Protein 8R2X (pdb70)

Structure (mmCIF, N/CA/C/O backbone):
data_8R2X
#
_entry.id   8R2X
#
_cell.length_a   44.610
_cell.length_b   107.411
_cell.length_c   117.814
_cell.angle_alpha   90.000
_cell.angle_beta   90.000
_cell.angle_gamma   90.000
#
_symmetry.space_group_name_H-M   'P 21 21 21'
#
loop_
_entity.id
_entity.type
_entity.pdbx_description
1 polymer 6-chlorohydroxyquinol-1,2-dioxygenase
2 non-polymer PHOSPHATIDYLETHANOLAMINE
3 non-polymer 'FE (III) ION'
4 water water
#
loop_
_atom_site.group_PDB
_atom_site.id
_atom_site.type_symbol
_atom_site.label_atom_id
_atom_site.label_alt_id
_atom_site.label_comp_id
_atom_site.label_asym_id
_atom_site.label_entity_id
_atom_site.label_seq_id
_atom_site.pdbx_PDB_ins_code
_atom_site.Cartn_x
_atom_site.Cartn_y
_atom_site.Cartn_z
_atom_site.occupancy
_atom_site.B_iso_or_equiv
_atom_site.auth_seq_id
_atom_site.auth_comp_id
_atom_site.auth_asym_id
_atom_site.auth_atom_id
_atom_site.pdbx_PDB_model_num
ATOM 1 N N . THR A 1 23 ? -33.039 -26.974 -26.421 1.000 71.913 3 THR A N 1
ATOM 2 C CA . THR A 1 23 ? -32.221 -27.696 -27.435 1.000 69.715 3 THR A CA 1
ATOM 3 C C . THR A 1 23 ? -30.789 -27.743 -26.892 1.000 63.203 3 THR A C 1
ATOM 4 O O . THR A 1 23 ? -30.595 -28.065 -25.725 1.000 65.316 3 THR A O 1
ATOM 8 N N . TYR A 1 24 ? -29.793 -27.380 -27.719 1.000 56.226 4 TYR A N 1
ATOM 9 C CA . TYR A 1 24 ? -28.395 -27.258 -27.312 1.000 41.457 4 TYR A CA 1
ATOM 10 C C . TYR A 1 24 ? -28.075 -25.790 -27.013 1.000 36.436 4 TYR A C 1
ATOM 11 O O . TYR A 1 24 ? -28.967 -24.947 -27.015 1.000 34.829 4 TYR A O 1
ATOM 20 N N . PHE A 1 25 ? -26.802 -25.484 -26.730 1.000 32.801 5 PHE A N 1
ATOM 21 C CA . PHE A 1 25 ? -26.363 -24.119 -26.465 1.000 28.089 5 PHE A CA 1
ATOM 22 C C . PHE A 1 25 ? -26.733 -23.175 -27.608 1.000 26.672 5 PHE A C 1
ATOM 23 O O . PHE A 1 25 ? -26.513 -23.494 -28.765 1.000 28.195 5 PHE A O 1
ATOM 31 N N . THR A 1 26 ? -27.276 -22.003 -27.260 1.000 25.368 6 THR A N 1
ATOM 32 C CA . THR A 1 26 ? -27.477 -20.912 -28.193 1.000 24.185 6 THR A CA 1
ATOM 33 C C . THR A 1 26 ? -26.925 -19.643 -27.561 1.000 23.696 6 THR A C 1
ATOM 34 O O . THR A 1 26 ? -26.910 -19.510 -26.342 1.000 23.195 6 THR A O 1
ATOM 38 N N . GLU A 1 27 ? -26.567 -18.660 -28.381 1.000 22.485 7 GLU A N 1
ATOM 39 C CA A GLU A 1 27 ? -26.068 -17.409 -27.840 0.500 22.300 7 GLU A CA 1
ATOM 40 C CA B GLU A 1 27 ? -26.078 -17.395 -27.856 0.500 21.720 7 GLU A CA 1
ATOM 41 C C . GLU A 1 27 ? -27.138 -16.757 -26.955 1.000 22.764 7 GLU A C 1
ATOM 42 O O . GLU A 1 27 ? -26.833 -16.258 -25.862 1.000 22.345 7 GLU A O 1
ATOM 53 N N . ASP A 1 28 ? -28.404 -16.773 -27.395 1.000 24.792 8 ASP A N 1
ATOM 54 C CA . ASP A 1 28 ? -29.432 -16.041 -26.674 1.000 27.288 8 ASP A CA 1
ATOM 55 C C . ASP A 1 28 ? -29.741 -16.695 -25.336 1.000 24.254 8 ASP A C 1
ATOM 56 O O . ASP A 1 28 ? -30.151 -16.010 -24.405 1.000 25.376 8 ASP A O 1
ATOM 61 N N . GLN A 1 29 ? -29.501 -17.998 -25.220 1.000 24.598 9 GLN A N 1
ATOM 62 C CA . GLN A 1 29 ? -29.774 -18.716 -23.991 1.000 25.208 9 GLN A CA 1
ATOM 63 C C . GLN A 1 29 ? -28.491 -19.176 -23.306 1.000 21.447 9 GLN A C 1
ATOM 64 O O . GLN A 1 29 ? -28.542 -20.105 -22.499 1.000 21.485 9 GLN A O 1
ATOM 70 N N . SER A 1 30 ? -27.355 -18.538 -23.627 1.000 17.899 10 SER A N 1
ATOM 71 C CA . SER A 1 30 ? -26.063 -18.994 -23.128 1.000 16.117 10 SER A CA 1
ATOM 72 C C . SER A 1 30 ? -26.066 -19.053 -21.599 1.000 15.692 10 SER A C 1
ATOM 73 O O . SER A 1 30 ? -25.611 -20.041 -21.003 1.000 15.731 10 SER A O 1
ATOM 76 N N . VAL A 1 31 ? -26.621 -18.016 -20.969 1.000 15.879 11 VAL A N 1
ATOM 77 C CA . VAL A 1 31 ? -26.579 -17.882 -19.515 1.000 16.921 11 VAL A CA 1
ATOM 78 C C . VAL A 1 31 ? -27.416 -18.978 -18.851 1.000 19.267 11 VAL A C 1
ATOM 79 O O . VAL A 1 31 ? -26.943 -19.681 -17.960 1.000 18.301 11 VAL A O 1
ATOM 83 N N . ASP A 1 32 ? -28.669 -19.118 -19.283 1.000 21.288 12 ASP A N 1
ATOM 84 C CA . ASP A 1 32 ? -29.547 -20.112 -18.716 1.000 23.241 12 ASP A CA 1
ATOM 85 C C . ASP A 1 32 ? -29.008 -21.521 -18.954 1.000 22.093 12 ASP A C 1
ATOM 86 O O . ASP A 1 32 ? -29.167 -22.387 -18.102 1.000 22.687 12 ASP A O 1
ATOM 91 N N . THR A 1 33 ? -28.411 -21.758 -20.125 1.000 21.536 13 THR A N 1
ATOM 92 C CA . THR A 1 33 ? -27.866 -23.069 -20.450 1.000 20.869 13 THR A CA 1
ATOM 93 C C . THR A 1 33 ? -26.795 -23.445 -19.421 1.000 20.566 13 THR A C 1
ATOM 94 O O . THR A 1 33 ? -26.825 -24.560 -18.889 1.000 19.395 13 THR A O 1
ATOM 98 N N . VAL A 1 34 ? -25.824 -22.540 -19.191 1.000 16.988 14 VAL A N 1
ATOM 99 C CA . VAL A 1 34 ? -24.727 -22.864 -18.300 1.000 16.434 14 VAL A CA 1
ATOM 100 C C . VAL A 1 34 ? -25.266 -22.970 -16.866 1.000 16.371 14 VAL A C 1
ATOM 101 O O . VAL A 1 34 ? -24.984 -23.946 -16.147 1.000 16.656 14 VAL A O 1
ATOM 105 N N . ASN A 1 35 ? -26.053 -21.972 -16.438 1.000 16.686 15 ASN A N 1
ATOM 106 C CA . ASN A 1 35 ? -26.529 -21.972 -15.051 1.000 18.517 15 ASN A CA 1
ATOM 107 C C . ASN A 1 35 ? -27.433 -23.186 -14.797 1.000 19.969 15 ASN A C 1
ATOM 108 O O . ASN A 1 35 ? -27.389 -23.786 -13.727 1.000 20.268 15 ASN A O 1
ATOM 113 N N . GLY A 1 36 ? -28.205 -23.579 -15.806 1.000 20.370 16 GLY A N 1
ATOM 114 C CA . GLY A 1 36 ? -29.124 -24.689 -15.642 1.000 22.288 16 GLY A CA 1
ATOM 115 C C . GLY A 1 36 ? -28.424 -26.027 -15.423 1.000 23.544 16 GLY A C 1
ATOM 116 O O . GLY A 1 36 ? -29.082 -26.988 -15.035 1.000 26.436 16 GLY A O 1
ATOM 117 N N . ARG A 1 37 ? -27.103 -26.132 -15.649 1.000 22.089 17 ARG A N 1
ATOM 118 C CA . ARG A 1 37 ? -26.440 -27.401 -15.380 1.000 22.102 17 ARG A CA 1
ATOM 119 C C . ARG A 1 37 ? -26.197 -27.589 -13.889 1.000 21.089 17 ARG A C 1
ATOM 120 O O . ARG A 1 37 ? -25.880 -28.690 -13.475 1.000 20.664 17 ARG A O 1
ATOM 128 N N . MET A 1 38 ? -26.224 -26.509 -13.090 1.000 20.666 18 MET A N 1
ATOM 129 C CA . MET A 1 38 ? -25.938 -26.663 -11.674 1.000 21.505 18 MET A CA 1
ATOM 130 C C . MET A 1 38 ? -26.978 -27.592 -11.037 1.000 23.251 18 MET A C 1
ATOM 131 O O . MET A 1 38 ? -28.183 -27.482 -11.293 1.000 22.249 18 MET A O 1
ATOM 136 N N . GLY A 1 39 ? -26.459 -28.534 -10.249 1.000 25.204 19 GLY A N 1
ATOM 137 C CA . GLY A 1 39 ? -27.252 -29.514 -9.523 1.000 27.292 19 GLY A CA 1
ATOM 138 C C . GLY A 1 39 ? -27.564 -29.101 -8.081 1.000 28.250 19 GLY A C 1
ATOM 139 O O . GLY A 1 39 ? -28.322 -29.767 -7.409 1.000 31.879 19 GLY A O 1
ATOM 140 N N . ILE A 1 40 ? -27.009 -27.999 -7.600 1.000 29.553 20 ILE A N 1
ATOM 141 C CA . ILE A 1 40 ? -27.247 -27.553 -6.233 1.000 28.219 20 ILE A CA 1
ATOM 142 C C . ILE A 1 40 ? -28.466 -26.645 -6.238 1.000 28.767 20 ILE A C 1
ATOM 143 O O . ILE A 1 40 ? -28.806 -26.064 -7.258 1.000 29.330 20 ILE A O 1
ATOM 148 N N . ASP A 1 41 ? -29.063 -26.488 -5.059 1.000 30.984 21 ASP A N 1
ATOM 149 C CA . ASP A 1 41 ? -30.259 -25.693 -4.863 1.000 33.436 21 ASP A CA 1
ATOM 150 C C . ASP A 1 41 ? -29.973 -24.233 -5.194 1.000 31.122 21 ASP A C 1
ATOM 151 O O . ASP A 1 41 ? -28.882 -23.746 -4.931 1.000 29.019 21 ASP A O 1
ATOM 156 N N . ALA A 1 42 ? -30.974 -23.527 -5.728 1.000 32.784 22 ALA A N 1
ATOM 157 C CA . ALA A 1 42 ? -30.802 -22.148 -6.191 1.000 32.740 22 ALA A CA 1
ATOM 158 C C . ALA A 1 42 ? -30.442 -21.209 -5.046 1.000 32.182 22 ALA A C 1
ATOM 159 O O . ALA A 1 42 ? -29.825 -20.172 -5.253 1.000 33.784 22 ALA A O 1
ATOM 161 N N . GLY A 1 43 ? -30.825 -21.580 -3.818 1.000 31.213 23 GLY A N 1
ATOM 162 C CA . GLY A 1 43 ? -30.537 -20.772 -2.657 1.000 29.443 23 GLY A CA 1
ATOM 163 C C . GLY A 1 43 ? -29.201 -21.095 -1.993 1.000 28.190 23 GLY A C 1
ATOM 164 O O . GLY A 1 43 ? -28.875 -20.496 -0.986 1.000 29.224 23 GLY A O 1
ATOM 165 N N . ASP A 1 44 ? -28.452 -22.064 -2.506 1.000 27.243 24 ASP A N 1
ATOM 166 C CA . ASP A 1 44 ? -27.106 -22.303 -2.035 1.000 25.062 24 ASP A CA 1
ATOM 167 C C . ASP A 1 44 ? -26.274 -21.094 -2.468 1.000 23.239 24 ASP A C 1
ATOM 168 O O . ASP A 1 44 ? -26.360 -20.619 -3.601 1.000 21.190 24 ASP A O 1
ATOM 173 N N . ARG A 1 45 ? -25.456 -20.589 -1.543 1.000 21.572 25 ARG A N 1
ATOM 174 C CA . ARG A 1 45 ? -24.686 -19.386 -1.817 1.000 21.286 25 ARG A CA 1
ATOM 175 C C . ARG A 1 45 ? -23.824 -19.567 -3.071 1.000 18.829 25 ARG A C 1
ATOM 176 O O . ARG A 1 45 ? -23.653 -18.617 -3.823 1.000 18.154 25 ARG A O 1
ATOM 184 N N . ALA A 1 46 ? -23.200 -20.734 -3.260 1.000 18.764 26 ALA A N 1
ATOM 185 C CA . ALA A 1 46 ? -22.344 -20.917 -4.437 1.000 18.670 26 ALA A CA 1
ATOM 186 C C . ALA A 1 46 ? -23.149 -20.763 -5.713 1.000 17.534 26 ALA A C 1
ATOM 187 O O . ALA A 1 46 ? -22.594 -20.333 -6.730 1.000 15.314 26 ALA A O 1
ATOM 189 N N . ALA A 1 47 ? -24.426 -21.178 -5.694 1.000 18.332 27 ALA A N 1
ATOM 190 C CA . ALA A 1 47 ? -25.286 -21.068 -6.867 1.000 17.753 27 ALA A CA 1
ATOM 191 C C . ALA A 1 47 ? -25.643 -19.615 -7.154 1.000 17.983 27 ALA A C 1
ATOM 192 O O . ALA A 1 47 ? -25.668 -19.182 -8.308 1.000 19.212 27 ALA A O 1
ATOM 194 N N . VAL A 1 48 ? -25.935 -18.853 -6.101 1.000 19.861 28 VAL A N 1
ATOM 195 C CA . VAL A 1 48 ? -26.217 -17.431 -6.245 1.000 19.395 28 VAL A CA 1
ATOM 196 C C . VAL A 1 48 ? -25.002 -16.710 -6.826 1.000 17.033 28 VAL A C 1
ATOM 197 O O . VAL A 1 48 ? -25.145 -15.910 -7.749 1.000 17.012 28 VAL A O 1
ATOM 201 N N . VAL A 1 49 ? -23.804 -16.991 -6.305 1.000 15.660 29 VAL A N 1
ATOM 202 C CA . VAL A 1 49 ? -22.599 -16.306 -6.762 1.000 14.770 29 VAL A CA 1
ATOM 203 C C . VAL A 1 49 ? -22.301 -16.695 -8.220 1.000 14.152 29 VAL A C 1
ATOM 204 O O . VAL A 1 49 ? -22.111 -15.844 -9.089 1.000 14.093 29 VAL A O 1
ATOM 208 N N . MET A 1 50 ? -22.314 -18.003 -8.505 1.000 14.432 30 MET A N 1
ATOM 209 C CA . MET A 1 50 ? -21.928 -18.477 -9.817 1.000 14.566 30 MET A CA 1
ATOM 210 C C . MET A 1 50 ? -22.973 -18.097 -10.864 1.000 14.911 30 MET A C 1
ATOM 211 O O . MET A 1 50 ? -22.612 -17.871 -12.003 1.000 13.726 30 MET A O 1
ATOM 216 N N . GLU A 1 51 ? -24.256 -18.036 -10.499 1.000 15.545 31 GLU A N 1
ATOM 217 C CA . GLU A 1 51 ? -25.281 -17.631 -11.455 1.000 16.396 31 GLU A CA 1
ATOM 218 C C . GLU A 1 51 ? -24.984 -16.214 -11.953 1.000 15.065 31 GLU A C 1
ATOM 219 O O . GLU A 1 51 ? -25.060 -15.895 -13.149 1.000 15.456 31 GLU A O 1
ATOM 225 N N . SER A 1 52 ? -24.617 -15.343 -11.035 1.000 15.239 32 SER A N 1
ATOM 226 C CA . SER A 1 52 ? -24.325 -13.968 -11.366 1.000 15.149 32 SER A CA 1
ATOM 227 C C . SER A 1 52 ? -22.982 -13.846 -12.082 1.000 14.217 32 SER A C 1
ATOM 228 O O . SER A 1 52 ? -22.818 -13.001 -12.953 1.000 13.791 32 SER A O 1
ATOM 231 N N . LEU A 1 53 ? -22.021 -14.679 -11.699 1.000 14.266 33 LEU A N 1
ATOM 232 C CA . LEU A 1 53 ? -20.711 -14.607 -12.326 1.000 14.623 33 LEU A CA 1
ATOM 233 C C . LEU A 1 53 ? -20.831 -14.988 -13.799 1.000 13.610 33 LEU A C 1
ATOM 234 O O . LEU A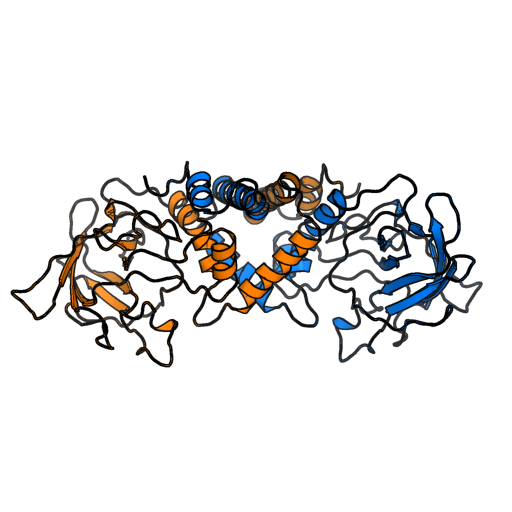 1 53 ? -20.361 -14.258 -14.678 1.000 12.329 33 LEU A O 1
ATOM 239 N N . VAL A 1 54 ? -21.516 -16.097 -14.081 1.000 14.335 34 VAL A N 1
ATOM 240 C CA . VAL A 1 54 ? -21.727 -16.516 -15.455 1.000 14.189 34 VAL A CA 1
ATOM 241 C C . VAL A 1 54 ? -22.558 -15.484 -16.224 1.000 14.087 34 VAL A C 1
ATOM 242 O O . VAL A 1 54 ? -22.244 -15.139 -17.363 1.000 14.300 34 VAL A O 1
ATOM 246 N N . ARG A 1 55 ? -23.625 -14.979 -15.624 1.000 14.110 35 ARG A N 1
ATOM 247 C CA . ARG A 1 55 ? -24.443 -13.964 -16.270 1.000 16.113 35 ARG A CA 1
ATOM 248 C C . ARG A 1 55 ? -23.591 -12.753 -16.663 1.000 14.966 35 ARG A C 1
ATOM 249 O O . ARG A 1 55 ? -23.663 -12.273 -17.775 1.000 15.870 35 ARG A O 1
ATOM 257 N N . HIS A 1 56 ? -22.750 -12.265 -15.754 1.000 14.431 36 HIS A N 1
ATOM 258 C CA . HIS A 1 56 ? -21.968 -11.070 -16.021 1.000 14.575 36 HIS A CA 1
ATOM 259 C C . HIS A 1 56 ? -20.856 -11.342 -17.050 1.000 14.563 36 HIS A C 1
ATOM 260 O O . HIS A 1 56 ? -20.549 -10.499 -17.901 1.000 13.284 36 HIS A O 1
ATOM 267 N N . LEU A 1 57 ? -20.288 -12.534 -16.978 1.000 16.078 37 LEU A N 1
ATOM 268 C CA . LEU A 1 57 ? -19.198 -12.937 -17.857 1.000 17.338 37 LEU A CA 1
ATOM 269 C C . LEU A 1 57 ? -19.698 -13.048 -19.290 1.000 15.996 37 LEU A C 1
ATOM 270 O O . LEU A 1 57 ? -19.061 -12.531 -20.212 1.000 14.378 37 LEU A O 1
ATOM 275 N N . HIS A 1 58 ? -20.868 -13.682 -19.457 1.000 14.434 38 HIS A N 1
ATOM 276 C CA . HIS A 1 58 ? -21.477 -13.797 -20.771 1.000 14.153 38 HIS A CA 1
ATOM 277 C C . HIS A 1 58 ? -21.870 -12.417 -21.317 1.000 13.572 38 HIS A C 1
ATOM 278 O O . HIS A 1 58 ? -21.673 -12.142 -22.504 1.000 13.397 38 HIS A O 1
ATOM 285 N N . SER A 1 59 ? -22.459 -11.575 -20.473 1.000 13.311 39 SER A N 1
ATOM 286 C CA . SER A 1 59 ? -22.879 -10.230 -20.854 1.000 13.671 39 SER A CA 1
ATOM 287 C C . SER A 1 59 ? -21.684 -9.425 -21.384 1.000 12.449 39 SER A C 1
ATOM 288 O O . SER A 1 59 ? -21.759 -8.788 -22.425 1.000 11.395 39 SER A O 1
ATOM 291 N N . PHE A 1 60 ? -20.557 -9.546 -20.681 1.000 12.606 40 PHE A N 1
ATOM 292 C CA . PHE A 1 60 ? -19.326 -8.853 -21.059 1.000 12.902 40 PHE A CA 1
ATOM 293 C C . PHE A 1 60 ? -18.868 -9.291 -22.443 1.000 12.481 40 PHE A C 1
ATOM 294 O O . PHE A 1 60 ? -18.594 -8.470 -23.322 1.000 12.712 40 PHE A O 1
ATOM 302 N N . VAL A 1 61 ? -18.747 -10.618 -22.630 1.000 12.575 41 VAL A N 1
ATOM 303 C CA . VAL A 1 61 ? -18.244 -11.161 -23.873 1.000 13.153 41 VAL A CA 1
ATOM 304 C C . VAL A 1 61 ? -19.119 -10.688 -25.042 1.000 13.404 41 VAL A C 1
ATOM 305 O O . VAL A 1 61 ? -18.594 -10.305 -26.067 1.000 13.213 41 VAL A O 1
ATOM 309 N N . LYS A 1 62 ? -20.457 -10.709 -24.870 1.000 13.172 42 LYS A N 1
ATOM 310 C CA . LYS A 1 62 ? -21.390 -10.285 -25.897 1.000 13.532 42 LYS A CA 1
ATOM 311 C C . LYS A 1 62 ? -21.297 -8.769 -26.126 1.000 13.715 42 LYS A C 1
ATOM 312 O O . LYS A 1 62 ? -21.296 -8.322 -27.279 1.000 13.518 42 LYS A O 1
ATOM 318 N N . ASP A 1 63 ? -21.177 -8.009 -25.037 1.000 13.901 43 ASP A N 1
ATOM 319 C CA . ASP A 1 63 ? -21.186 -6.559 -25.083 1.000 15.829 43 ASP A CA 1
ATOM 320 C C . ASP A 1 63 ? -20.080 -6.038 -25.999 1.000 15.790 43 ASP A C 1
ATOM 321 O O . ASP A 1 63 ? -20.361 -5.185 -26.837 1.000 15.751 43 ASP A O 1
ATOM 326 N N . VAL A 1 64 ? -18.840 -6.548 -25.857 1.000 15.409 44 VAL A N 1
ATOM 327 C CA . VAL A 1 64 ? -17.749 -5.983 -26.643 1.000 16.285 44 VAL A CA 1
ATOM 328 C C . VAL A 1 64 ? -17.305 -6.912 -27.785 1.000 15.094 44 VAL A C 1
ATOM 329 O O . VAL A 1 64 ? -16.422 -6.538 -28.555 1.000 14.371 44 VAL A O 1
ATOM 333 N N . GLY A 1 65 ? -17.932 -8.093 -27.895 1.000 14.434 45 GLY A N 1
ATOM 334 C CA . GLY A 1 65 ? -17.647 -9.015 -28.985 1.000 14.301 45 GLY A CA 1
ATOM 335 C C . GLY A 1 65 ? -16.207 -9.524 -28.919 1.000 13.922 45 GLY A C 1
ATOM 336 O O . GLY A 1 65 ? -15.462 -9.424 -29.884 1.000 16.323 45 GLY A O 1
ATOM 337 N N . ILE A 1 66 ? -15.835 -10.088 -27.768 1.000 13.551 46 ILE A N 1
ATOM 338 C CA . ILE A 1 66 ? -14.524 -10.712 -27.623 1.000 13.679 46 ILE A CA 1
ATOM 339 C C . ILE A 1 66 ? -14.301 -11.707 -28.778 1.000 14.460 46 ILE A C 1
ATOM 340 O O . ILE A 1 66 ? -15.135 -12.594 -29.037 1.000 14.343 46 ILE A O 1
ATOM 345 N N . THR A 1 67 ? -13.154 -11.544 -29.456 1.000 14.571 47 THR A N 1
ATOM 346 C CA . THR A 1 67 ? -12.757 -12.400 -30.556 1.000 15.689 47 THR A CA 1
ATOM 347 C C . THR A 1 67 ? -12.028 -13.624 -30.014 1.000 15.456 47 THR A C 1
ATOM 348 O O . THR A 1 67 ? -11.631 -13.620 -28.862 1.000 14.963 47 THR A O 1
ATOM 352 N N . GLN A 1 68 ? -11.788 -14.597 -30.871 1.000 16.119 48 GLN A N 1
ATOM 353 C CA . GLN A 1 68 ? -11.028 -15.785 -30.516 1.000 18.565 48 GLN A CA 1
ATOM 354 C C . GLN A 1 68 ? -9.607 -15.396 -30.115 1.000 17.767 48 GLN A C 1
ATOM 355 O O . GLN A 1 68 ? -9.108 -15.907 -29.131 1.000 17.065 48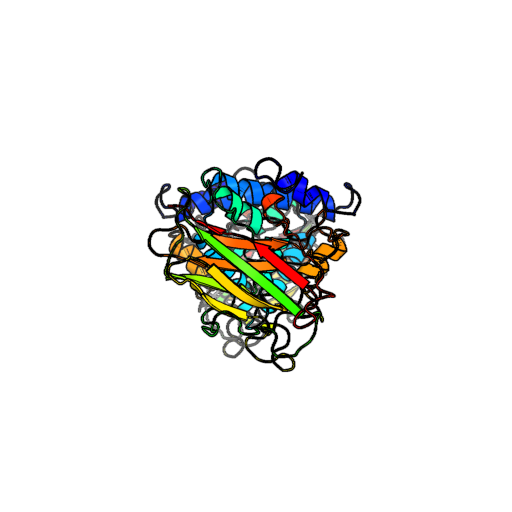 GLN A O 1
ATOM 361 N N . ALA A 1 69 ? -8.967 -14.485 -30.853 1.000 16.777 49 ALA A N 1
ATOM 362 C CA . ALA A 1 69 ? -7.610 -14.069 -30.528 1.000 17.549 49 ALA A CA 1
ATOM 363 C C . ALA A 1 69 ? -7.571 -13.317 -29.189 1.000 16.481 49 ALA A C 1
ATOM 364 O O . ALA A 1 69 ? -6.625 -13.467 -28.396 1.000 15.957 49 ALA A O 1
ATOM 366 N N . GLU A 1 70 ? -8.589 -12.479 -28.932 1.000 15.819 50 GLU A N 1
ATOM 367 C CA . GLU A 1 70 ? -8.642 -11.708 -27.690 1.000 15.440 50 GLU A CA 1
ATOM 368 C C . GLU A 1 70 ? -8.851 -12.653 -26.503 1.000 14.349 50 GLU A C 1
ATOM 369 O O . GLU A 1 70 ? -8.255 -12.481 -25.446 1.000 13.503 50 GLU A O 1
ATOM 375 N N . TRP A 1 71 ? -9.715 -13.649 -26.706 1.000 14.292 51 TRP A N 1
ATOM 376 C CA . TRP A 1 71 ? -9.910 -14.693 -25.712 1.000 13.328 51 TRP A CA 1
ATOM 377 C C . TRP A 1 71 ? -8.572 -15.385 -25.405 1.000 13.684 51 TRP A C 1
ATOM 378 O O . TRP A 1 71 ? -8.225 -15.578 -24.241 1.000 13.488 51 TRP A O 1
ATOM 389 N N . GLY A 1 72 ? -7.826 -15.763 -26.427 1.000 14.093 52 GLY A N 1
ATOM 390 C CA . GLY A 1 72 ? -6.528 -16.393 -26.244 1.000 14.996 52 GLY A CA 1
ATOM 391 C C . GLY A 1 72 ? -5.552 -15.501 -25.484 1.000 15.321 52 GLY A C 1
ATOM 392 O O . GLY A 1 72 ? -4.836 -15.967 -24.625 1.000 15.111 52 GLY A O 1
ATOM 393 N N . LEU A 1 73 ? -5.625 -14.181 -25.709 1.000 16.962 53 LEU A N 1
ATOM 394 C CA . LEU A 1 73 ? -4.783 -13.225 -25.008 1.000 17.547 53 LEU A CA 1
ATOM 395 C C . LEU A 1 73 ? -5.121 -13.238 -23.512 1.000 16.035 53 LEU A C 1
ATOM 396 O O . LEU A 1 73 ? -4.211 -13.233 -22.667 1.000 14.906 53 LEU A O 1
ATOM 401 N N . ALA A 1 74 ? -6.441 -13.294 -23.227 1.000 14.378 54 ALA A N 1
ATOM 402 C CA . ALA A 1 74 ? -6.946 -13.315 -21.870 1.000 13.730 54 ALA A CA 1
ATOM 403 C C . ALA A 1 74 ? -6.481 -14.590 -21.166 1.000 13.219 54 ALA A C 1
ATOM 404 O O . ALA A 1 74 ? -6.056 -14.561 -20.019 1.000 12.628 54 ALA A O 1
ATOM 406 N N . ILE A 1 75 ? -6.640 -15.729 -21.830 1.000 13.112 55 ILE A N 1
ATOM 407 C CA . ILE A 1 75 ? -6.206 -16.989 -21.267 1.000 14.039 55 ILE A CA 1
ATOM 408 C C . ILE A 1 75 ? -4.736 -16.889 -20.880 1.000 14.965 55 ILE A C 1
ATOM 409 O O . ILE A 1 75 ? -4.349 -17.232 -19.755 1.000 14.185 55 ILE A O 1
ATOM 414 N N . ASP A 1 76 ? -3.918 -16.448 -21.811 1.000 15.773 56 ASP A N 1
ATOM 415 C CA . ASP A 1 76 ? -2.487 -16.370 -21.579 1.000 17.924 56 ASP A CA 1
ATOM 416 C C . ASP A 1 76 ? -2.182 -15.420 -20.408 1.000 16.802 56 ASP A C 1
ATOM 417 O O . ASP A 1 76 ? -1.370 -15.726 -19.541 1.000 16.135 56 ASP A O 1
ATOM 422 N N . PHE A 1 77 ? -2.900 -14.294 -20.356 1.000 14.614 57 PHE A N 1
ATOM 423 C CA . PHE A 1 77 ? -2.688 -13.302 -19.328 1.000 15.725 57 PHE A CA 1
ATOM 424 C C . PHE A 1 77 ? -3.025 -13.842 -17.942 1.000 15.072 57 PHE A C 1
ATOM 425 O O . PHE A 1 77 ? -2.257 -13.674 -17.000 1.000 13.897 57 PHE A O 1
ATOM 433 N N . LEU A 1 78 ? -4.199 -14.467 -17.811 1.000 14.967 58 LEU A N 1
ATOM 434 C CA . LEU A 1 78 ? -4.619 -15.048 -16.549 1.000 14.278 58 LEU A CA 1
ATOM 435 C C . LEU A 1 78 ? -3.654 -16.147 -16.123 1.000 13.766 58 LEU A C 1
ATOM 436 O O . LEU A 1 78 ? -3.312 -16.237 -14.940 1.000 12.549 58 LEU A O 1
ATOM 441 N N . THR A 1 79 ? -3.215 -16.970 -17.081 1.000 14.576 59 THR A N 1
ATOM 442 C CA . THR A 1 79 ? -2.268 -18.023 -16.767 1.000 15.345 59 THR A CA 1
ATOM 443 C C . THR A 1 79 ? -0.968 -17.445 -16.187 1.000 15.501 59 THR A C 1
ATOM 444 O O . THR A 1 79 ? -0.526 -17.872 -15.119 1.000 16.415 59 THR A O 1
ATOM 448 N N . ARG A 1 80 ? -0.370 -16.472 -16.888 1.000 16.504 60 ARG A N 1
ATOM 449 C CA . ARG A 1 80 ? 0.893 -15.874 -16.473 1.000 17.885 60 ARG A CA 1
ATOM 450 C C . ARG A 1 80 ? 0.724 -15.179 -15.119 1.000 15.879 60 ARG A C 1
ATOM 451 O O . ARG A 1 80 ? 1.641 -15.200 -14.308 1.000 15.103 60 ARG A O 1
ATOM 459 N N . THR A 1 81 ? -0.466 -14.610 -14.866 1.000 14.206 61 THR A N 1
ATOM 460 C CA . THR A 1 81 ? -0.748 -13.916 -13.620 1.000 14.474 61 THR A CA 1
ATOM 461 C C . THR A 1 81 ? -0.657 -14.897 -12.456 1.000 15.025 61 THR A C 1
ATOM 462 O O . THR A 1 81 ? 0.052 -14.668 -11.498 1.000 14.208 61 THR A O 1
ATOM 466 N N . GLY A 1 82 ? -1.247 -16.085 -12.614 1.000 16.526 62 GLY A N 1
ATOM 467 C CA . GLY A 1 82 ? -1.152 -17.073 -11.553 1.000 16.249 62 GLY A CA 1
ATOM 468 C C . GLY A 1 82 ? 0.248 -17.669 -11.431 1.000 17.317 62 GLY A C 1
ATOM 469 O O . GLY A 1 82 ? 0.689 -17.981 -10.335 1.000 16.953 62 GLY A O 1
ATOM 470 N N . GLN A 1 83 ? 0.946 -17.810 -12.548 1.000 18.668 63 GLN A N 1
ATOM 471 C CA . GLN A 1 83 ? 2.244 -18.473 -12.573 1.000 20.380 63 GLN A CA 1
ATOM 472 C C . GLN A 1 83 ? 3.305 -17.626 -11.886 1.000 21.033 63 GLN A C 1
ATOM 473 O O . GLN A 1 83 ? 4.232 -18.163 -11.317 1.000 23.305 63 GLN A O 1
ATOM 479 N N . ILE A 1 84 ? 3.143 -16.309 -11.902 1.000 22.085 64 ILE A N 1
ATOM 480 C CA . ILE A 1 84 ? 4.125 -15.426 -11.306 1.000 23.709 64 ILE A CA 1
ATOM 481 C C . ILE A 1 84 ? 3.845 -15.252 -9.812 1.000 24.528 64 ILE A C 1
ATOM 482 O O . ILE A 1 84 ? 4.692 -14.727 -9.095 1.000 23.787 64 ILE A O 1
ATOM 487 N N . CYS A 1 85 ? 2.693 -15.737 -9.333 1.000 23.989 65 CYS A N 1
ATOM 488 C CA . CYS A 1 85 ? 2.414 -15.735 -7.915 1.000 23.879 65 CYS A CA 1
ATOM 489 C C . CYS A 1 85 ? 3.389 -16.666 -7.195 1.000 26.902 65 CYS A C 1
ATOM 490 O O . CYS A 1 85 ? 3.850 -17.674 -7.735 1.000 30.790 65 CYS A O 1
ATOM 493 N N . GLY A 1 86 ? 3.682 -16.320 -5.953 1.000 33.116 66 GLY A N 1
ATOM 494 C CA . GLY A 1 86 ? 4.410 -17.209 -5.083 1.000 37.351 66 GLY A CA 1
ATOM 495 C C . GLY A 1 86 ? 4.817 -16.463 -3.824 1.000 39.195 66 GLY A C 1
ATOM 496 O O . GLY A 1 86 ? 4.222 -15.421 -3.501 1.000 37.942 66 GLY A O 1
ATOM 497 N N . PRO A 1 87 ? 5.871 -16.957 -3.138 1.000 45.104 67 PRO A N 1
ATOM 498 C CA . PRO A 1 87 ? 6.171 -16.531 -1.772 1.000 48.586 67 PRO A CA 1
ATOM 499 C C . PRO A 1 87 ? 6.081 -15.025 -1.555 1.000 48.343 67 PRO A C 1
ATOM 500 O O . PRO A 1 87 ? 5.556 -14.588 -0.542 1.000 51.005 67 PRO A O 1
ATOM 504 N N . GLU A 1 88 ? 6.586 -14.242 -2.516 1.000 49.566 68 GLU A N 1
ATOM 505 C CA . GLU A 1 88 ? 6.796 -12.816 -2.316 1.000 48.101 68 GLU A CA 1
ATOM 506 C C . GLU A 1 88 ? 6.008 -11.982 -3.323 1.000 41.879 68 GLU A C 1
ATOM 507 O O . GLU A 1 88 ? 6.319 -10.801 -3.532 1.000 41.942 68 GLU A O 1
ATOM 513 N N . ARG A 1 89 ? 5.000 -12.582 -3.966 1.000 37.859 69 ARG A N 1
ATOM 514 C CA . ARG A 1 89 ? 4.297 -11.821 -4.982 1.000 32.180 69 ARG A CA 1
ATOM 515 C C . ARG A 1 89 ? 2.903 -12.378 -5.228 1.000 27.412 69 ARG A C 1
ATOM 516 O O . ARG A 1 89 ? 2.750 -13.576 -5.466 1.000 28.195 69 ARG A O 1
ATOM 524 N N . GLN A 1 90 ? 1.885 -11.522 -5.073 1.000 21.534 70 GLN A N 1
ATOM 525 C CA . GLN A 1 90 ? 0.532 -11.983 -5.322 1.000 18.203 70 GLN A CA 1
ATOM 526 C C . GLN A 1 90 ? -0.046 -11.123 -6.433 1.000 15.090 70 GLN A C 1
ATOM 527 O O . GLN A 1 90 ? -0.696 -10.106 -6.192 1.000 14.564 70 GLN A O 1
ATOM 533 N N . GLU A 1 91 ? 0.200 -11.581 -7.658 1.000 14.468 71 GLU A N 1
ATOM 534 C CA . GLU A 1 91 ? -0.143 -10.838 -8.850 1.000 14.379 71 GLU A CA 1
ATOM 535 C C . GLU A 1 91 ? -1.666 -10.781 -9.023 1.000 13.459 71 GLU A C 1
ATOM 536 O O . GLU A 1 91 ? -2.182 -9.794 -9.529 1.000 12.555 71 GLU A O 1
ATOM 542 N N . PHE A 1 92 ? -2.40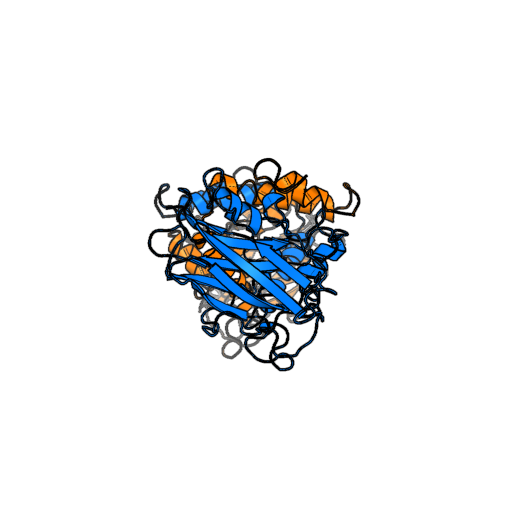1 -11.802 -8.584 1.000 12.884 72 PHE A N 1
ATOM 543 C CA . PHE A 1 92 ? -3.860 -11.715 -8.633 1.000 13.509 72 PHE A CA 1
ATOM 544 C C . PHE A 1 92 ? -4.390 -10.653 -7.680 1.000 14.523 72 PHE A C 1
ATOM 545 O O . PHE A 1 92 ? -5.360 -9.983 -8.034 1.000 13.871 72 PHE A O 1
ATOM 553 N N . ILE A 1 93 ? -3.794 -10.507 -6.479 1.000 14.349 73 ILE A N 1
ATOM 554 C CA . ILE A 1 93 ? -4.200 -9.411 -5.613 1.000 12.843 73 ILE A CA 1
ATOM 555 C C . ILE A 1 93 ? -3.942 -8.076 -6.316 1.000 13.176 73 ILE A C 1
ATOM 556 O O . ILE A 1 93 ? -4.806 -7.202 -6.313 1.000 12.350 73 ILE A O 1
ATOM 561 N N . LEU A 1 94 ? -2.769 -7.926 -6.932 1.000 13.206 74 LEU A N 1
ATOM 562 C CA . LEU A 1 94 ? -2.414 -6.715 -7.653 1.000 13.510 74 LEU A CA 1
ATOM 563 C C . LEU A 1 94 ? -3.410 -6.434 -8.765 1.000 13.075 74 LEU A C 1
ATOM 564 O O . LEU A 1 94 ? -3.788 -5.283 -8.946 1.000 13.191 74 LEU A O 1
ATOM 569 N N . LEU A 1 95 ? -3.883 -7.470 -9.449 1.000 11.501 75 LEU A N 1
ATOM 570 C CA . LEU A 1 95 ? -4.863 -7.297 -10.504 1.000 12.200 75 LEU A CA 1
ATOM 571 C C . LEU A 1 95 ? -6.197 -6.812 -9.914 1.000 11.874 75 LEU A C 1
ATOM 572 O O . LEU A 1 95 ? -6.772 -5.849 -10.403 1.000 12.444 75 LEU A O 1
ATOM 577 N N . SER A 1 96 ? -6.657 -7.463 -8.857 1.000 11.176 76 SER A N 1
ATOM 578 C CA . SER A 1 96 ? -7.831 -7.042 -8.109 1.000 12.829 76 SER A CA 1
ATOM 579 C C . SER A 1 96 ? -7.655 -5.585 -7.670 1.000 12.697 76 SER A C 1
ATOM 580 O O . SER A 1 96 ? -8.571 -4.777 -7.781 1.000 13.477 76 SER A O 1
ATOM 583 N N . ASP A 1 97 ? -6.464 -5.265 -7.145 1.000 13.975 77 ASP A N 1
ATOM 584 C CA . ASP A 1 97 ? -6.218 -3.953 -6.578 1.000 14.260 77 ASP A CA 1
ATOM 585 C C . ASP A 1 97 ? -6.322 -2.885 -7.667 1.000 13.472 77 ASP A C 1
ATOM 586 O O . ASP A 1 97 ? -7.005 -1.855 -7.508 1.000 13.869 77 ASP A O 1
ATOM 591 N N . THR A 1 98 ? -5.639 -3.112 -8.784 1.000 13.146 78 THR A N 1
ATOM 592 C CA . THR A 1 98 ? -5.542 -2.092 -9.812 1.000 13.099 78 THR A CA 1
ATOM 593 C C . THR A 1 98 ? -6.813 -1.981 -10.652 1.000 13.870 78 THR A C 1
ATOM 594 O O . THR A 1 98 ? -6.956 -0.982 -11.337 1.000 16.071 78 THR A O 1
ATOM 598 N N . LEU A 1 99 ? -7.743 -2.936 -10.565 1.000 12.864 79 LEU A N 1
ATOM 599 C CA . LEU A 1 99 ? -9.028 -2.808 -11.227 1.000 13.827 79 LEU A CA 1
ATOM 600 C C . LEU A 1 99 ? -10.109 -2.338 -10.265 1.000 13.957 79 LEU A C 1
ATOM 601 O O . LEU A 1 99 ? -11.295 -2.317 -10.616 1.000 12.761 79 LEU A O 1
ATOM 606 N N . GLY A 1 100 ? -9.691 -1.962 -9.047 1.000 14.293 80 GLY A N 1
ATOM 607 C CA . GLY A 1 100 ? -10.606 -1.380 -8.078 1.000 15.197 80 GLY A CA 1
ATOM 608 C C . GLY A 1 100 ? -11.500 -2.392 -7.374 1.000 13.428 80 GLY A C 1
ATOM 609 O O . GLY A 1 100 ? -12.343 -2.001 -6.560 1.000 13.154 80 GLY A O 1
ATOM 610 N N . VAL A 1 101 ? -11.283 -3.676 -7.631 1.000 12.768 81 VAL A N 1
ATOM 611 C CA . VAL A 1 101 ? -12.112 -4.718 -7.067 1.000 13.090 81 VAL A CA 1
ATOM 612 C C . VAL A 1 101 ? -11.862 -4.813 -5.561 1.000 13.823 81 VAL A C 1
ATOM 613 O O . VAL A 1 101 ? -12.807 -4.988 -4.799 1.000 14.061 81 VAL A O 1
ATOM 617 N N . SER A 1 102 ? -10.585 -4.738 -5.164 1.000 12.274 82 SER A N 1
ATOM 618 C CA . SER A 1 102 ? -10.216 -4.845 -3.771 1.000 12.455 82 SER A CA 1
ATOM 619 C C . SER A 1 102 ? -10.866 -3.716 -2.999 1.000 12.514 82 SER A C 1
ATOM 620 O O . SER A 1 102 ? -11.438 -3.952 -1.938 1.000 13.580 82 SER A O 1
ATOM 623 N N . MET A 1 103 ? -10.703 -2.485 -3.475 1.000 11.548 83 MET A N 1
ATOM 624 C CA . MET A 1 103 ? -11.284 -1.379 -2.752 1.000 13.346 83 MET A CA 1
ATOM 625 C C . MET A 1 103 ? -12.812 -1.549 -2.686 1.000 13.351 83 MET A C 1
ATOM 626 O O . MET A 1 103 ? -13.429 -1.221 -1.676 1.000 14.521 83 MET A O 1
ATOM 631 N N . LEU A 1 104 ? -13.435 -2.048 -3.766 1.000 13.225 84 LEU A N 1
ATOM 632 C CA . LEU A 1 104 ? -14.885 -2.186 -3.799 1.000 13.304 84 LEU A CA 1
ATOM 633 C C . LEU A 1 104 ? -15.381 -3.217 -2.776 1.000 13.552 84 LEU A C 1
ATOM 634 O O . LEU A 1 104 ? -16.379 -2.990 -2.080 1.000 14.408 84 LEU A O 1
ATOM 639 N N . VAL A 1 105 ? -14.647 -4.315 -2.642 1.000 12.669 85 VAL A N 1
ATOM 640 C CA . VAL A 1 105 ? -14.975 -5.367 -1.705 1.000 12.974 85 VAL A CA 1
ATOM 641 C C . VAL A 1 105 ? -14.834 -4.824 -0.290 1.000 13.941 85 VAL A C 1
ATOM 642 O O . VAL A 1 105 ? -15.704 -5.066 0.556 1.000 15.692 85 VAL A O 1
ATOM 646 N N . ASP A 1 106 ? -13.757 -4.083 -0.039 1.000 12.610 86 ASP A N 1
ATOM 647 C CA . ASP A 1 106 ? -13.602 -3.471 1.268 1.000 13.909 86 ASP A CA 1
ATOM 648 C C . ASP A 1 106 ? -14.764 -2.520 1.546 1.000 13.992 86 ASP A C 1
ATOM 649 O O . ASP A 1 106 ? -15.290 -2.524 2.648 1.000 14.502 86 ASP A O 1
ATOM 654 N N . ALA A 1 107 ? -15.130 -1.692 0.569 1.000 15.904 87 ALA A N 1
ATOM 655 C CA . ALA A 1 107 ? -16.177 -0.698 0.745 1.000 17.165 87 ALA A CA 1
ATOM 656 C C . ALA A 1 107 ? -17.503 -1.353 1.118 1.000 17.881 87 ALA A C 1
ATOM 657 O O . ALA A 1 107 ? -18.139 -0.945 2.081 1.000 19.332 87 ALA A O 1
ATOM 659 N N . ILE A 1 108 ? -17.921 -2.400 0.412 1.000 17.922 88 ILE A N 1
ATOM 660 C CA . ILE A 1 108 ? -19.257 -2.928 0.678 1.000 19.329 88 ILE A CA 1
ATOM 661 C C . ILE A 1 108 ? -19.287 -3.794 1.939 1.000 19.793 88 ILE A C 1
ATOM 662 O O . ILE A 1 108 ? -20.369 -4.077 2.420 1.000 24.740 88 ILE A O 1
ATOM 667 N N . ASN A 1 109 ? -18.143 -4.276 2.447 1.000 18.722 89 ASN A N 1
ATOM 668 C CA . ASN A 1 109 ? -18.136 -5.185 3.587 1.000 19.839 89 ASN A CA 1
ATOM 669 C C . ASN A 1 109 ? -17.781 -4.496 4.904 1.000 20.060 89 ASN A C 1
ATOM 670 O O . ASN A 1 109 ? -18.009 -5.057 5.953 1.000 17.625 89 ASN A O 1
ATOM 675 N N . HIS A 1 110 ? -17.161 -3.323 4.891 1.000 23.503 90 HIS A N 1
ATOM 676 C CA . HIS A 1 110 ? -16.560 -2.814 6.125 1.000 25.029 90 HIS A CA 1
ATOM 677 C C . HIS A 1 110 ? -17.032 -1.397 6.365 1.000 28.975 90 HIS A C 1
ATOM 678 O O . HIS A 1 110 ? -16.242 -0.577 6.833 1.000 36.656 90 HIS A O 1
ATOM 685 N N . ARG A 1 111 ? -18.314 -1.145 6.064 1.000 30.518 91 ARG A N 1
ATOM 686 C CA . ARG A 1 111 ? -18.935 0.099 6.454 1.000 37.154 91 ARG A CA 1
ATOM 687 C C . ARG A 1 111 ? -18.981 0.206 7.976 1.000 36.562 91 ARG A C 1
ATOM 688 O O . ARG A 1 111 ? -19.076 -0.800 8.685 1.000 30.846 91 ARG A O 1
ATOM 696 N N . ARG A 1 112 ? -18.983 1.462 8.437 1.000 32.802 92 ARG A N 1
ATOM 697 C CA . ARG A 1 112 ? -18.837 1.797 9.845 1.000 31.431 92 ARG A CA 1
ATOM 698 C C . ARG A 1 112 ? -19.453 3.151 10.142 1.000 29.819 92 ARG A C 1
ATOM 699 O O . ARG A 1 112 ? -19.497 4.016 9.278 1.000 30.055 92 ARG A O 1
ATOM 707 N N . PRO A 1 113 ? -19.830 3.416 11.407 1.000 30.769 93 PRO A N 1
ATOM 708 C CA . PRO A 1 113 ? -20.412 4.704 11.759 1.000 31.553 93 PRO A CA 1
ATOM 709 C C . PRO A 1 113 ? -19.391 5.816 11.583 1.000 32.586 93 PRO A C 1
ATOM 710 O O . PRO A 1 113 ? -18.175 5.577 11.596 1.000 31.973 93 PRO A O 1
ATOM 714 N N . THR A 1 114 ? -19.947 7.013 11.379 1.000 32.530 94 THR A N 1
ATOM 715 C CA . THR A 1 114 ? -19.209 8.257 11.376 1.000 33.575 94 THR A CA 1
ATOM 716 C C . THR A 1 114 ? -18.370 8.349 12.642 1.000 33.877 94 THR A C 1
ATOM 717 O O . THR A 1 114 ? -18.861 8.071 13.731 1.000 37.299 94 THR A O 1
ATOM 721 N N . GLY A 1 115 ? -17.125 8.785 12.496 1.000 29.006 95 GLY A N 1
ATOM 722 C CA . GLY A 1 115 ? -16.263 8.886 13.653 1.000 26.825 95 GLY A CA 1
ATOM 723 C C . GLY A 1 115 ? -15.286 7.722 13.780 1.000 23.176 95 GLY A C 1
ATOM 724 O O . GLY A 1 115 ? -14.219 7.918 14.335 1.000 24.787 95 GLY A O 1
ATOM 725 N N . ALA A 1 116 ? -15.636 6.527 13.287 1.000 21.320 96 ALA A N 1
ATOM 726 C CA . ALA A 1 116 ? -14.737 5.381 13.351 1.000 20.149 96 ALA A CA 1
ATOM 727 C C . ALA A 1 116 ? -13.754 5.499 12.212 1.000 18.419 96 ALA A C 1
ATOM 728 O O . ALA A 1 116 ? -14.139 5.948 11.134 1.000 16.935 96 ALA A O 1
ATOM 730 N N . THR A 1 117 ? -12.494 5.130 12.442 1.000 15.549 97 THR A N 1
ATOM 731 C CA . THR A 1 117 ? -11.532 5.168 11.347 1.000 15.840 97 THR A CA 1
ATOM 732 C C . THR A 1 117 ? -11.965 4.210 10.245 1.000 15.827 97 THR A C 1
ATOM 733 O O . THR A 1 117 ? -12.394 3.091 10.513 1.000 15.283 97 THR A O 1
ATOM 737 N N . GLU A 1 118 ? -11.839 4.671 9.005 1.000 15.834 98 GLU A N 1
ATOM 738 C CA . GLU A 1 118 ? -12.237 3.894 7.845 1.000 16.331 98 GLU A CA 1
ATOM 739 C C . GLU A 1 118 ? -11.161 2.877 7.479 1.000 15.583 98 GLU A C 1
ATOM 740 O O . GLU A 1 118 ? -9.945 3.132 7.549 1.000 12.989 98 GLU A O 1
ATOM 746 N N . ASN A 1 119 ? -11.657 1.728 7.029 1.000 15.181 99 ASN A N 1
ATOM 747 C CA . ASN A 1 119 ? -10.848 0.746 6.352 1.000 14.905 99 ASN A CA 1
ATOM 748 C C . ASN A 1 119 ? -10.438 1.272 4.978 1.000 14.618 99 ASN A C 1
ATOM 749 O O . ASN A 1 119 ? -11.043 2.204 4.447 1.000 14.505 99 ASN A O 1
ATOM 754 N N . THR A 1 120 ? -9.383 0.648 4.424 1.000 13.934 100 THR A N 1
ATOM 755 C CA . THR A 1 120 ? -9.115 0.767 2.999 1.000 14.527 100 THR A CA 1
ATOM 756 C C . THR A 1 120 ? -8.510 -0.551 2.514 1.000 16.318 100 THR A C 1
ATOM 757 O O . THR A 1 120 ? -8.399 -1.524 3.254 1.000 15.447 100 THR A O 1
ATOM 761 N N . VAL A 1 121 ? -8.164 -0.561 1.227 1.000 18.625 101 VAL A N 1
ATOM 762 C CA . VAL A 1 121 ? -7.610 -1.713 0.534 1.000 20.534 101 VAL A CA 1
ATOM 763 C C . VAL A 1 121 ? -6.453 -2.262 1.365 1.000 20.921 101 VAL A C 1
ATOM 764 O O . VAL A 1 121 ? -5.689 -1.491 1.921 1.000 25.407 101 VAL A O 1
ATOM 768 N N . PHE A 1 122 ? -6.373 -3.600 1.497 1.000 19.453 102 PHE A N 1
ATOM 769 C CA . PHE A 1 122 ? -5.360 -4.243 2.316 1.000 17.956 102 PHE A CA 1
ATOM 770 C C . PHE A 1 122 ? -4.022 -4.238 1.582 1.000 17.085 102 PHE A C 1
ATOM 771 O O . PHE A 1 122 ? -2.950 -4.038 2.158 1.000 15.646 102 PHE A O 1
ATOM 779 N N . GLY A 1 123 ? -4.081 -4.542 0.290 1.000 17.949 103 GLY A N 1
ATOM 780 C CA . GLY A 1 123 ? -2.862 -4.780 -0.458 1.000 17.128 103 GLY A CA 1
ATOM 781 C C . GLY A 1 123 ? -2.258 -6.137 -0.120 1.000 16.866 103 GLY A C 1
ATOM 782 O O . GLY A 1 123 ? -2.731 -6.878 0.753 1.000 15.736 103 GLY A O 1
ATOM 783 N N . PRO A 1 124 ? -1.189 -6.549 -0.832 1.000 16.121 104 PRO A N 1
ATOM 784 C CA . PRO A 1 124 ? -0.666 -7.898 -0.631 1.000 16.321 104 PRO A CA 1
ATOM 785 C C . PRO A 1 124 ? 0.531 -8.060 0.290 1.000 16.522 104 PRO A C 1
ATOM 786 O O . PRO A 1 124 ? 1.111 -9.148 0.338 1.000 15.596 104 PRO A O 1
ATOM 790 N N . PHE A 1 125 ? 0.892 -7.012 1.046 1.000 15.289 105 PHE A N 1
ATOM 791 C CA . PHE A 1 125 ? 2.195 -7.040 1.703 1.000 16.808 105 PHE A CA 1
ATOM 792 C C . PHE A 1 125 ? 2.142 -7.156 3.231 1.000 17.005 105 PHE A C 1
ATOM 793 O O . PHE A 1 125 ? 3.192 -7.041 3.877 1.000 18.402 105 PHE A O 1
ATOM 801 N N . HIS A 1 126 ? 0.967 -7.450 3.791 1.000 15.014 106 HIS A N 1
ATOM 802 C CA . HIS A 1 126 ? 0.864 -7.743 5.214 1.000 14.949 106 HIS A CA 1
ATOM 803 C C . HIS A 1 126 ? 1.488 -9.102 5.475 1.000 15.132 106 HIS A C 1
ATOM 804 O O . HIS A 1 126 ? 1.357 -10.012 4.652 1.000 14.578 106 HIS A O 1
ATOM 811 N N . VAL A 1 127 ? 2.180 -9.215 6.600 1.000 14.618 107 VAL A N 1
ATOM 812 C CA . VAL A 1 127 ? 2.792 -10.472 6.990 1.000 15.499 107 VAL A CA 1
ATOM 813 C C . VAL A 1 127 ? 2.410 -1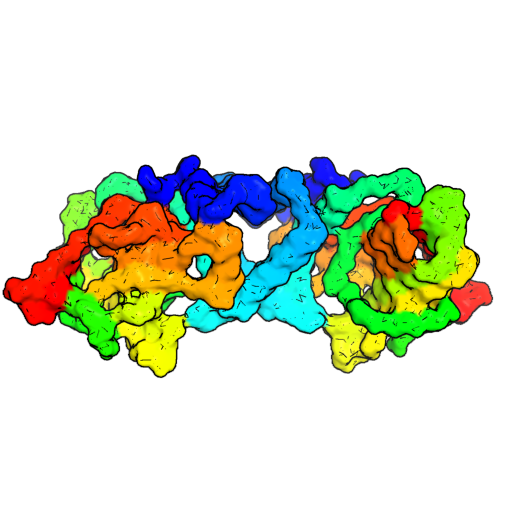0.730 8.441 1.000 15.583 107 VAL A C 1
ATOM 814 O O . VAL A 1 127 ? 2.725 -9.903 9.308 1.000 14.013 107 VAL A O 1
ATOM 818 N N . GLU A 1 128 ? 1.803 -11.886 8.716 1.000 16.330 108 GLU A N 1
ATOM 819 C CA . GLU A 1 128 ? 1.404 -12.209 10.078 1.000 19.033 108 GLU A CA 1
ATOM 820 C C . GLU A 1 128 ? 2.620 -12.479 10.962 1.000 18.652 108 GLU A C 1
ATOM 821 O O . GLU A 1 128 ? 3.678 -12.947 10.492 1.000 17.507 108 GLU A O 1
ATOM 827 N N . GLY A 1 129 ? 2.455 -12.173 12.261 1.000 16.216 109 GLY A N 1
ATOM 828 C CA . GLY A 1 129 ? 3.432 -12.583 13.237 1.000 16.279 109 GLY A CA 1
ATOM 829 C C . GLY A 1 129 ? 4.676 -11.701 13.278 1.000 16.620 109 GLY A C 1
ATOM 830 O O . GLY A 1 129 ? 5.757 -12.168 13.652 1.000 17.545 109 GLY A O 1
ATOM 831 N N . ALA A 1 130 ? 4.520 -10.403 12.986 1.000 16.047 110 ALA A N 1
ATOM 832 C CA . ALA A 1 130 ? 5.648 -9.491 13.131 1.000 15.882 110 ALA A CA 1
ATOM 833 C C . ALA A 1 130 ? 6.054 -9.389 14.601 1.000 16.557 110 ALA A C 1
ATOM 834 O O . ALA A 1 130 ? 5.229 -9.509 15.501 1.000 14.973 110 ALA A O 1
ATOM 836 N N . PRO A 1 131 ? 7.349 -9.119 14.881 1.000 18.896 111 PRO A N 1
ATOM 837 C CA . PRO A 1 131 ? 7.823 -8.972 16.252 1.000 20.042 111 PRO A CA 1
ATOM 838 C C . PRO A 1 131 ? 6.942 -7.995 17.031 1.000 17.579 111 PRO A C 1
ATOM 839 O O . PRO A 1 131 ? 6.628 -6.882 16.563 1.000 15.112 111 PRO A O 1
ATOM 843 N N . ILE A 1 132 ? 6.615 -8.413 18.266 1.000 17.551 112 ILE A N 1
ATOM 844 C CA . ILE A 1 132 ? 6.041 -7.501 19.229 1.000 18.077 112 ILE A CA 1
ATOM 845 C C . ILE A 1 132 ? 7.167 -6.671 19.841 1.000 17.495 112 ILE A C 1
ATOM 846 O O . ILE A 1 132 ? 8.004 -7.186 20.556 1.000 17.787 112 ILE A O 1
ATOM 851 N N . ARG A 1 133 ? 7.162 -5.376 19.542 1.000 17.226 113 ARG A N 1
ATOM 852 C CA . ARG A 1 133 ? 8.257 -4.494 19.894 1.000 16.959 113 ARG A CA 1
ATOM 853 C C . ARG A 1 133 ? 7.847 -3.603 21.072 1.000 16.911 113 ARG A C 1
ATOM 854 O O . ARG A 1 133 ? 6.654 -3.467 21.397 1.000 16.962 113 ARG A O 1
ATOM 862 N N . GLN A 1 134 ? 8.842 -2.944 21.642 1.000 17.995 114 GLN A N 1
ATOM 863 C CA . GLN A 1 134 ? 8.617 -1.984 22.712 1.000 19.440 114 GLN A CA 1
ATOM 864 C C . GLN A 1 134 ? 8.250 -0.639 22.093 1.000 19.296 114 GLN A C 1
ATOM 865 O O . GLN A 1 134 ? 8.736 -0.309 21.014 1.000 17.783 114 GLN A O 1
ATOM 871 N N . MET A 1 135 ? 7.441 0.149 22.810 1.000 17.065 115 MET A N 1
ATOM 872 C CA . MET A 1 135 ? 7.124 1.490 22.371 1.000 16.859 115 MET A CA 1
ATOM 873 C C . MET A 1 135 ? 8.448 2.249 22.291 1.000 16.346 115 MET A C 1
ATOM 874 O O . MET A 1 135 ? 9.319 2.079 23.152 1.000 16.326 115 MET A O 1
ATOM 879 N N . GLY A 1 136 ? 8.602 3.037 21.217 1.000 16.171 116 GLY A N 1
ATOM 880 C CA . GLY A 1 136 ? 9.819 3.788 20.980 1.000 16.875 116 GLY A CA 1
ATOM 881 C C . GLY A 1 136 ? 10.861 3.019 20.172 1.000 18.437 116 GLY A C 1
ATOM 882 O O . GLY A 1 136 ? 11.841 3.610 19.731 1.000 19.995 116 GLY A O 1
ATOM 883 N N . ASP A 1 137 ? 10.664 1.715 19.956 1.000 16.759 117 ASP A N 1
ATOM 884 C CA . ASP A 1 137 ? 11.606 0.966 19.152 1.000 18.352 117 ASP A CA 1
ATOM 885 C C . ASP A 1 137 ? 11.547 1.472 17.716 1.000 18.303 117 ASP A C 1
ATOM 886 O O . ASP A 1 137 ? 10.495 1.950 17.251 1.000 18.612 117 ASP A O 1
ATOM 891 N N . ASP A 1 138 ? 12.681 1.253 17.046 1.000 18.413 118 ASP A N 1
ATOM 892 C CA . ASP A 1 138 ? 12.896 1.668 15.673 1.000 20.089 118 ASP A CA 1
ATOM 893 C C . ASP A 1 138 ? 12.656 0.464 14.761 1.000 19.008 118 ASP A C 1
ATOM 894 O O . ASP A 1 138 ? 13.387 -0.514 14.839 1.000 19.531 118 ASP A O 1
ATOM 899 N N . ILE A 1 139 ? 11.640 0.550 13.899 1.000 16.653 119 ILE A N 1
ATOM 900 C CA . ILE A 1 139 ? 11.306 -0.551 13.021 1.000 16.847 119 ILE A CA 1
ATOM 901 C C . ILE A 1 139 ? 12.145 -0.500 11.737 1.000 17.661 119 ILE A C 1
ATOM 902 O O . ILE A 1 139 ? 12.092 -1.433 10.929 1.000 19.335 119 ILE A O 1
ATOM 907 N N . SER A 1 140 ? 12.843 0.613 11.510 1.000 18.513 120 SER A N 1
ATOM 908 C CA . SER A 1 140 ? 13.688 0.728 10.329 1.000 20.558 120 SER A CA 1
ATOM 909 C C . SER A 1 140 ? 15.023 0.056 10.609 1.000 21.803 120 SER A C 1
ATOM 910 O O . SER A 1 140 ? 15.894 0.693 11.164 1.000 23.288 120 SER A O 1
ATOM 913 N N . LEU A 1 141 ? 15.179 -1.192 10.181 1.000 21.993 121 LEU A N 1
ATOM 914 C CA . LEU A 1 141 ? 16.370 -1.970 10.494 1.000 26.006 121 LEU A CA 1
ATOM 915 C C . LEU A 1 141 ? 17.530 -1.722 9.528 1.000 26.821 121 LEU A C 1
ATOM 916 O O . LEU A 1 141 ? 18.644 -2.047 9.879 1.000 29.007 121 LEU A O 1
ATOM 921 N N . ASP A 1 142 ? 17.297 -1.220 8.312 1.000 27.515 122 ASP A N 1
ATOM 922 C CA . ASP A 1 142 ? 18.387 -0.976 7.385 1.000 29.398 122 ASP A CA 1
ATOM 923 C C . ASP A 1 142 ? 18.752 0.514 7.341 1.000 35.626 122 ASP A C 1
ATOM 924 O O . ASP A 1 142 ? 19.682 0.902 6.643 1.000 35.792 122 ASP A O 1
ATOM 929 N N . GLY A 1 143 ? 17.989 1.358 8.051 1.000 38.610 123 GLY A N 1
ATOM 930 C CA . GLY A 1 143 ? 18.304 2.773 8.179 1.000 37.514 123 GLY A CA 1
ATOM 931 C C . GLY A 1 143 ? 18.234 3.517 6.847 1.000 37.435 123 GLY A C 1
ATOM 932 O O . GLY A 1 143 ? 18.888 4.540 6.699 1.000 40.020 123 GLY A O 1
ATOM 933 N N . LYS A 1 144 ? 17.459 2.994 5.888 1.000 33.840 124 LYS A N 1
ATOM 934 C CA . LYS A 1 144 ? 17.239 3.635 4.600 1.000 30.888 124 LYS A CA 1
ATOM 935 C C . LYS A 1 144 ? 15.911 4.396 4.584 1.000 27.015 124 LYS A C 1
ATOM 936 O O . LYS A 1 144 ? 14.826 3.804 4.443 1.000 24.610 124 LYS A O 1
ATOM 942 N N . GLY A 1 145 ? 16.031 5.721 4.627 1.000 24.796 125 GLY A N 1
ATOM 943 C CA . GLY A 1 145 ? 14.912 6.647 4.617 1.000 24.281 125 GLY A CA 1
ATOM 944 C C . GLY A 1 145 ? 15.159 7.754 5.630 1.000 24.579 125 GLY A C 1
ATOM 945 O O . GLY A 1 145 ? 16.193 7.751 6.281 1.000 26.014 125 GLY A O 1
ATOM 946 N N . GLU A 1 146 ? 14.244 8.713 5.706 1.000 23.120 126 GLU A N 1
ATOM 947 C CA . GLU A 1 146 ? 14.346 9.762 6.690 1.000 24.084 126 GLU A CA 1
ATOM 948 C C . GLU A 1 146 ? 13.580 9.312 7.935 1.000 22.982 126 GLU A C 1
ATOM 949 O O . GLU A 1 146 ? 12.409 8.908 7.830 1.000 21.753 126 GLU A O 1
ATOM 955 N N . SER A 1 147 ? 14.244 9.392 9.086 1.000 22.688 127 SER A N 1
ATOM 956 C CA . SER A 1 147 ? 13.699 8.915 10.349 1.000 21.043 127 SER A CA 1
ATOM 957 C C . SER A 1 147 ? 12.419 9.669 10.684 1.000 19.781 127 SER A C 1
ATOM 958 O O . SER A 1 147 ? 12.291 10.847 10.386 1.000 22.091 127 SER A O 1
ATOM 961 N N . CYS A 1 148 ? 11.443 8.958 11.229 1.000 18.488 128 CYS A N 1
ATOM 962 C CA . CYS A 1 148 ? 10.135 9.512 11.521 1.000 17.542 128 CYS A CA 1
ATOM 963 C C . CYS A 1 148 ? 9.639 8.907 12.832 1.000 17.370 128 CYS A C 1
ATOM 964 O O . CYS A 1 148 ? 9.809 7.712 13.077 1.000 15.673 128 CYS A O 1
ATOM 967 N N . LEU A 1 149 ? 9.067 9.759 13.679 1.000 17.520 129 LEU A N 1
ATOM 968 C CA . LEU A 1 149 ? 8.423 9.303 14.896 1.000 18.739 129 LEU A CA 1
ATOM 969 C C . LEU A 1 149 ? 6.921 9.211 14.637 1.000 17.397 129 LEU A C 1
ATOM 970 O O . LEU A 1 149 ? 6.310 10.165 14.155 1.000 16.803 129 LEU A O 1
ATOM 975 N N . PHE A 1 150 ? 6.362 8.028 14.875 1.000 15.448 130 PHE A N 1
ATOM 976 C CA . PHE A 1 150 ? 4.941 7.784 14.690 1.000 14.354 130 PHE A CA 1
ATOM 977 C C . PHE A 1 150 ? 4.309 7.615 16.057 1.000 14.887 130 PHE A C 1
ATOM 978 O O . PHE A 1 150 ? 4.787 6.814 16.858 1.000 15.513 130 PHE A O 1
ATOM 986 N N . ALA A 1 151 ? 3.218 8.333 16.295 1.000 14.046 131 ALA A N 1
ATOM 987 C CA . ALA A 1 151 ? 2.578 8.261 17.601 1.000 13.610 131 ALA A CA 1
ATOM 988 C C . ALA A 1 151 ? 1.088 8.526 17.445 1.000 13.638 131 ALA A C 1
ATOM 989 O O . ALA A 1 151 ? 0.661 9.135 16.467 1.000 16.110 131 ALA A O 1
ATOM 991 N N . GLY A 1 152 ? 0.296 8.073 18.414 1.000 13.847 132 GLY A N 1
ATOM 992 C CA . GLY A 1 152 ? -1.129 8.359 18.442 1.000 12.688 132 GLY A CA 1
ATOM 993 C C . GLY A 1 152 ? -1.803 7.563 19.554 1.000 12.363 132 GLY A C 1
ATOM 994 O O . GLY A 1 152 ? -1.118 6.898 20.325 1.000 13.160 132 GLY A O 1
ATOM 995 N N . GLN A 1 153 ? -3.140 7.546 19.507 1.000 11.418 133 GLN A N 1
ATOM 996 C CA . GLN A 1 153 ? -3.940 6.921 20.531 1.000 12.151 133 GLN A CA 1
ATOM 997 C C . GLN A 1 153 ? -5.010 6.071 19.865 1.000 12.150 133 GLN A C 1
ATOM 998 O O . GLN A 1 153 ? -5.564 6.451 18.841 1.000 12.580 133 GLN A O 1
ATOM 1004 N N . VAL A 1 154 ? -5.240 4.877 20.426 1.000 12.931 134 VAL A N 1
ATOM 1005 C CA . VAL A 1 154 ? -6.360 4.056 20.013 1.000 12.402 134 VAL A CA 1
ATOM 1006 C C . VAL A 1 154 ? -7.487 4.302 20.985 1.000 13.221 134 VAL A C 1
ATOM 1007 O O . VAL A 1 154 ? -7.302 4.100 22.177 1.000 13.583 134 VAL A O 1
ATOM 1011 N N . ARG A 1 155 ? -8.671 4.606 20.446 1.000 14.466 135 ARG A N 1
ATOM 1012 C CA . ARG A 1 155 ? -9.829 4.822 21.300 1.000 14.752 135 ARG A CA 1
ATOM 1013 C C . ARG A 1 155 ? -11.027 4.101 20.715 1.000 14.709 135 ARG A C 1
ATOM 1014 O O . ARG A 1 155 ? -11.011 3.753 19.552 1.000 13.464 135 ARG A O 1
ATOM 1022 N N . ASP A 1 156 ? -12.077 3.929 21.510 1.000 16.205 136 ASP A N 1
ATOM 1023 C CA . ASP A 1 156 ? -13.345 3.457 20.992 1.000 19.344 136 ASP A CA 1
ATOM 1024 C C . ASP A 1 156 ? -14.196 4.632 20.529 1.000 21.151 136 ASP A C 1
ATOM 1025 O O . ASP A 1 156 ? -13.828 5.803 20.682 1.000 18.547 136 ASP A O 1
ATOM 1030 N N . LEU A 1 157 ? -15.361 4.279 19.982 1.000 22.361 137 LEU A N 1
ATOM 1031 C CA . LEU A 1 157 ? -16.244 5.232 19.346 1.000 23.225 137 LEU A CA 1
ATOM 1032 C C . LEU A 1 157 ? -16.827 6.168 20.387 1.000 22.362 137 LEU A C 1
ATOM 1033 O O . LEU A 1 157 ? -17.100 7.320 20.095 1.000 23.502 137 LEU A O 1
ATOM 1038 N N . ASP A 1 158 ? -16.920 5.717 21.636 1.000 23.563 138 ASP A N 1
ATOM 1039 C CA . ASP A 1 158 ? -17.377 6.567 22.716 1.000 23.958 138 ASP A CA 1
ATOM 1040 C C . ASP A 1 158 ? -16.268 7.468 23.242 1.000 21.905 138 ASP A C 1
ATOM 1041 O O . ASP A 1 158 ? -16.516 8.240 24.131 1.000 22.759 138 ASP A O 1
ATOM 1046 N N . GLY A 1 159 ? -15.025 7.324 22.777 1.000 20.074 139 GLY A N 1
ATOM 1047 C CA . GLY A 1 159 ? -13.984 8.294 23.099 1.000 20.004 139 GLY A CA 1
ATOM 1048 C C . GLY A 1 159 ? -12.973 7.792 24.132 1.000 19.018 139 GLY A C 1
ATOM 1049 O O . GLY A 1 159 ? -12.068 8.531 24.521 1.000 19.355 139 GLY A O 1
ATOM 1050 N N . HIS A 1 160 ? -13.079 6.521 24.536 1.000 18.651 140 HIS A N 1
ATOM 1051 C CA . HIS A 1 160 ? -12.265 6.008 25.617 1.000 17.728 140 HIS A CA 1
ATOM 1052 C C . HIS A 1 160 ? -11.024 5.323 25.071 1.000 16.223 140 HIS A C 1
ATOM 1053 O O . HIS A 1 160 ? -11.126 4.482 24.186 1.000 17.462 140 HIS A O 1
ATOM 1060 N N . PRO A 1 161 ? -9.811 5.643 25.563 1.000 15.035 141 PRO A N 1
ATOM 1061 C CA . PRO A 1 161 ? -8.612 4.923 25.155 1.000 14.468 141 PRO A CA 1
ATOM 1062 C C . PRO A 1 161 ? -8.795 3.436 25.429 1.000 15.220 141 PRO A C 1
ATOM 1063 O O . PRO A 1 161 ? -9.433 3.057 26.426 1.000 15.157 141 PRO A O 1
ATOM 1067 N N . ILE A 1 162 ? -8.278 2.619 24.515 1.000 14.722 142 ILE A N 1
ATOM 1068 C CA . ILE A 1 162 ? -8.340 1.178 24.623 1.000 15.693 142 ILE A CA 1
ATOM 1069 C C . ILE A 1 162 ? -6.975 0.646 25.058 1.000 16.135 142 ILE A C 1
ATOM 1070 O O . ILE A 1 162 ? -5.982 0.832 24.357 1.000 15.940 142 ILE A O 1
ATOM 1075 N N . GLU A 1 163 ? -6.990 -0.092 26.179 1.000 17.038 143 GLU A N 1
ATOM 1076 C CA . GLU A 1 163 ? -5.841 -0.831 26.673 1.000 17.617 143 GLU A CA 1
ATOM 1077 C C . GLU A 1 163 ? -5.690 -2.176 25.961 1.000 18.231 143 GLU A C 1
ATOM 1078 O O . GLU A 1 163 ? -6.674 -2.884 25.762 1.000 16.989 143 GLU A O 1
ATOM 1084 N N . GLY A 1 164 ? -4.453 -2.514 25.565 1.000 17.343 144 GLY A N 1
ATOM 1085 C CA . GLY A 1 164 ? -4.207 -3.826 24.983 1.000 17.857 144 GLY A CA 1
ATOM 1086 C C . GLY A 1 164 ? -4.643 -3.952 23.519 1.000 16.873 144 GLY A C 1
ATOM 1087 O O . GLY A 1 164 ? -4.807 -5.060 23.014 1.000 19.420 144 GLY A O 1
ATOM 1088 N N . ALA A 1 165 ? -4.836 -2.825 22.812 1.000 15.475 145 ALA A N 1
ATOM 1089 C CA . ALA A 1 165 ? -5.014 -2.890 21.366 1.000 14.827 145 ALA A CA 1
ATOM 1090 C C . ALA A 1 165 ? -3.672 -3.152 20.709 1.000 14.431 145 ALA A C 1
ATOM 1091 O O . ALA A 1 165 ? -2.622 -2.814 21.251 1.000 14.449 145 ALA A O 1
ATOM 1093 N N . CYS A 1 166 ? -3.721 -3.903 19.597 1.000 14.196 146 CYS A N 1
ATOM 1094 C CA . CYS A 1 166 ? -2.511 -4.280 18.888 1.000 14.902 146 CYS A CA 1
ATOM 1095 C C . CYS A 1 166 ? -2.465 -3.436 17.622 1.000 14.991 146 CYS A C 1
ATOM 1096 O O . CYS A 1 166 ? -3.448 -3.393 16.882 1.000 14.652 146 CYS A O 1
ATOM 1099 N N . VAL A 1 167 ? -1.345 -2.723 17.466 1.000 13.328 147 VAL A N 1
ATOM 1100 C CA . VAL A 1 167 ? -1.073 -1.849 16.346 1.000 12.645 147 VAL A CA 1
ATOM 1101 C C . VAL A 1 167 ? 0.053 -2.504 15.540 1.000 12.145 147 VAL A C 1
ATOM 1102 O O . VAL A 1 167 ? 1.224 -2.524 15.974 1.000 12.584 147 VAL A O 1
ATOM 1106 N N . ASP A 1 168 ? -0.368 -3.067 14.409 1.000 11.204 148 ASP A N 1
ATOM 1107 C CA . ASP A 1 168 ? 0.411 -3.878 13.515 1.000 12.692 148 ASP A CA 1
ATOM 1108 C C . ASP A 1 168 ? 0.687 -3.037 12.276 1.000 12.102 148 ASP A C 1
ATOM 1109 O O . ASP A 1 168 ? -0.242 -2.690 11.558 1.000 11.215 148 ASP A O 1
ATOM 1114 N N . VAL A 1 169 ? 1.978 -2.711 12.064 1.000 12.716 149 VAL A N 1
ATOM 1115 C CA . VAL A 1 169 ? 2.334 -1.673 11.116 1.000 12.921 149 VAL A CA 1
ATOM 1116 C C . VAL A 1 169 ? 3.338 -2.226 10.109 1.000 14.201 149 VAL A C 1
ATOM 1117 O O . VAL A 1 169 ? 4.201 -3.059 10.422 1.000 13.844 149 VAL A O 1
ATOM 1121 N N . TRP A 1 170 ? 3.238 -1.714 8.884 1.000 13.863 150 TRP A N 1
ATOM 1122 C CA . TRP A 1 170 ? 4.185 -2.077 7.848 1.000 13.818 150 TRP A CA 1
ATOM 1123 C C . TRP A 1 170 ? 4.259 -0.977 6.796 1.000 14.324 150 TRP A C 1
ATOM 1124 O O . TRP A 1 170 ? 3.236 -0.365 6.451 1.000 12.631 150 TRP A O 1
ATOM 1135 N N . SER A 1 171 ? 5.510 -0.717 6.335 1.000 14.904 151 SER A N 1
ATOM 1136 C CA . SER A 1 171 ? 5.763 0.237 5.270 1.000 16.745 151 SER A CA 1
ATOM 1137 C C . SER A 1 171 ? 6.897 -0.243 4.382 1.000 18.036 151 SER A C 1
ATOM 1138 O O . SER A 1 171 ? 7.621 -1.189 4.721 1.000 17.433 151 SER A O 1
ATOM 1141 N N . ASP A 1 172 ? 7.027 0.434 3.228 1.000 19.965 152 ASP A N 1
ATOM 1142 C CA . ASP A 1 172 ? 8.164 0.225 2.347 1.000 21.621 152 ASP A CA 1
ATOM 1143 C C . ASP A 1 172 ? 9.376 0.954 2.922 1.000 21.155 152 ASP A C 1
ATOM 1144 O O . ASP A 1 172 ? 9.233 1.770 3.812 1.000 20.444 152 ASP A O 1
ATOM 1149 N N . ASN A 1 173 ? 10.572 0.647 2.408 1.000 22.963 153 ASN 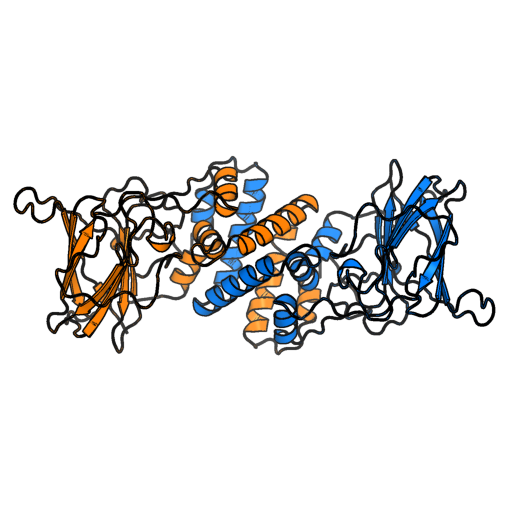A N 1
ATOM 1150 C CA . ASN A 1 173 ? 11.751 1.449 2.711 1.000 21.846 153 ASN A CA 1
ATOM 1151 C C . ASN A 1 173 ? 11.943 2.493 1.602 1.000 22.145 153 ASN A C 1
ATOM 1152 O O . ASN A 1 173 ? 11.069 2.652 0.738 1.000 21.241 153 ASN A O 1
ATOM 1157 N N . ALA A 1 174 ? 13.101 3.193 1.628 1.000 22.057 154 ALA A N 1
ATOM 1158 C CA . ALA A 1 174 ? 13.331 4.345 0.774 1.000 23.622 154 ALA A CA 1
ATOM 1159 C C . ALA A 1 174 ? 13.528 3.910 -0.678 1.000 24.684 154 ALA A C 1
ATOM 1160 O O . ALA A 1 174 ? 13.436 4.739 -1.585 1.000 24.980 154 ALA A O 1
ATOM 1162 N N . ASP A 1 175 ? 13.849 2.625 -0.903 1.000 23.858 155 ASP A N 1
ATOM 1163 C CA . ASP A 1 175 ? 14.014 2.094 -2.239 1.000 24.090 155 ASP A CA 1
ATOM 1164 C C . ASP A 1 175 ? 12.667 1.787 -2.882 1.000 22.907 155 ASP A C 1
ATOM 1165 O O . ASP A 1 175 ? 12.664 1.382 -4.038 1.000 23.672 155 ASP A O 1
ATOM 1170 N N . GLY A 1 176 ? 11.542 1.941 -2.159 1.000 20.764 156 GLY A N 1
ATOM 1171 C CA . GLY A 1 176 ? 10.226 1.663 -2.719 1.000 20.522 156 GLY A CA 1
ATOM 1172 C C . GLY A 1 176 ? 9.791 0.191 -2.633 1.000 21.391 156 GLY A C 1
ATOM 1173 O O . GLY A 1 176 ? 8.964 -0.235 -3.434 1.000 23.703 156 GLY A O 1
ATOM 1174 N N . TYR A 1 177 ? 10.364 -0.586 -1.705 1.000 21.699 157 TYR A N 1
ATOM 1175 C CA . TYR A 1 177 ? 10.103 -2.009 -1.550 1.000 22.366 157 TYR A CA 1
ATOM 1176 C C . TYR A 1 177 ? 9.793 -2.382 -0.099 1.000 22.601 157 TYR A C 1
ATOM 1177 O O . TYR A 1 177 ? 10.486 -1.909 0.800 1.000 23.707 157 TYR A O 1
ATOM 1186 N N . TYR A 1 178 ? 8.829 -3.303 0.081 1.000 20.255 158 TYR A N 1
ATOM 1187 C CA . TYR A 1 178 ? 8.600 -3.996 1.340 1.000 19.103 158 TYR A CA 1
ATOM 1188 C C . TYR A 1 178 ? 9.667 -5.080 1.520 1.000 20.820 158 TYR A C 1
ATOM 1189 O O . TYR A 1 178 ? 10.175 -5.617 0.524 1.000 21.088 158 TYR A O 1
ATOM 1198 N N . ASP A 1 179 ? 9.948 -5.463 2.770 1.000 19.719 159 ASP A N 1
ATOM 1199 C CA . ASP A 1 179 ? 10.983 -6.452 3.086 1.000 22.031 159 ASP A CA 1
ATOM 1200 C C . ASP A 1 179 ? 10.808 -7.741 2.274 1.000 24.818 159 ASP A C 1
ATOM 1201 O O . ASP A 1 179 ? 11.797 -8.300 1.776 1.000 27.292 159 ASP A O 1
ATOM 1206 N N . VAL A 1 180 ? 9.550 -8.197 2.117 1.000 24.485 160 VAL A N 1
ATOM 1207 C CA . VAL A 1 180 ? 9.257 -9.469 1.472 1.000 25.264 160 VAL A CA 1
ATOM 1208 C C . VAL A 1 180 ? 9.559 -9.405 -0.025 1.000 27.875 160 VAL A C 1
ATOM 1209 O O . VAL A 1 180 ? 9.715 -10.459 -0.654 1.000 27.840 160 VAL A O 1
ATOM 1213 N N . GLN A 1 181 ? 9.615 -8.196 -0.607 1.000 26.551 161 GLN A N 1
ATOM 1214 C CA . GLN A 1 181 ? 9.953 -8.073 -2.015 1.000 26.955 161 GLN A CA 1
ATOM 1215 C C . GLN A 1 181 ? 11.456 -8.206 -2.227 1.000 26.328 161 GLN A C 1
ATOM 1216 O O . GLN A 1 181 ? 11.854 -8.453 -3.355 1.000 29.042 161 GLN A O 1
ATOM 1222 N N . GLN A 1 182 ? 12.268 -7.980 -1.190 1.000 25.374 162 GLN A N 1
ATOM 1223 C CA . GLN A 1 182 ? 13.716 -8.075 -1.313 1.000 26.887 162 GLN A CA 1
ATOM 1224 C C . GLN A 1 182 ? 14.261 -8.923 -0.172 1.000 26.916 162 GLN A C 1
ATOM 1225 O O . GLN A 1 182 ? 15.026 -8.434 0.665 1.000 24.269 162 GLN A O 1
ATOM 1231 N N . PRO A 1 183 ? 13.866 -10.218 -0.096 1.000 27.866 163 PRO A N 1
ATOM 1232 C CA . PRO A 1 183 ? 14.166 -11.035 1.075 1.000 29.824 163 PRO A CA 1
ATOM 1233 C C . PRO A 1 183 ? 15.648 -11.201 1.358 1.000 34.255 163 PRO A C 1
ATOM 1234 O O . PRO A 1 183 ? 16.041 -11.331 2.510 1.000 34.721 163 PRO A O 1
ATOM 1238 N N . ASP A 1 184 ? 16.490 -11.186 0.327 1.000 37.631 164 ASP A N 1
ATOM 1239 C CA . ASP A 1 184 ? 17.904 -11.418 0.582 1.000 41.049 164 ASP A CA 1
ATOM 1240 C C . ASP A 1 184 ? 18.656 -10.095 0.714 1.000 41.753 164 ASP A C 1
ATOM 1241 O O . ASP A 1 184 ? 19.881 -10.099 0.849 1.000 44.580 164 ASP A O 1
ATOM 1246 N N . ILE A 1 185 ? 17.934 -8.961 0.696 1.000 36.098 165 ILE A N 1
ATOM 1247 C CA . ILE A 1 185 ? 18.557 -7.647 0.742 1.000 33.737 165 ILE A CA 1
ATOM 1248 C C . ILE A 1 185 ? 18.143 -6.901 2.013 1.000 29.973 165 ILE A C 1
ATOM 1249 O O . ILE A 1 185 ? 18.983 -6.455 2.776 1.000 29.773 165 ILE A O 1
ATOM 1254 N N . GLN A 1 186 ? 16.834 -6.733 2.213 1.000 28.225 166 GLN A N 1
ATOM 1255 C CA . GLN A 1 186 ? 16.317 -6.090 3.406 1.000 26.834 166 GLN A CA 1
ATOM 1256 C C . GLN A 1 186 ? 16.359 -7.100 4.546 1.000 26.190 166 GLN A C 1
ATOM 1257 O O . GLN A 1 186 ? 16.095 -8.283 4.314 1.000 25.480 166 GLN A O 1
ATOM 1263 N N . PRO A 1 187 ? 16.693 -6.684 5.794 1.000 24.993 167 PRO A N 1
ATOM 1264 C CA . PRO A 1 187 ? 16.525 -7.547 6.950 1.000 25.307 167 PRO A CA 1
ATOM 1265 C C . PRO A 1 187 ? 15.062 -7.946 7.091 1.000 24.621 167 PRO A C 1
ATOM 1266 O O . PRO A 1 187 ? 14.146 -7.209 6.690 1.000 23.131 167 PRO A O 1
ATOM 1270 N N . GLN A 1 188 ? 14.866 -9.144 7.638 1.000 24.249 168 GLN A N 1
ATOM 1271 C CA . GLN A 1 188 ? 13.536 -9.634 7.919 1.000 24.042 168 GLN A CA 1
ATOM 1272 C C . GLN A 1 188 ? 12.859 -8.671 8.900 1.000 21.854 168 GLN A C 1
ATOM 1273 O O . GLN A 1 188 ? 13.491 -8.172 9.836 1.000 22.286 168 GLN A O 1
ATOM 1279 N N . TRP A 1 189 ? 11.594 -8.336 8.623 1.000 19.445 169 TRP A N 1
ATOM 1280 C CA . TRP A 1 189 ? 10.788 -7.531 9.529 1.000 17.807 169 TRP A CA 1
ATOM 1281 C C . TRP A 1 189 ? 11.202 -6.054 9.459 1.000 18.635 169 TRP A C 1
ATOM 1282 O O . TRP A 1 189 ? 10.765 -5.248 10.276 1.000 16.504 169 TRP A O 1
ATOM 1293 N N . ASN A 1 190 ? 11.928 -5.680 8.387 1.000 18.012 170 ASN A N 1
ATOM 1294 C CA . ASN A 1 190 ? 12.202 -4.282 8.112 1.000 17.012 170 ASN A CA 1
ATOM 1295 C C . ASN A 1 190 ? 10.882 -3.518 7.971 1.000 15.296 170 ASN A C 1
ATOM 1296 O O . ASN A 1 190 ? 9.984 -3.944 7.263 1.000 13.936 170 ASN A O 1
ATOM 1301 N N . ASN A 1 191 ? 10.765 -2.413 8.716 1.000 14.509 171 ASN A N 1
ATOM 1302 C CA . ASN A 1 191 ? 9.592 -1.554 8.698 1.000 14.409 171 ASN A CA 1
ATOM 1303 C C . ASN A 1 191 ? 8.315 -2.341 8.978 1.000 14.107 171 ASN A C 1
ATOM 1304 O O . ASN A 1 191 ? 7.262 -2.052 8.428 1.000 13.191 171 ASN A O 1
ATOM 1309 N N . ARG A 1 192 ? 8.436 -3.277 9.933 1.000 14.340 172 ARG A N 1
ATOM 1310 C CA . ARG A 1 192 ? 7.316 -4.014 10.473 1.000 13.785 172 ARG A CA 1
ATOM 1311 C C . ARG A 1 192 ? 7.444 -4.061 12.003 1.000 14.003 172 ARG A C 1
ATOM 1312 O O . ARG A 1 192 ? 8.541 -4.162 12.551 1.000 14.240 172 ARG A O 1
ATOM 1320 N N . GLY A 1 193 ? 6.284 -4.115 12.658 1.000 14.214 173 GLY A N 1
ATOM 1321 C CA . GLY A 1 193 ? 6.239 -4.410 14.082 1.000 13.953 173 GLY A CA 1
ATOM 1322 C C . GLY A 1 193 ? 4.807 -4.413 14.587 1.000 13.738 173 GLY A C 1
ATOM 1323 O O . GLY A 1 193 ? 3.922 -3.833 13.970 1.000 12.993 173 GLY A O 1
ATOM 1324 N N . ARG A 1 194 ? 4.628 -5.014 15.764 1.000 13.836 174 ARG A N 1
ATOM 1325 C CA . ARG A 1 194 ? 3.362 -5.025 16.484 1.000 13.744 174 ARG A CA 1
ATOM 1326 C C . ARG A 1 194 ? 3.600 -4.364 17.839 1.000 13.524 174 ARG A C 1
ATOM 1327 O O . ARG A 1 194 ? 4.595 -4.636 18.516 1.000 15.037 174 ARG A O 1
ATOM 1335 N N . PHE A 1 195 ? 2.703 -3.446 18.182 1.000 13.369 175 PHE A N 1
ATOM 1336 C CA . PHE A 1 195 ? 2.786 -2.675 19.407 1.000 13.228 175 PHE A CA 1
ATOM 1337 C C . PHE A 1 195 ? 1.479 -2.822 20.175 1.000 14.179 175 PHE A C 1
ATOM 1338 O O . PHE A 1 195 ? 0.405 -2.672 19.598 1.000 13.815 175 PHE A O 1
ATOM 1346 N N . LEU A 1 196 ? 1.583 -3.099 21.475 1.000 15.504 176 LEU A N 1
ATOM 1347 C CA . LEU A 1 196 ? 0.420 -3.301 22.321 1.000 16.287 176 LEU A CA 1
ATOM 1348 C C . LEU A 1 196 ? 0.222 -2.108 23.230 1.000 15.308 176 LEU A C 1
ATOM 1349 O O . LEU A 1 196 ? 1.133 -1.778 23.985 1.000 15.987 176 LEU A O 1
ATOM 1354 N N . THR A 1 197 ? -0.952 -1.473 23.156 1.000 14.546 177 THR A N 1
ATOM 1355 C CA . THR A 1 197 ? -1.155 -0.243 23.911 1.000 13.910 177 THR A CA 1
ATOM 1356 C C . THR A 1 197 ? -1.269 -0.560 25.405 1.000 15.269 177 THR A C 1
ATOM 1357 O O . THR A 1 197 ? -1.785 -1.628 25.789 1.000 14.876 177 THR A O 1
ATOM 1361 N N . GLY A 1 198 ? -0.766 0.387 26.199 1.000 15.439 178 GLY A N 1
ATOM 1362 C CA . GLY A 1 198 ? -1.024 0.496 27.624 1.000 15.665 178 GLY A CA 1
ATOM 1363 C C . GLY A 1 198 ? -2.425 1.043 27.929 1.000 15.205 178 GLY A C 1
ATOM 1364 O O . GLY A 1 198 ? -3.290 1.119 27.061 1.000 14.460 178 GLY A O 1
ATOM 1365 N N . ALA A 1 199 ? -2.603 1.412 29.206 1.000 15.572 179 ALA A N 1
ATOM 1366 C CA . ALA A 1 199 ? -3.890 1.834 29.743 1.000 15.936 179 ALA A CA 1
ATOM 1367 C C . ALA A 1 199 ? -4.375 3.124 29.073 1.000 16.461 179 ALA A C 1
ATOM 1368 O O . ALA A 1 199 ? -5.602 3.321 28.956 1.000 15.921 179 ALA A O 1
ATOM 1370 N N . ASP A 1 200 ? -3.416 3.961 28.617 1.000 15.694 180 ASP A N 1
ATOM 1371 C CA . ASP A 1 200 ? -3.750 5.226 27.965 1.000 14.965 180 ASP A CA 1
ATOM 1372 C C . ASP A 1 200 ? -4.035 5.080 26.469 1.000 14.243 180 ASP A C 1
ATOM 1373 O O . ASP A 1 200 ? -4.288 6.087 25.808 1.000 14.003 180 ASP A O 1
ATOM 1378 N N . GLY A 1 201 ? -3.947 3.851 25.930 1.000 13.196 181 GLY A N 1
ATOM 1379 C CA . GLY A 1 201 ? -4.298 3.646 24.527 1.000 13.586 181 GLY A CA 1
ATOM 1380 C C . GLY A 1 201 ? -3.238 4.126 23.538 1.000 13.053 181 GLY A C 1
ATOM 1381 O O . GLY A 1 201 ? -3.453 4.045 22.333 1.000 13.535 181 GLY A O 1
ATOM 1382 N N . ARG A 1 202 ? -2.104 4.613 24.020 1.000 13.885 182 ARG A N 1
ATOM 1383 C CA . ARG A 1 202 ? -1.148 5.287 23.158 1.000 15.429 182 ARG A CA 1
ATOM 1384 C C . ARG A 1 202 ? -0.162 4.312 22.529 1.000 14.262 182 ARG A C 1
ATOM 1385 O O . ARG A 1 202 ? 0.252 3.318 23.133 1.000 14.037 182 ARG A O 1
ATOM 1393 N N . TYR A 1 203 ? 0.212 4.619 21.281 1.000 14.467 183 TYR A N 1
ATOM 1394 C CA . TYR A 1 203 ? 1.340 3.965 20.639 1.000 14.191 183 TYR A CA 1
ATOM 1395 C C . TYR A 1 203 ? 2.398 5.003 20.256 1.000 14.135 183 TYR A C 1
ATOM 1396 O O . TYR A 1 203 ? 2.116 6.194 20.078 1.000 13.614 183 TYR A O 1
ATOM 1405 N N . LEU A 1 204 ? 3.629 4.509 20.118 1.000 15.236 184 LEU A N 1
ATOM 1406 C CA . LEU A 1 204 ? 4.751 5.326 19.701 1.000 16.556 184 LEU A CA 1
ATOM 1407 C C . LEU A 1 204 ? 5.836 4.400 19.162 1.000 16.944 184 LEU A C 1
ATOM 1408 O O . LEU A 1 204 ? 6.227 3.457 19.835 1.000 17.554 184 LEU A O 1
ATOM 1413 N N . PHE A 1 205 ? 6.295 4.660 17.923 1.000 17.144 185 PHE A N 1
ATOM 1414 C CA . PHE A 1 205 ? 7.450 3.947 17.412 1.000 16.752 1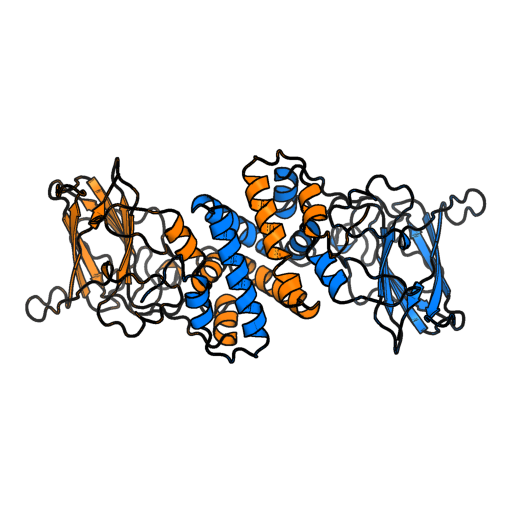85 PHE A CA 1
ATOM 1415 C C . PHE A 1 205 ? 8.230 4.836 16.447 1.000 17.143 185 PHE A C 1
ATOM 1416 O O . PHE A 1 205 ? 7.710 5.847 15.976 1.000 17.312 185 PHE A O 1
ATOM 1424 N N . ARG A 1 206 ? 9.497 4.457 16.214 1.000 17.625 186 ARG A N 1
ATOM 1425 C CA . ARG A 1 206 ? 10.337 5.115 15.239 1.000 19.283 186 ARG A CA 1
ATOM 1426 C C . ARG A 1 206 ? 10.358 4.266 13.965 1.000 17.849 186 ARG A C 1
ATOM 1427 O O . ARG A 1 206 ? 10.417 3.038 13.985 1.000 17.669 186 ARG A O 1
ATOM 1435 N N . GLY A 1 207 ? 10.333 4.959 12.832 1.000 16.391 187 GLY A N 1
ATOM 1436 C CA . GLY A 1 207 ? 10.519 4.312 11.553 1.000 16.888 187 GLY A CA 1
ATOM 1437 C C . GLY A 1 207 ? 11.080 5.290 10.546 1.000 17.108 187 GLY A C 1
ATOM 1438 O O . GLY A 1 207 ? 11.883 6.127 10.925 1.000 16.897 187 GLY A O 1
ATOM 1439 N N . ILE A 1 208 ? 10.682 5.137 9.274 1.000 17.687 188 ILE A N 1
ATOM 1440 C CA . ILE A 1 208 ? 11.079 6.105 8.277 1.000 18.711 188 ILE A CA 1
ATOM 1441 C C . ILE A 1 208 ? 9.810 6.677 7.658 1.000 17.758 188 ILE A C 1
ATOM 1442 O O . ILE A 1 208 ? 8.694 6.146 7.780 1.000 16.312 188 ILE A O 1
ATOM 1447 N N . LYS A 1 209 ? 9.972 7.855 7.078 1.000 17.975 189 LYS A N 1
ATOM 1448 C CA . LYS A 1 209 ? 8.891 8.446 6.333 1.000 17.716 189 LYS A CA 1
ATOM 1449 C C . LYS A 1 209 ? 8.641 7.565 5.112 1.000 17.709 189 LYS A C 1
ATOM 1450 O O . LYS A 1 209 ? 9.565 7.249 4.386 1.000 17.673 189 LYS A O 1
ATOM 1456 N N . PRO A 1 210 ? 7.408 7.077 4.855 1.000 16.990 190 PRO A N 1
ATOM 1457 C CA . PRO A 1 210 ? 7.170 6.254 3.685 1.000 17.479 190 PRO A CA 1
ATOM 1458 C C . PRO A 1 210 ? 7.404 7.021 2.373 1.000 18.200 190 PRO A C 1
ATOM 1459 O O . PRO A 1 210 ? 7.326 8.239 2.306 1.000 16.496 190 PRO A O 1
ATOM 1463 N N . THR A 1 211 ? 7.675 6.260 1.313 1.000 19.622 191 THR A N 1
ATOM 1464 C CA . THR A 1 211 ? 7.998 6.774 -0.001 1.000 21.316 191 THR A CA 1
ATOM 1465 C C . THR A 1 211 ? 6.964 6.220 -0.971 1.000 18.387 191 THR A C 1
ATOM 1466 O O . THR A 1 211 ? 6.587 5.067 -0.823 1.000 16.356 191 THR A O 1
ATOM 1470 N N . ALA A 1 212 ? 6.522 7.044 -1.943 1.000 18.960 192 ALA A N 1
ATOM 1471 C CA . ALA A 1 212 ? 5.672 6.585 -3.034 1.000 19.183 192 ALA A CA 1
ATOM 1472 C C . ALA A 1 212 ? 6.312 5.366 -3.696 1.000 20.822 192 ALA A C 1
ATOM 1473 O O . ALA A 1 212 ? 7.510 5.300 -3.873 1.000 22.461 192 ALA A O 1
ATOM 1475 N N . TYR A 1 213 ? 5.536 4.366 -4.074 1.000 22.381 193 TYR A N 1
ATOM 1476 C CA . TYR A 1 213 ? 6.168 3.219 -4.701 1.000 26.668 193 TYR A CA 1
ATOM 1477 C C . TYR A 1 213 ? 5.317 2.733 -5.867 1.000 23.778 193 TYR A C 1
ATOM 1478 O O . TYR A 1 213 ? 4.089 2.833 -5.810 1.000 20.174 193 TYR A O 1
ATOM 1487 N N . PRO A 1 214 ? 5.964 2.203 -6.932 1.000 25.963 194 PRO A N 1
ATOM 1488 C CA . PRO A 1 214 ? 5.260 1.521 -8.003 1.000 24.243 194 PRO A CA 1
ATOM 1489 C C . PRO A 1 214 ? 4.902 0.141 -7.495 1.000 24.267 194 PRO A C 1
ATOM 1490 O O . PRO A 1 214 ? 5.724 -0.521 -6.878 1.000 23.712 194 PRO A O 1
ATOM 1494 N N . ILE A 1 215 ? 3.697 -0.319 -7.795 1.000 23.024 195 ILE A N 1
ATOM 1495 C CA . ILE A 1 215 ? 3.422 -1.723 -7.570 1.000 22.584 195 ILE A CA 1
ATOM 1496 C C . ILE A 1 215 ? 4.362 -2.530 -8.470 1.000 20.948 195 ILE A C 1
ATOM 1497 O O . ILE A 1 215 ? 4.837 -2.029 -9.471 1.000 20.011 195 ILE A O 1
ATOM 1502 N N . PRO A 1 216 ? 4.639 -3.812 -8.164 1.000 21.014 196 PRO A N 1
ATOM 1503 C CA . PRO A 1 216 ? 5.439 -4.656 -9.044 1.000 23.619 196 PRO A CA 1
ATOM 1504 C C . PRO A 1 216 ? 4.886 -4.616 -10.467 1.000 22.949 196 PRO A C 1
ATOM 1505 O O . PRO A 1 216 ? 3.696 -4.880 -10.667 1.000 24.870 196 PRO A O 1
ATOM 1509 N N . ASP A 1 217 ? 5.722 -4.232 -11.436 1.000 22.291 197 ASP A N 1
ATOM 1510 C CA . ASP A 1 217 ? 5.191 -3.870 -12.741 1.000 26.220 197 ASP A CA 1
ATOM 1511 C C . ASP A 1 217 ? 5.872 -4.674 -13.846 1.000 26.333 197 ASP A C 1
ATOM 1512 O O . ASP A 1 217 ? 5.722 -4.360 -15.025 1.000 24.971 197 ASP A O 1
ATOM 1517 N N . ASP A 1 218 ? 6.536 -5.769 -13.468 1.000 25.041 198 ASP A N 1
ATOM 1518 C CA . ASP A 1 218 ? 7.221 -6.566 -14.465 1.000 27.007 198 ASP A CA 1
ATOM 1519 C C . ASP A 1 218 ? 6.378 -7.763 -14.894 1.000 26.761 198 ASP A C 1
ATOM 1520 O O . ASP A 1 218 ? 6.835 -8.575 -15.678 1.000 28.259 198 ASP A O 1
ATOM 1525 N N . GLY A 1 219 ? 5.161 -7.898 -14.392 1.000 23.193 199 GLY A N 1
ATOM 1526 C CA . GLY A 1 219 ? 4.329 -8.992 -14.842 1.000 20.935 199 GLY A CA 1
ATOM 1527 C C . GLY A 1 219 ? 3.097 -8.490 -15.562 1.000 19.307 199 GLY A C 1
ATOM 1528 O O . GLY A 1 219 ? 3.078 -7.400 -16.126 1.000 20.488 199 GLY A O 1
ATOM 1529 N N . PRO A 1 220 ? 2.067 -9.341 -15.660 1.000 17.791 200 PRO A N 1
ATOM 1530 C CA . PRO A 1 220 ? 0.841 -9.004 -16.381 1.000 16.805 200 PRO A CA 1
ATOM 1531 C C . PRO A 1 220 ? 0.195 -7.689 -15.939 1.000 15.616 200 PRO A C 1
ATOM 1532 O O . PRO A 1 220 ? -0.262 -6.926 -16.781 1.000 16.285 200 PRO A O 1
ATOM 1536 N N . VAL A 1 221 ? 0.163 -7.432 -14.640 1.000 16.266 201 VAL A N 1
ATOM 1537 C CA . VAL A 1 221 ? -0.497 -6.235 -14.141 1.000 16.305 201 VAL A CA 1
ATOM 1538 C C . VAL A 1 221 ? 0.233 -4.991 -14.650 1.000 16.258 201 VAL A C 1
ATOM 1539 O O . VAL A 1 221 ? -0.405 -4.073 -15.168 1.000 16.719 201 VAL A O 1
ATOM 1543 N N . GLY A 1 222 ? 1.570 -5.004 -14.629 1.000 17.529 202 GLY A N 1
ATOM 1544 C CA . GLY A 1 222 ? 2.336 -3.894 -15.169 1.000 17.020 202 GLY A CA 1
ATOM 1545 C C . GLY A 1 222 ? 2.120 -3.749 -16.668 1.000 18.102 202 GLY A C 1
ATOM 1546 O O . GLY A 1 222 ? 2.008 -2.635 -17.193 1.000 16.649 202 GLY A O 1
ATOM 1547 N N . GLN A 1 223 ? 2.058 -4.887 -17.379 1.000 17.294 203 GLN A N 1
ATOM 1548 C CA . GLN A 1 223 ? 1.780 -4.881 -18.796 1.000 19.569 203 GLN A CA 1
ATOM 1549 C C . GLN A 1 223 ? 0.426 -4.215 -19.046 1.000 18.483 203 GLN A C 1
ATOM 1550 O O . GLN A 1 223 ? 0.283 -3.438 -19.992 1.000 19.774 203 GLN A O 1
ATOM 1556 N N . LEU A 1 224 ? -0.589 -4.569 -18.254 1.000 17.230 204 LEU A N 1
ATOM 1557 C CA . LEU A 1 224 ? -1.936 -4.076 -18.513 1.000 16.926 204 LEU A CA 1
ATOM 1558 C C . LEU A 1 224 ? -1.995 -2.567 -18.253 1.000 17.326 204 LEU A C 1
ATOM 1559 O O . LEU A 1 224 ? -2.602 -1.820 -19.022 1.000 18.242 204 LEU A O 1
ATOM 1564 N N . LEU A 1 225 ? -1.385 -2.120 -17.152 1.000 16.650 205 LEU A N 1
ATOM 1565 C CA . LEU A 1 225 ? -1.376 -0.691 -16.821 1.000 17.395 205 LEU A CA 1
ATOM 1566 C C . LEU A 1 225 ? -0.722 0.106 -17.945 1.000 18.446 205 LEU A C 1
ATOM 1567 O O . LEU A 1 225 ? -1.220 1.136 -18.387 1.000 17.368 205 LEU A O 1
ATOM 1572 N N . ASP A 1 226 ? 0.403 -0.405 -18.422 1.000 19.466 206 ASP A N 1
ATOM 1573 C CA . ASP A 1 226 ? 1.106 0.207 -19.529 1.000 22.120 206 ASP A CA 1
ATOM 1574 C C . ASP A 1 226 ? 0.180 0.285 -20.743 1.000 20.327 206 ASP A C 1
ATOM 1575 O O . ASP A 1 226 ? 0.041 1.341 -21.349 1.000 19.590 206 ASP A O 1
ATOM 1580 N N . ARG A 1 227 ? -0.516 -0.795 -21.058 1.000 19.455 207 ARG A N 1
ATOM 1581 C CA . ARG A 1 227 ? -1.375 -0.792 -22.233 1.000 18.891 207 ARG A CA 1
ATOM 1582 C C . ARG A 1 227 ? -2.549 0.191 -22.093 1.000 18.573 207 ARG A C 1
ATOM 1583 O O . ARG A 1 227 ? -3.056 0.713 -23.099 1.000 18.959 207 ARG A O 1
ATOM 1591 N N . LEU A 1 228 ? -2.984 0.442 -20.861 1.000 17.411 208 LEU A N 1
ATOM 1592 C CA . LEU A 1 228 ? -4.066 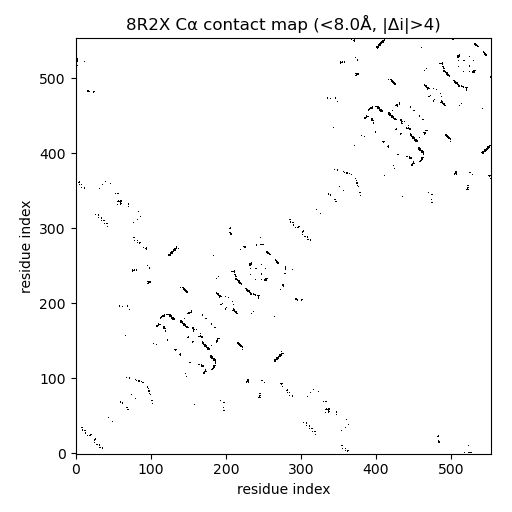1.380 -20.578 1.000 18.583 208 LEU A CA 1
ATOM 1593 C C . LEU A 1 228 ? -3.580 2.816 -20.347 1.000 18.717 208 LEU A C 1
ATOM 1594 O O . LEU A 1 228 ? -4.397 3.699 -20.082 1.000 18.289 208 LEU A O 1
ATOM 1599 N N . GLY A 1 229 ? -2.256 3.047 -20.466 1.000 19.153 209 GLY A N 1
ATOM 1600 C CA . GLY A 1 229 ? -1.692 4.358 -20.215 1.000 18.649 209 GLY A CA 1
ATOM 1601 C C . GLY A 1 229 ? -1.916 4.793 -18.772 1.000 17.912 209 GLY A C 1
ATOM 1602 O O . GLY A 1 229 ? -2.225 5.956 -18.513 1.000 18.680 209 GLY A O 1
ATOM 1603 N N . ARG A 1 230 ? -1.741 3.847 -17.854 1.000 16.340 210 ARG A N 1
ATOM 1604 C CA . ARG A 1 230 ? -1.850 4.078 -16.421 1.000 16.576 210 ARG A CA 1
ATOM 1605 C C . ARG A 1 230 ? -0.473 3.899 -15.787 1.000 17.999 210 ARG A C 1
ATOM 1606 O O . ARG A 1 230 ? 0.292 3.049 -16.186 1.000 17.806 210 ARG A O 1
ATOM 1614 N N . HIS A 1 231 ? -0.143 4.773 -14.827 1.000 18.993 211 HIS A N 1
ATOM 1615 C CA . HIS A 1 231 ? 1.064 4.632 -14.030 1.000 17.859 211 HIS A CA 1
ATOM 1616 C C . HIS A 1 231 ? 0.821 3.576 -12.941 1.000 16.339 211 HIS A C 1
ATOM 1617 O O . HIS A 1 231 ? -0.305 3.274 -12.558 1.000 15.009 211 HIS A O 1
ATOM 1624 N N . PRO A 1 232 ? 1.905 2.948 -12.440 1.000 17.030 212 PRO A N 1
ATOM 1625 C CA . PRO A 1 232 ? 1.824 1.975 -11.366 1.000 16.342 212 PRO A CA 1
ATOM 1626 C C . PRO A 1 232 ? 1.960 2.457 -9.913 1.000 15.820 212 PRO A C 1
ATOM 1627 O O . PRO A 1 232 ? 2.114 1.637 -9.006 1.000 16.032 212 PRO A O 1
ATOM 1631 N N . TYR A 1 233 ? 1.951 3.782 -9.675 1.000 16.711 213 TYR A N 1
ATOM 1632 C CA . TYR A 1 233 ? 2.323 4.326 -8.366 1.000 17.030 213 TYR A CA 1
ATOM 1633 C C . TYR A 1 233 ? 1.170 4.410 -7.367 1.000 16.327 213 TYR A C 1
ATOM 1634 O O . TYR A 1 233 ? 0.002 4.633 -7.692 1.000 16.548 213 TYR A O 1
ATOM 1643 N N . ARG A 1 234 ? 1.571 4.226 -6.105 1.000 16.549 214 ARG A N 1
ATOM 1644 C CA . ARG A 1 234 ? 0.772 4.542 -4.941 1.000 16.538 214 ARG A CA 1
ATOM 1645 C C . ARG A 1 234 ? 1.435 5.698 -4.202 1.000 15.774 214 ARG A C 1
ATOM 1646 O O . ARG A 1 234 ? 2.666 5.742 -4.074 1.000 17.186 214 ARG A O 1
ATOM 1654 N N . PRO A 1 235 ? 0.634 6.619 -3.648 1.000 15.613 215 PRO A N 1
ATOM 1655 C CA . PRO A 1 235 ? 1.163 7.639 -2.741 1.000 15.443 215 PRO A CA 1
ATOM 1656 C C . PRO A 1 235 ? 1.749 6.994 -1.498 1.000 15.649 215 PRO A C 1
ATOM 1657 O O . PRO A 1 235 ? 1.261 5.929 -1.098 1.000 14.104 215 PRO A O 1
ATOM 1661 N N . ALA A 1 236 ? 2.759 7.659 -0.897 1.000 16.453 216 ALA A N 1
ATOM 1662 C CA . ALA A 1 236 ? 3.427 7.186 0.303 1.000 16.009 216 ALA A CA 1
ATOM 1663 C C . ALA A 1 236 ? 2.403 6.916 1.415 1.000 14.786 216 ALA A C 1
ATOM 1664 O O . ALA A 1 236 ? 1.545 7.740 1.671 1.000 13.828 216 ALA A O 1
ATOM 1666 N N . HIS A 1 237 ? 2.535 5.789 2.119 1.000 13.947 217 HIS A N 1
ATOM 1667 C CA . HIS A 1 237 ? 1.614 5.436 3.181 1.000 14.510 217 HIS A CA 1
ATOM 1668 C C . HIS A 1 237 ? 2.284 4.483 4.178 1.000 13.289 217 HIS A C 1
ATOM 1669 O O . HIS A 1 237 ? 3.211 3.767 3.831 1.000 13.230 217 HIS A O 1
ATOM 1676 N N . MET A 1 238 ? 1.800 4.532 5.423 1.000 12.934 218 MET A N 1
ATOM 1677 C CA . MET A 1 238 ? 2.087 3.553 6.457 1.000 13.646 218 MET A CA 1
ATOM 1678 C C . MET A 1 238 ? 0.828 2.728 6.672 1.000 13.336 218 MET A C 1
ATOM 1679 O O . MET A 1 238 ? -0.263 3.286 6.832 1.000 14.048 218 MET A O 1
ATOM 1684 N N . HIS A 1 239 ? 0.988 1.396 6.670 1.000 13.278 219 HIS A N 1
ATOM 1685 C CA . HIS A 1 239 ? -0.113 0.494 6.964 1.000 13.318 219 HIS A CA 1
ATOM 1686 C C . HIS A 1 239 ? -0.268 0.300 8.471 1.000 13.123 219 HIS A C 1
ATOM 1687 O O . HIS A 1 239 ? 0.729 0.201 9.183 1.000 12.723 219 HIS A O 1
ATOM 1694 N N . PHE A 1 240 ? -1.537 0.306 8.915 1.000 12.315 220 PHE A N 1
ATOM 1695 C CA . PHE A 1 240 ? -1.925 0.028 10.284 1.000 13.485 220 PHE A CA 1
ATOM 1696 C C . PHE A 1 240 ? -3.075 -0.979 10.274 1.000 13.755 220 PHE A C 1
ATOM 1697 O O . PHE A 1 240 ? -4.157 -0.716 9.689 1.000 14.252 220 PHE A O 1
ATOM 1705 N N . LEU A 1 241 ? -2.805 -2.131 10.910 1.000 12.821 221 LEU A N 1
ATOM 1706 C CA . LEU A 1 241 ? -3.819 -3.102 11.215 1.000 13.054 221 LEU A CA 1
ATOM 1707 C C . LEU A 1 241 ? -3.983 -3.066 12.736 1.000 12.880 221 LEU A C 1
ATOM 1708 O O . LEU A 1 241 ? -3.087 -3.452 13.482 1.000 13.872 221 LEU A O 1
ATOM 1713 N N . VAL A 1 242 ? -5.139 -2.557 13.175 1.000 12.427 222 VAL A N 1
ATOM 1714 C CA . VAL A 1 242 ? -5.378 -2.329 14.589 1.000 13.015 222 VAL A CA 1
ATOM 1715 C C . VAL A 1 242 ? -6.519 -3.235 15.047 1.000 14.592 222 VAL A C 1
ATOM 1716 O O . VAL A 1 242 ? -7.634 -3.180 14.500 1.000 14.723 222 VAL A O 1
ATOM 1720 N N . THR A 1 243 ? -6.244 -3.990 16.122 1.000 15.043 223 THR A N 1
ATOM 1721 C CA . THR A 1 243 ? -7.162 -5.004 16.612 1.000 16.764 223 THR A CA 1
ATOM 1722 C C . THR A 1 243 ? -7.317 -4.854 18.118 1.000 16.352 223 THR A C 1
ATOM 1723 O O . THR A 1 243 ? -6.371 -4.516 18.830 1.000 17.203 223 THR A O 1
ATOM 1727 N N . ALA A 1 244 ? -8.532 -5.103 18.597 1.000 17.307 224 ALA A N 1
ATOM 1728 C CA . ALA A 1 244 ? -8.748 -5.147 20.036 1.000 17.890 224 ALA A CA 1
ATOM 1729 C C . ALA A 1 244 ? -9.942 -6.046 20.325 1.000 18.139 224 ALA A C 1
ATOM 1730 O O . ALA A 1 244 ? -10.874 -6.060 19.529 1.000 18.147 224 ALA A O 1
ATOM 1732 N N . GLU A 1 245 ? -9.939 -6.633 21.522 1.000 20.158 225 GLU A N 1
ATOM 1733 C CA . GLU A 1 245 ? -11.008 -7.508 21.949 1.000 24.063 225 GLU A CA 1
ATOM 1734 C C . GLU A 1 245 ? -12.322 -6.754 21.809 1.000 22.230 225 GLU A C 1
ATOM 1735 O O . GLU A 1 245 ? -12.436 -5.631 22.262 1.000 22.251 225 GLU A O 1
ATOM 1741 N N . GLY A 1 246 ? -13.306 -7.369 21.166 1.000 23.397 226 GLY A N 1
ATOM 1742 C CA . GLY A 1 246 ? -14.647 -6.813 21.129 1.000 25.485 226 GLY A CA 1
ATOM 1743 C C . GLY A 1 246 ? -14.821 -5.760 20.035 1.000 25.485 226 GLY A C 1
ATOM 1744 O O . GLY A 1 246 ? -15.879 -5.152 19.962 1.000 25.951 226 GLY A O 1
ATOM 1745 N N . CYS A 1 247 ? -13.791 -5.532 19.200 1.000 23.053 227 CYS A N 1
ATOM 1746 C CA . CYS A 1 247 ? -13.845 -4.435 18.238 1.000 22.140 227 CYS A CA 1
ATOM 1747 C C . CYS A 1 247 ? -13.705 -4.966 16.819 1.000 19.619 227 CYS A C 1
ATOM 1748 O O . CYS A 1 247 ? -13.073 -5.979 16.600 1.000 19.024 227 CYS A O 1
ATOM 1751 N N . GLU A 1 248 ? -14.324 -4.299 15.849 1.000 20.486 228 GLU A N 1
ATOM 1752 C CA . 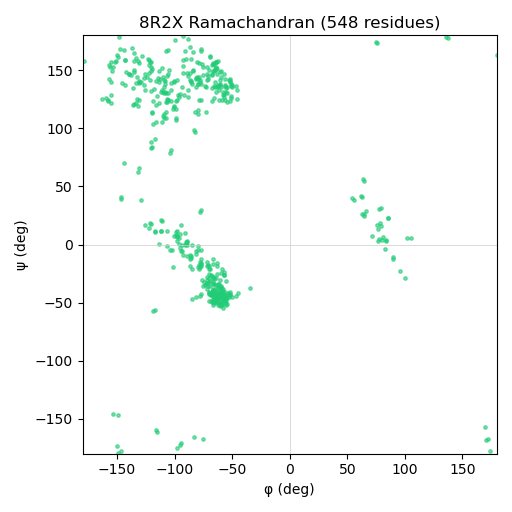GLU A 1 248 ? -14.047 -4.592 14.448 1.000 22.468 228 GLU A CA 1
ATOM 1753 C C . GLU A 1 248 ? -12.577 -4.292 14.135 1.000 21.981 228 GLU A C 1
ATOM 1754 O O . GLU A 1 248 ? -12.035 -3.239 14.471 1.000 18.727 228 GLU A O 1
ATOM 1760 N N . ARG A 1 249 ? -11.986 -5.221 13.407 1.000 19.247 229 ARG A N 1
ATOM 1761 C CA . ARG A 1 249 ? -10.639 -5.145 12.898 1.000 20.849 229 ARG A CA 1
ATOM 1762 C C . ARG A 1 249 ? -10.508 -3.951 11.963 1.000 18.004 229 ARG A C 1
ATOM 1763 O O . ARG A 1 249 ? -11.240 -3.871 10.983 1.000 19.463 229 ARG A O 1
ATOM 1771 N N . LEU A 1 250 ? -9.555 -3.068 12.241 1.000 14.668 230 LEU A N 1
ATOM 1772 C CA . LEU A 1 250 ? -9.298 -1.922 11.387 1.000 14.503 230 LEU A CA 1
ATOM 1773 C C . LEU A 1 250 ? -8.090 -2.230 10.513 1.000 14.047 230 LEU A C 1
ATOM 1774 O O . LEU A 1 250 ? -6.999 -2.476 11.038 1.000 13.700 230 LEU A O 1
ATOM 1779 N N . VAL A 1 251 ? -8.342 -2.226 9.190 1.000 13.507 231 VAL A N 1
ATOM 1780 C CA . VAL A 1 251 ? -7.340 -2.509 8.197 1.000 15.021 231 VAL A CA 1
ATOM 1781 C C . VAL A 1 251 ? -7.249 -1.246 7.370 1.000 15.364 231 VAL A C 1
ATOM 1782 O O . VAL A 1 251 ? -8.164 -0.972 6.585 1.000 14.511 231 VAL A O 1
ATOM 1786 N N . THR A 1 252 ? -6.183 -0.457 7.595 1.000 14.646 232 THR A N 1
ATOM 1787 C CA . THR A 1 252 ? -6.133 0.855 7.002 1.000 14.182 232 THR A CA 1
ATOM 1788 C C . THR A 1 252 ? -4.692 1.268 6.704 1.000 14.281 232 THR A C 1
ATOM 1789 O O . THR A 1 252 ? -3.739 0.531 6.909 1.000 11.785 232 THR A O 1
ATOM 1793 N N . HIS A 1 253 ? -4.562 2.481 6.161 1.000 14.354 233 HIS A N 1
ATOM 1794 C CA . HIS A 1 253 ? -3.279 3.111 6.042 1.000 16.910 233 HIS A CA 1
ATOM 1795 C C . HIS A 1 253 ? -3.448 4.599 6.287 1.000 17.670 233 HIS A C 1
ATOM 1796 O O . HIS A 1 253 ? -4.547 5.123 6.106 1.000 21.467 233 HIS A O 1
ATOM 1803 N N . THR A 1 254 ? -2.354 5.275 6.653 1.000 16.096 234 THR A N 1
ATOM 1804 C CA . THR A 1 254 ? -2.323 6.727 6.636 1.000 15.511 234 THR A CA 1
ATOM 1805 C C . THR A 1 254 ? -1.438 7.142 5.475 1.000 16.045 234 THR A C 1
ATOM 1806 O O . THR A 1 254 ? -0.457 6.467 5.199 1.000 16.811 234 THR A O 1
ATOM 1810 N N . PHE A 1 255 ? -1.837 8.206 4.777 1.000 16.217 235 PHE A N 1
ATOM 1811 C CA . PHE A 1 255 ? -1.150 8.689 3.592 1.000 16.413 235 PHE A CA 1
ATOM 1812 C C . PHE A 1 255 ? -0.395 9.966 3.924 1.000 15.710 235 PHE A C 1
ATOM 1813 O O . PHE A 1 255 ? -0.880 10.781 4.704 1.000 16.973 235 PHE A O 1
ATOM 1821 N N . VAL A 1 256 ? 0.766 10.149 3.307 1.000 15.720 236 VAL A N 1
ATOM 1822 C CA . VAL A 1 256 ? 1.586 11.320 3.541 1.000 17.845 236 VAL A CA 1
ATOM 1823 C C . VAL A 1 256 ? 0.934 12.536 2.879 1.000 18.770 236 VAL A C 1
ATOM 1824 O O . VAL A 1 256 ? 0.830 12.600 1.661 1.000 18.876 236 VAL A O 1
ATOM 1828 N N . GLU A 1 257 ? 0.487 13.502 3.686 1.000 20.078 237 GLU A N 1
ATOM 1829 C CA . GLU A 1 257 ? -0.148 14.699 3.138 1.000 24.875 237 GLU A CA 1
ATOM 1830 C C . GLU A 1 257 ? 0.758 15.323 2.060 1.000 23.728 237 GLU A C 1
ATOM 1831 O O . GLU A 1 257 ? 1.985 15.253 2.157 1.000 24.073 237 GLU A O 1
ATOM 1837 N N . GLY A 1 258 ? 0.152 15.853 0.986 1.000 22.555 238 GLY A N 1
ATOM 1838 C CA . GLY A 1 258 ? 0.906 16.515 -0.066 1.000 22.284 238 GLY A CA 1
ATOM 1839 C C . GLY A 1 258 ? 1.531 15.596 -1.120 1.000 23.698 238 GLY A C 1
ATOM 1840 O O . GLY A 1 258 ? 2.116 16.096 -2.089 1.000 23.402 238 GLY A O 1
ATOM 1841 N N . ASP A 1 259 ? 1.404 14.259 -0.963 1.000 21.489 239 ASP A N 1
ATOM 1842 C CA . ASP A 1 259 ? 2.008 13.339 -1.902 1.000 22.081 239 ASP A CA 1
ATOM 1843 C C . ASP A 1 259 ? 1.360 13.558 -3.269 1.000 22.814 239 ASP A C 1
ATOM 1844 O O . ASP A 1 259 ? 0.128 13.615 -3.398 1.000 23.366 239 ASP A O 1
ATOM 1849 N N . SER A 1 260 ? 2.196 13.608 -4.298 1.000 22.759 240 SER A N 1
ATOM 1850 C CA . SER A 1 260 ? 1.708 13.940 -5.635 1.000 23.558 240 SER A CA 1
ATOM 1851 C C . SER A 1 260 ? 0.711 12.907 -6.199 1.000 21.194 240 SER A C 1
ATOM 1852 O O . SER A 1 260 ? -0.032 13.210 -7.123 1.000 19.687 240 SER A O 1
ATOM 1855 N N . TYR A 1 261 ? 0.676 11.679 -5.651 1.000 19.643 241 TYR A N 1
ATOM 1856 C CA . TYR A 1 261 ? -0.192 10.633 -6.173 1.000 18.455 241 TYR A CA 1
ATOM 1857 C C . TYR A 1 261 ? -1.493 10.491 -5.386 1.000 18.253 241 TYR A C 1
ATOM 1858 O O . TYR A 1 261 ? -2.228 9.535 -5.594 1.000 18.334 241 TYR A O 1
ATOM 1867 N N . LEU A 1 262 ? -1.763 11.381 -4.439 1.000 19.060 242 LEU A N 1
ATOM 1868 C CA . LEU A 1 262 ? -2.961 11.279 -3.633 1.000 19.738 242 LEU A CA 1
ATOM 1869 C C . LEU A 1 262 ? -4.230 11.268 -4.484 1.000 21.984 242 LEU A C 1
ATOM 1870 O O . LEU A 1 262 ? -5.264 10.766 -4.046 1.000 22.922 242 LEU A O 1
ATOM 1875 N N . GLU A 1 263 ? -4.196 11.848 -5.674 1.000 23.795 243 GLU A N 1
ATOM 1876 C CA . GLU A 1 263 ? -5.394 11.845 -6.495 1.000 27.752 243 GLU A CA 1
ATOM 1877 C C . GLU A 1 263 ? -5.265 10.878 -7.661 1.000 25.864 243 GLU A C 1
ATOM 1878 O O . GLU A 1 263 ? -6.132 10.878 -8.529 1.000 28.161 243 GLU A O 1
ATOM 1884 N N . SER A 1 264 ? -4.247 10.020 -7.661 1.000 22.364 244 SER A N 1
ATOM 1885 C CA . SER A 1 264 ? -4.108 9.060 -8.735 1.000 20.773 244 SER A CA 1
ATOM 1886 C C . SER A 1 264 ? -3.509 7.743 -8.232 1.000 18.124 244 SER A C 1
ATOM 1887 O O . SER A 1 264 ? -2.686 7.118 -8.891 1.000 16.691 244 SER A O 1
ATOM 1890 N N . ASP A 1 265 ? -3.949 7.299 -7.044 1.000 16.660 245 ASP A N 1
ATOM 1891 C CA . ASP A 1 265 ? -3.497 6.036 -6.502 1.000 15.917 245 ASP A CA 1
ATOM 1892 C C . ASP A 1 265 ? -3.844 4.911 -7.463 1.000 15.035 245 ASP A C 1
ATOM 1893 O O . ASP A 1 265 ? -5.016 4.710 -7.761 1.000 14.798 245 ASP A O 1
ATOM 1898 N N . ALA A 1 266 ? -2.840 4.131 -7.869 1.000 14.579 246 ALA A N 1
ATOM 1899 C CA . ALA A 1 266 ? -3.059 3.007 -8.766 1.000 14.993 246 ALA A CA 1
ATOM 1900 C C . ALA A 1 266 ? -4.072 1.989 -8.229 1.000 15.465 246 ALA A C 1
ATOM 1901 O O . ALA A 1 266 ? -4.647 1.233 -9.024 1.000 15.372 246 ALA A O 1
ATOM 1903 N N . VAL A 1 267 ? -4.276 1.940 -6.898 1.000 16.271 247 VAL A N 1
ATOM 1904 C CA . VAL A 1 267 ? -5.191 0.959 -6.306 1.000 15.249 247 VAL A CA 1
ATOM 1905 C C . VAL A 1 267 ? -6.388 1.602 -5.597 1.000 14.343 247 VAL A C 1
ATOM 1906 O O . VAL A 1 267 ? -7.156 0.888 -4.971 1.000 14.594 247 VAL A O 1
ATOM 1910 N N . PHE A 1 268 ? -6.602 2.914 -5.789 1.000 14.168 248 PHE A N 1
ATOM 1911 C CA . PHE A 1 268 ? -7.837 3.589 -5.423 1.000 14.670 248 PHE A CA 1
ATOM 1912 C C . PHE A 1 268 ? -8.075 3.634 -3.909 1.000 14.710 248 PHE A C 1
ATOM 1913 O O . PHE A 1 268 ? -9.224 3.705 -3.473 1.000 16.309 248 PHE A O 1
ATOM 1921 N N . GLY A 1 269 ? -7.002 3.643 -3.115 1.000 14.273 249 GLY A N 1
ATOM 1922 C CA . GLY A 1 269 ? -7.149 3.418 -1.687 1.000 13.406 249 GLY A CA 1
ATOM 1923 C C . GLY A 1 269 ? -7.296 4.692 -0.857 1.000 14.364 249 GLY A C 1
ATOM 1924 O O . GLY A 1 269 ? -7.543 4.616 0.338 1.000 16.294 249 GLY A O 1
ATOM 1925 N N . VAL A 1 270 ? -7.099 5.861 -1.452 1.000 14.533 250 VAL A N 1
ATOM 1926 C CA . VAL A 1 270 ? -7.042 7.084 -0.665 1.000 15.342 250 VAL A CA 1
ATOM 1927 C C . VAL A 1 270 ? -8.446 7.483 -0.186 1.000 16.834 250 VAL A C 1
ATOM 1928 O O . VAL A 1 270 ? -9.432 7.401 -0.899 1.000 16.116 250 VAL A O 1
ATOM 1932 N N . LYS A 1 271 ? -8.514 7.877 1.081 1.000 17.355 251 LYS A N 1
ATOM 1933 C CA . LYS A 1 271 ? -9.661 8.540 1.683 1.000 19.853 251 LYS A CA 1
ATOM 1934 C C . LYS A 1 271 ? -9.126 9.763 2.424 1.000 19.687 251 LYS A C 1
ATOM 1935 O O . LYS A 1 271 ? -8.055 9.698 3.051 1.000 17.792 251 LYS A O 1
ATOM 1941 N N . GLU A 1 272 ? -9.874 10.865 2.300 1.000 21.878 252 GLU A N 1
ATOM 1942 C CA . GLU A 1 272 ? -9.471 12.166 2.817 1.000 24.256 252 GLU A CA 1
ATOM 1943 C C . GLU A 1 272 ? -9.081 12.069 4.296 1.000 21.214 252 GLU A C 1
ATOM 1944 O O . GLU A 1 272 ? -8.073 12.622 4.716 1.000 17.344 252 GLU A O 1
ATOM 1950 N N . ALA A 1 273 ? -9.869 11.334 5.084 1.000 21.567 253 ALA A N 1
ATOM 1951 C CA . ALA A 1 273 ? -9.639 11.302 6.523 1.000 20.586 253 ALA A CA 1
ATOM 1952 C C . ALA A 1 273 ? -8.370 10.533 6.878 1.000 19.365 253 ALA A C 1
ATOM 1953 O O . ALA A 1 273 ? -7.915 10.627 8.020 1.000 19.635 253 ALA A O 1
ATOM 1955 N N . LEU A 1 274 ? -7.847 9.713 5.943 1.000 17.428 254 LEU A N 1
ATOM 1956 C CA . LEU A 1 274 ? -6.659 8.901 6.187 1.000 17.035 254 LEU A CA 1
ATOM 1957 C C . LEU A 1 274 ? -5.376 9.639 5.814 1.000 18.324 254 LEU A C 1
ATOM 1958 O O . LEU A 1 274 ? -4.276 9.092 5.930 1.000 18.963 254 LEU A O 1
ATOM 1963 N N . ILE A 1 275 ? -5.509 10.875 5.340 1.000 18.682 255 ILE A N 1
ATOM 1964 C CA . ILE A 1 275 ? -4.333 11.669 5.046 1.000 20.305 255 ILE A CA 1
ATOM 1965 C C . ILE A 1 275 ? -3.742 12.211 6.350 1.000 20.565 255 ILE A C 1
ATOM 1966 O O . ILE A 1 275 ? -4.432 12.849 7.139 1.000 22.743 255 ILE A O 1
ATOM 1971 N N . ALA A 1 276 ? -2.464 11.929 6.591 1.000 19.252 256 ALA A N 1
ATOM 1972 C CA . ALA A 1 276 ? -1.835 12.259 7.861 1.000 19.781 256 ALA A CA 1
ATOM 1973 C C . ALA A 1 276 ? -0.850 13.385 7.640 1.000 20.040 256 ALA A C 1
ATOM 1974 O O . ALA A 1 276 ? -0.178 13.415 6.605 1.000 19.867 256 ALA A O 1
ATOM 1976 N N . THR A 1 277 ? -0.744 14.277 8.637 1.000 20.258 257 THR A N 1
ATOM 1977 C CA . THR A 1 277 ? 0.244 15.332 8.587 1.000 21.264 257 THR A CA 1
ATOM 1978 C C . THR A 1 277 ? 1.614 14.810 8.995 1.000 20.390 257 THR A C 1
ATOM 1979 O O . THR A 1 277 ? 1.714 14.027 9.928 1.000 21.606 257 THR A O 1
ATOM 1983 N N . TYR A 1 278 ? 2.644 15.242 8.274 1.000 19.230 258 TYR A N 1
ATOM 1984 C CA . TYR A 1 278 ? 4.020 14.991 8.656 1.000 19.954 258 TYR A CA 1
ATOM 1985 C C . TYR A 1 278 ? 4.753 16.291 8.962 1.000 23.802 258 TYR A C 1
ATOM 1986 O O . TYR A 1 278 ? 4.919 17.132 8.098 1.000 26.346 258 TYR A O 1
ATOM 1995 N N . ASP A 1 279 ? 5.249 16.419 10.186 1.000 25.725 259 ASP A N 1
ATOM 1996 C CA . ASP A 1 279 ? 5.877 17.641 10.662 1.000 29.563 259 ASP A CA 1
ATOM 1997 C C . ASP A 1 279 ? 7.389 17.406 10.640 1.000 30.473 259 ASP A C 1
ATOM 1998 O O . ASP A 1 279 ? 7.879 16.341 11.005 1.000 28.705 259 ASP A O 1
ATOM 2003 N N . ARG A 1 280 ? 8.124 18.374 10.098 1.000 35.202 260 ARG A N 1
ATOM 2004 C CA . ARG A 1 280 ? 9.571 18.320 10.040 1.000 42.238 260 ARG A CA 1
ATOM 2005 C C . ARG A 1 280 ? 10.106 18.717 11.410 1.000 45.960 260 ARG A C 1
ATOM 2006 O O . ARG A 1 280 ? 9.562 19.624 12.035 1.000 51.079 260 ARG A O 1
ATOM 2014 N N . ASN A 1 281 ? 11.133 18.000 11.876 1.000 53.421 261 ASN A N 1
ATOM 2015 C CA . ASN A 1 281 ? 11.703 18.211 13.195 1.000 58.828 261 ASN A CA 1
ATOM 2016 C C . ASN A 1 281 ? 13.180 18.585 13.065 1.000 71.623 261 ASN A C 1
ATOM 2017 O O . ASN A 1 281 ? 14.054 17.733 13.215 1.000 72.210 261 ASN A O 1
ATOM 2022 N N . SER A 1 282 ? 13.448 19.877 12.815 1.000 79.734 262 SER A N 1
ATOM 2023 C CA . SER A 1 282 ? 14.713 20.492 13.201 1.000 90.484 262 SER A CA 1
ATOM 2024 C C . SER A 1 282 ? 14.804 20.538 14.724 1.000 94.621 262 SER A C 1
ATOM 2025 O O . SER A 1 282 ? 15.885 20.411 15.293 1.000 93.891 262 SER A O 1
ATOM 2028 N N . ASP A 1 283 ? 13.630 20.697 15.346 1.000 105.629 263 ASP A N 1
ATOM 2029 C CA . ASP A 1 283 ? 13.468 21.109 16.731 1.000 118.298 263 ASP A CA 1
ATOM 2030 C C . ASP A 1 283 ? 13.651 19.913 17.664 1.000 124.027 263 ASP A C 1
ATOM 2031 O O . ASP A 1 283 ? 14.335 20.017 18.683 1.000 131.725 263 ASP A O 1
ATOM 2036 N N . ASP A 1 284 ? 13.016 18.789 17.306 1.000 116.607 264 ASP A N 1
ATOM 2037 C CA . ASP A 1 284 ? 13.244 17.514 17.960 1.000 110.097 264 ASP A CA 1
ATOM 2038 C C . ASP A 1 284 ? 14.117 16.648 17.042 1.000 113.765 264 ASP A C 1
ATOM 2039 O O . ASP A 1 284 ? 13.593 15.759 16.373 1.000 112.200 264 ASP A O 1
ATOM 2044 N N . PRO A 1 285 ? 15.462 16.852 16.975 1.000 99.042 265 PRO A N 1
ATOM 2045 C CA . PRO A 1 285 ? 16.311 16.057 16.086 1.000 87.923 265 PRO A CA 1
ATOM 2046 C C . PRO A 1 285 ? 16.645 14.652 16.587 1.000 80.375 265 PRO A C 1
ATOM 2047 O O . PRO A 1 285 ? 17.691 14.124 16.227 1.000 83.913 265 PRO A O 1
ATOM 2051 N N . ALA A 1 286 ? 15.767 14.043 17.405 1.000 68.907 266 ALA A N 1
ATOM 2052 C CA . ALA A 1 286 ? 15.746 12.589 17.521 1.000 60.062 266 ALA A CA 1
ATOM 2053 C C . ALA A 1 286 ? 15.393 11.989 16.154 1.000 53.013 266 ALA A C 1
ATOM 2054 O O . ALA A 1 286 ? 16.104 11.139 15.627 1.000 51.315 266 ALA A O 1
ATOM 2056 N N . THR A 1 287 ? 14.295 12.468 15.559 1.000 43.709 267 THR A N 1
ATOM 2057 C CA . THR A 1 287 ? 13.893 12.067 14.220 1.000 37.978 267 THR A CA 1
ATOM 2058 C C . THR A 1 287 ? 13.771 13.302 13.333 1.000 32.970 267 THR A C 1
ATOM 2059 O O . THR A 1 287 ? 13.591 14.398 13.828 1.000 33.693 267 THR A O 1
ATOM 2063 N N . ALA A 1 288 ? 13.828 13.124 12.014 1.000 28.318 268 ALA A N 1
ATOM 2064 C CA . ALA A 1 288 ? 13.674 14.213 11.073 1.000 27.043 268 ALA A CA 1
ATOM 2065 C C . ALA A 1 288 ? 12.196 14.613 10.967 1.000 26.863 268 ALA A C 1
ATOM 2066 O O . ALA A 1 288 ? 11.875 15.774 10.734 1.000 28.268 268 ALA A O 1
ATOM 2068 N N . TRP A 1 289 ? 11.294 13.648 11.160 1.000 23.432 269 TRP A N 1
ATOM 2069 C CA . TRP A 1 289 ? 9.870 13.838 10.941 1.000 20.745 269 TRP A CA 1
ATOM 2070 C C . TRP A 1 289 ? 9.077 13.275 12.121 1.000 20.967 269 TRP A C 1
ATOM 2071 O O . TRP A 1 289 ? 9.541 12.387 12.852 1.000 18.697 269 TRP A O 1
ATOM 2082 N N . SER A 1 290 ? 7.831 13.726 12.239 1.000 20.051 270 SER A N 1
ATOM 2083 C CA . SER A 1 290 ? 6.893 13.073 13.126 1.000 20.356 270 SER A CA 1
ATOM 2084 C C . SER A 1 290 ? 5.540 13.027 12.434 1.000 17.941 270 SER A C 1
ATOM 2085 O O . SER A 1 290 ? 5.226 13.922 11.656 1.000 20.031 270 SER A O 1
ATOM 2088 N N . SER A 1 291 ? 4.769 11.969 12.696 1.000 15.974 271 SER A N 1
ATOM 2089 C CA . SER A 1 291 ? 3.400 11.839 12.232 1.000 15.462 271 SER A CA 1
ATOM 2090 C C . SER A 1 291 ? 2.516 11.337 13.363 1.000 15.794 271 SER A C 1
ATOM 2091 O O . SER A 1 291 ? 2.737 10.242 13.879 1.000 14.560 271 SER A O 1
ATOM 2094 N N . GLN A 1 292 ? 1.496 12.120 13.703 1.000 15.790 272 GLN A N 1
ATOM 2095 C CA . GLN A 1 292 ? 0.582 11.792 14.777 1.000 17.933 272 GLN A CA 1
ATOM 2096 C C . GLN A 1 292 ? -0.758 11.399 14.169 1.000 16.209 272 GLN A C 1
ATOM 2097 O O . GLN A 1 292 ? -1.249 12.074 13.265 1.000 15.689 272 GLN A O 1
ATOM 2103 N N . TYR A 1 293 ? -1.317 10.268 14.618 1.000 14.312 273 TYR A N 1
ATOM 2104 C CA . TYR A 1 293 ? -2.554 9.759 14.043 1.000 15.077 273 TYR A CA 1
ATOM 2105 C C . TYR A 1 293 ? -3.261 8.826 15.014 1.000 14.595 273 TYR A C 1
ATOM 2106 O O . TYR A 1 293 ? -2.691 7.855 15.481 1.000 14.948 273 TYR A O 1
ATOM 2115 N N . ASP A 1 294 ? -4.523 9.157 15.305 1.000 15.085 274 ASP A N 1
ATOM 2116 C CA . ASP A 1 294 ? -5.328 8.440 16.281 1.000 15.687 274 ASP A CA 1
ATOM 2117 C C . ASP A 1 294 ? -6.306 7.533 15.565 1.000 15.234 274 ASP A C 1
ATOM 2118 O O . ASP A 1 294 ? -6.824 7.897 14.507 1.000 16.321 274 ASP A O 1
ATOM 2123 N N . PHE A 1 295 ? -6.485 6.309 16.092 1.000 14.152 275 PHE A N 1
ATOM 2124 C CA . PHE A 1 295 ? -7.401 5.340 15.512 1.000 13.976 275 PHE A CA 1
ATOM 2125 C C . PHE A 1 295 ? -8.608 5.159 16.417 1.000 14.794 275 PHE A C 1
ATOM 2126 O O . PHE A 1 295 ? -8.432 5.088 17.642 1.000 15.695 275 PHE A O 1
ATOM 2134 N N . VAL A 1 296 ? -9.798 5.138 15.810 1.000 13.845 276 VAL A N 1
ATOM 2135 C CA . VAL A 1 296 ? -11.035 4.986 16.549 1.000 14.068 276 VAL A CA 1
ATOM 2136 C C . VAL A 1 296 ? -11.742 3.718 16.064 1.000 14.139 276 VAL A C 1
ATOM 2137 O O . VAL A 1 296 ? -12.122 3.651 14.890 1.000 13.704 276 VAL A O 1
ATOM 2141 N N . LEU A 1 297 ? -11.850 2.716 16.944 1.000 14.951 277 LEU A N 1
ATOM 2142 C CA . LEU A 1 297 ? -12.418 1.406 16.631 1.000 16.564 277 LEU A CA 1
ATOM 2143 C C . LEU A 1 297 ? -13.910 1.372 16.964 1.000 18.917 277 LEU A C 1
ATOM 2144 O O . LEU A 1 297 ? -14.343 2.136 17.826 1.000 19.660 277 LEU A O 1
ATOM 2149 N N . THR A 1 298 ? -14.685 0.509 16.289 1.000 21.516 278 THR A N 1
ATOM 2150 C CA . THR A 1 298 ? -16.047 0.211 16.720 1.000 26.298 278 THR A CA 1
ATOM 2151 C C . THR A 1 298 ? -16.241 -1.199 17.262 1.000 27.866 278 THR A C 1
ATOM 2152 O O . THR A 1 298 ? -15.543 -2.131 16.862 1.000 26.486 278 THR A O 1
ATOM 2156 N N . ARG A 1 299 ? -17.230 -1.293 18.160 1.000 31.758 279 ARG A N 1
ATOM 2157 C CA . ARG A 1 299 ? -17.811 -2.546 18.596 1.000 37.281 279 ARG A CA 1
ATOM 2158 C C . ARG A 1 299 ? -18.622 -3.086 17.428 1.000 34.467 279 ARG A C 1
ATOM 2159 O O . ARG A 1 299 ? -18.199 -4.134 16.990 1.000 37.662 279 ARG A O 1
ATOM 2167 N N . THR B 1 23 ? -14.096 13.594 -5.432 1.000 67.078 3 THR B N 1
ATOM 2168 C CA . THR B 1 23 ? -12.631 13.344 -5.519 1.000 61.589 3 THR B CA 1
ATOM 2169 C C . THR B 1 23 ? -12.377 11.835 -5.592 1.000 53.753 3 THR B C 1
ATOM 2170 O O . THR B 1 23 ? -12.024 11.343 -6.662 1.000 62.396 3 THR B O 1
ATOM 2174 N N . TYR B 1 24 ? -12.585 11.107 -4.480 1.000 40.890 4 TYR B N 1
ATOM 2175 C CA . TYR B 1 24 ? -11.992 9.779 -4.319 1.000 34.765 4 TYR B CA 1
ATOM 2176 C C . TYR B 1 24 ? -12.990 8.659 -4.622 1.000 32.960 4 TYR B C 1
ATOM 2177 O O . TYR B 1 24 ? -14.164 8.912 -4.873 1.000 32.000 4 TYR B O 1
ATOM 2186 N N . PHE B 1 25 ? -12.490 7.412 -4.579 1.000 27.620 5 PHE B N 1
ATOM 2187 C CA . PHE B 1 25 ? -13.288 6.234 -4.845 1.000 24.181 5 PHE B CA 1
ATOM 2188 C C . PHE B 1 25 ? -14.508 6.179 -3.945 1.000 23.059 5 PHE B C 1
ATOM 2189 O O . PHE B 1 25 ? -14.406 6.341 -2.723 1.000 25.157 5 PHE B O 1
ATOM 2197 N N . THR B 1 26 ? -15.667 5.935 -4.556 1.000 21.618 6 THR B N 1
ATOM 2198 C CA . THR B 1 26 ? -16.870 5.615 -3.817 1.000 23.901 6 THR B CA 1
ATOM 2199 C C . THR B 1 26 ? -17.485 4.392 -4.458 1.000 23.784 6 THR B C 1
ATOM 2200 O O . THR B 1 26 ? -17.291 4.147 -5.640 1.000 21.962 6 THR B O 1
ATOM 2204 N N . GLU B 1 27 ? -18.299 3.683 -3.700 1.000 24.851 7 GLU B N 1
ATOM 2205 C CA . GLU B 1 27 ? -18.959 2.512 -4.224 1.000 28.870 7 GLU B CA 1
ATOM 2206 C C . GLU B 1 27 ? -19.796 2.880 -5.454 1.000 27.397 7 GLU B C 1
ATOM 2207 O O . GLU B 1 27 ? -19.753 2.182 -6.467 1.000 23.040 7 GLU B O 1
ATOM 2213 N N . ASP B 1 28 ? -20.543 3.986 -5.395 1.000 29.758 8 ASP B N 1
ATOM 2214 C CA . ASP B 1 28 ? -21.480 4.296 -6.466 1.000 30.105 8 ASP B CA 1
ATOM 2215 C C . ASP B 1 28 ? -20.773 4.854 -7.684 1.000 27.918 8 ASP B C 1
ATOM 2216 O O . ASP B 1 28 ? -21.334 4.848 -8.759 1.000 30.298 8 ASP B O 1
ATOM 2221 N N . GLN B 1 29 ? -19.550 5.337 -7.536 1.000 25.921 9 GLN B N 1
ATOM 2222 C CA . GLN B 1 29 ? -18.789 5.791 -8.692 1.000 27.160 9 GLN B CA 1
ATOM 2223 C C . GLN B 1 29 ? -17.607 4.862 -8.974 1.000 21.898 9 GLN B C 1
ATOM 2224 O O . GLN B 1 29 ? -16.651 5.302 -9.605 1.000 20.475 9 GLN B O 1
ATOM 2230 N N . SER B 1 30 ? -17.647 3.633 -8.471 1.000 20.460 10 SER B N 1
ATOM 2231 C CA . SER B 1 30 ? -16.504 2.716 -8.559 1.000 19.809 10 SER B CA 1
ATOM 2232 C C . SER B 1 30 ? -16.063 2.538 -10.021 1.000 18.324 10 SER B C 1
ATOM 2233 O O . SER B 1 30 ? -14.864 2.617 -10.336 1.000 16.349 10 SER B O 1
ATOM 2236 N N . VAL B 1 31 ? -17.037 2.325 -10.912 1.000 17.721 11 VAL B N 1
ATOM 2237 C CA . VAL B 1 31 ? -16.723 2.021 -12.304 1.000 18.028 11 VAL B CA 1
ATOM 2238 C C . VAL B 1 31 ? -16.085 3.242 -12.986 1.000 17.739 11 VAL B C 1
ATOM 2239 O O . VAL B 1 31 ? -15.060 3.124 -13.655 1.000 16.832 11 VAL B O 1
ATOM 2243 N N . ASP B 1 32 ? -16.696 4.412 -12.859 1.000 19.035 12 ASP B N 1
ATOM 2244 C CA . ASP B 1 32 ? -16.150 5.627 -13.444 1.000 19.428 12 ASP B CA 1
ATOM 2245 C C . ASP B 1 32 ? -14.760 5.942 -12.895 1.000 18.291 12 ASP B C 1
ATOM 2246 O O . ASP B 1 32 ? -13.894 6.443 -13.597 1.000 19.919 12 ASP B O 1
ATOM 2251 N N . THR B 1 33 ? -14.583 5.754 -11.589 1.000 18.352 13 THR B N 1
ATOM 2252 C CA . THR B 1 33 ? -13.303 6.008 -10.944 1.000 18.552 13 THR B CA 1
ATOM 2253 C C . THR B 1 33 ? -12.192 5.201 -11.625 1.000 15.921 13 THR B C 1
ATOM 2254 O O . THR B 1 33 ? -11.159 5.744 -12.004 1.000 14.422 13 THR B O 1
ATOM 2258 N N . VAL B 1 34 ? -12.414 3.896 -11.764 1.000 14.929 14 VAL B N 1
ATOM 2259 C CA . VAL B 1 34 ? -11.395 3.007 -12.307 1.000 14.068 14 VAL B CA 1
ATOM 2260 C C . VAL B 1 34 ? -11.218 3.305 -13.796 1.000 14.130 14 VAL B C 1
ATOM 2261 O O . VAL B 1 34 ? -10.085 3.459 -14.264 1.000 13.963 14 VAL B O 1
ATOM 2265 N N . ASN B 1 35 ? -12.327 3.392 -14.542 1.000 14.005 15 ASN B N 1
ATOM 2266 C CA . ASN B 1 35 ? -12.192 3.564 -15.985 1.000 15.254 15 ASN B CA 1
ATOM 2267 C C . ASN B 1 35 ? -11.585 4.930 -16.305 1.000 16.137 15 ASN B C 1
ATOM 2268 O O . ASN B 1 35 ? -10.810 5.081 -17.252 1.000 16.148 15 ASN B O 1
ATOM 2273 N N . GLY B 1 36 ? -11.912 5.936 -15.489 1.000 17.258 16 GLY B N 1
ATOM 2274 C CA . GLY B 1 36 ? -11.391 7.262 -15.711 1.000 17.484 16 GLY B CA 1
ATOM 2275 C C . GLY B 1 36 ? -9.873 7.342 -15.595 1.000 18.902 16 GLY B C 1
ATOM 2276 O O . GLY B 1 36 ? -9.293 8.341 -16.015 1.000 20.495 16 GLY B O 1
ATOM 2277 N N . ARG B 1 37 ? -9.200 6.346 -15.003 1.000 18.239 17 ARG B N 1
ATOM 2278 C CA . ARG B 1 37 ? -7.750 6.435 -14.930 1.000 18.588 17 ARG B CA 1
ATOM 2279 C C . ARG B 1 37 ? -7.102 6.089 -16.256 1.000 18.333 17 ARG B C 1
ATOM 2280 O O . ARG B 1 37 ? -5.928 6.358 -16.420 1.000 19.944 17 ARG B O 1
ATOM 2288 N N . MET B 1 38 ? -7.814 5.438 -17.177 1.000 16.945 18 MET B N 1
ATOM 2289 C CA . MET B 1 38 ? -7.205 5.107 -18.451 1.000 17.290 18 MET B CA 1
ATOM 2290 C C . MET B 1 38 ? -6.709 6.358 -19.175 1.000 17.911 18 MET B C 1
ATOM 2291 O O . MET B 1 38 ? -7.411 7.364 -19.230 1.000 17.720 18 MET B O 1
ATOM 2296 N N . GLY B 1 39 ? -5.456 6.284 -19.644 1.000 18.293 19 GLY B N 1
ATOM 2297 C CA . GLY B 1 39 ? -4.817 7.350 -20.402 1.000 19.972 19 GLY B CA 1
ATOM 2298 C C . GLY B 1 39 ? -4.910 7.170 -21.925 1.000 21.353 19 GLY B C 1
ATOM 2299 O O . GLY B 1 39 ? -4.468 8.016 -22.680 1.000 25.195 19 GLY B O 1
ATOM 2300 N N . ILE B 1 40 ? -5.481 6.068 -22.400 1.000 20.476 20 ILE B N 1
ATOM 2301 C CA . ILE B 1 40 ? -5.590 5.800 -23.831 1.000 20.486 20 ILE B CA 1
ATOM 2302 C C . ILE B 1 40 ? -6.926 6.362 -24.315 1.000 20.657 20 ILE B C 1
ATOM 2303 O O . ILE B 1 40 ? -7.806 6.597 -23.510 1.000 19.990 20 ILE B O 1
ATOM 2308 N N . ASP B 1 41 ? -7.093 6.456 -25.641 1.000 21.490 21 ASP B N 1
ATOM 2309 C CA . ASP B 1 41 ? -8.296 7.004 -26.242 1.000 24.873 21 ASP B CA 1
ATOM 2310 C C . ASP B 1 41 ? -9.477 6.074 -25.978 1.000 23.119 21 ASP B C 1
ATOM 2311 O O . ASP B 1 41 ? -9.305 4.857 -25.999 1.000 20.942 21 ASP B O 1
ATOM 2316 N N . ALA B 1 42 ? -10.664 6.653 -25.804 1.000 23.604 22 ALA B N 1
ATOM 2317 C CA . ALA B 1 42 ? -11.879 5.911 -25.481 1.000 26.815 22 ALA B CA 1
ATOM 2318 C C . ALA B 1 42 ? -12.236 4.884 -26.554 1.000 27.030 22 ALA B C 1
ATOM 2319 O O . ALA B 1 42 ? -12.928 3.921 -26.274 1.000 26.785 22 ALA B O 1
ATOM 2321 N N . GLY B 1 43 ? -11.784 5.114 -27.779 1.000 27.969 23 GLY B N 1
ATOM 2322 C CA . GLY B 1 43 ? -12.095 4.257 -28.905 1.000 28.448 23 GLY B CA 1
ATOM 2323 C C . GLY B 1 43 ? -11.050 3.188 -29.155 1.000 27.137 23 GLY B C 1
ATOM 2324 O O . GLY B 1 43 ? -11.266 2.367 -30.041 1.000 26.746 23 GLY B O 1
ATOM 2325 N N . ASP B 1 44 ? -9.926 3.220 -28.419 1.000 22.896 24 ASP B N 1
ATOM 2326 C CA . ASP B 1 44 ? -8.892 2.204 -28.549 1.000 21.485 24 ASP B CA 1
ATOM 2327 C C . ASP B 1 44 ? -9.508 0.893 -28.073 1.000 19.010 24 ASP B C 1
ATOM 2328 O O . ASP B 1 44 ? -10.236 0.868 -27.094 1.000 17.328 24 ASP B O 1
ATOM 2333 N N . ARG B 1 45 ? -9.274 -0.200 -28.797 1.000 17.554 25 ARG B N 1
ATOM 2334 C CA . ARG B 1 45 ? -9.908 -1.462 -28.441 1.000 16.060 25 ARG B CA 1
ATOM 2335 C C . ARG B 1 45 ? -9.682 -1.825 -26.964 1.000 15.651 25 ARG B C 1
ATOM 2336 O O . ARG B 1 45 ? -10.600 -2.329 -26.313 1.000 14.345 25 ARG B O 1
ATOM 2344 N N . ALA B 1 46 ? -8.456 -1.632 -26.442 1.000 15.829 26 ALA B N 1
ATOM 2345 C CA . ALA B 1 46 ? -8.197 -1.993 -25.046 1.000 14.803 26 ALA B CA 1
ATOM 2346 C C . ALA B 1 46 ? -9.108 -1.210 -24.120 1.000 15.341 26 ALA B C 1
ATOM 2347 O O . ALA B 1 46 ? -9.490 -1.694 -23.075 1.000 14.356 26 ALA B O 1
ATOM 2349 N N . ALA B 1 47 ? -9.392 0.056 -24.457 1.000 16.352 27 ALA B N 1
ATOM 2350 C CA . ALA B 1 47 ? -10.248 0.876 -23.607 1.000 15.695 27 ALA B CA 1
ATOM 2351 C C . ALA B 1 47 ? -11.696 0.400 -23.652 1.000 14.828 27 ALA B C 1
ATOM 2352 O O . ALA B 1 47 ? -12.399 0.387 -22.645 1.000 15.019 27 ALA B O 1
ATOM 2354 N N . VAL B 1 48 ? -12.171 0.072 -24.864 1.000 14.437 28 VAL B N 1
ATOM 2355 C CA . VAL B 1 48 ? -13.523 -0.420 -25.018 1.000 14.547 28 VAL B CA 1
ATOM 2356 C C . VAL B 1 48 ? -13.707 -1.700 -24.207 1.000 13.819 28 VAL B C 1
ATOM 2357 O O . VAL B 1 48 ? -14.708 -1.858 -23.491 1.000 13.247 28 VAL B O 1
ATOM 2361 N N . VAL B 1 49 ? -12.762 -2.641 -24.341 1.000 13.296 29 VAL B N 1
ATOM 2362 C CA . VAL B 1 49 ? -12.867 -3.937 -23.662 1.000 12.771 29 VAL B CA 1
ATOM 2363 C C . VAL B 1 49 ? -12.791 -3.732 -22.154 1.000 12.198 29 VAL B C 1
ATOM 2364 O O . VAL B 1 49 ? -13.644 -4.217 -21.419 1.000 11.732 29 VAL B O 1
ATOM 2368 N N . MET B 1 50 ? -11.786 -2.991 -21.702 1.000 12.662 30 MET B N 1
ATOM 2369 C CA . MET B 1 50 ? -11.568 -2.853 -20.280 1.000 12.701 30 MET B CA 1
ATOM 2370 C C . MET B 1 50 ? -12.673 -2.023 -19.634 1.000 12.480 30 MET B C 1
ATOM 2371 O O . MET B 1 50 ? -12.990 -2.275 -18.466 1.000 11.543 30 MET B O 1
ATOM 2376 N N . GLU B 1 51 ? -13.210 -1.008 -20.301 1.000 13.666 31 GLU B N 1
ATOM 2377 C CA . GLU B 1 51 ? -14.365 -0.287 -19.762 1.000 14.843 31 GLU B CA 1
ATOM 2378 C C . GLU B 1 51 ? -15.501 -1.259 -19.402 1.000 13.846 31 GLU B C 1
ATOM 2379 O O . GLU B 1 51 ? -16.088 -1.190 -18.333 1.000 13.032 31 GLU B O 1
ATOM 2385 N N . SER B 1 52 ? -15.777 -2.189 -20.295 1.000 13.030 32 SER B N 1
ATOM 2386 C CA . SER B 1 52 ? -16.867 -3.134 -20.135 1.000 13.117 32 SER B CA 1
ATOM 2387 C C . SER B 1 52 ? -16.506 -4.205 -19.113 1.000 14.221 32 SER B C 1
ATOM 2388 O O . SER B 1 52 ? -17.368 -4.665 -18.347 1.000 13.019 32 SER B O 1
ATOM 2391 N N . LEU B 1 53 ? -15.227 -4.603 -19.097 1.000 13.991 33 LEU B N 1
ATOM 2392 C CA . LEU B 1 53 ? -14.785 -5.594 -18.142 1.000 13.356 33 LEU B CA 1
ATOM 2393 C C . LEU B 1 53 ? -14.949 -5.055 -16.721 1.000 13.280 33 LEU B C 1
ATOM 2394 O O . LEU B 1 53 ? -15.537 -5.727 -15.871 1.000 12.627 33 LEU B O 1
ATOM 2399 N N . VAL B 1 54 ? -14.492 -3.831 -16.476 1.000 13.484 34 VAL B N 1
ATOM 2400 C CA . VAL B 1 54 ? -14.587 -3.228 -15.160 1.000 13.729 34 VAL B CA 1
ATOM 2401 C C . VAL B 1 54 ? -16.057 -3.013 -14.782 1.000 13.762 34 VAL B C 1
ATOM 2402 O O . VAL B 1 54 ? -16.470 -3.356 -13.679 1.000 12.764 34 VAL B O 1
ATOM 2406 N N . ARG B 1 55 ? -16.844 -2.512 -15.723 1.000 14.324 35 ARG B N 1
ATOM 2407 C CA . ARG B 1 55 ? -18.254 -2.294 -15.485 1.000 14.572 35 ARG B CA 1
ATOM 2408 C C . ARG B 1 55 ? -18.918 -3.600 -15.050 1.000 13.839 35 ARG B C 1
ATOM 2409 O O . ARG B 1 55 ? -19.625 -3.607 -14.042 1.000 13.601 35 ARG B O 1
ATOM 2417 N N . HIS B 1 56 ? -18.669 -4.699 -15.778 1.000 13.184 36 HIS B N 1
ATOM 2418 C CA . HIS B 1 56 ? -19.342 -5.955 -15.491 1.000 13.001 36 HIS B CA 1
ATOM 2419 C C . HIS B 1 56 ? -18.826 -6.579 -14.191 1.000 13.031 36 HIS B C 1
ATOM 2420 O O . HIS B 1 56 ? -19.582 -7.176 -13.425 1.000 12.519 36 HIS B O 1
ATOM 2427 N N . LEU B 1 57 ? -17.516 -6.456 -13.956 1.000 12.732 37 LEU B N 1
ATOM 2428 C CA . LEU B 1 57 ? -16.907 -7.060 -12.781 1.000 13.709 37 LEU B CA 1
ATOM 2429 C C . LEU B 1 57 ? -17.400 -6.347 -11.525 1.000 13.621 37 LEU B C 1
ATOM 2430 O O . LEU B 1 57 ? -17.726 -7.010 -10.543 1.000 13.699 37 LEU B O 1
ATOM 2435 N N . HIS B 1 58 ? -17.470 -5.016 -11.531 1.000 13.224 38 HIS B N 1
ATOM 2436 C CA . HIS B 1 58 ? -17.972 -4.292 -10.380 1.000 14.126 38 HIS B CA 1
ATOM 2437 C C . HIS B 1 58 ? -19.473 -4.598 -10.185 1.000 15.079 38 HIS B C 1
ATOM 2438 O O . HIS B 1 58 ? -19.918 -4.741 -9.041 1.000 15.011 38 HIS B O 1
ATOM 2445 N N . SER B 1 59 ? -20.250 -4.679 -11.280 1.000 14.578 39 SER B N 1
ATOM 2446 C CA A SER B 1 59 ? -21.677 -4.977 -11.194 0.500 14.890 39 SER B CA 1
ATOM 2447 C CA B SER B 1 59 ? -21.673 -4.955 -11.143 0.500 15.668 39 SER B CA 1
ATOM 2448 C C . SER B 1 59 ? -21.880 -6.323 -10.500 1.000 14.975 39 SER B C 1
ATOM 2449 O O . SER B 1 59 ? -22.728 -6.452 -9.638 1.000 15.281 39 SER B O 1
ATOM 2454 N N . PHE B 1 60 ? -21.063 -7.314 -10.889 1.000 13.782 40 PHE B N 1
ATOM 2455 C CA . PHE B 1 60 ? -21.101 -8.651 -10.313 1.000 13.876 40 PHE B CA 1
ATOM 2456 C C . PHE B 1 60 ? -20.850 -8.601 -8.808 1.000 14.837 40 PHE B C 1
ATOM 2457 O O . PHE B 1 60 ? -21.631 -9.155 -8.029 1.000 15.779 40 PHE B O 1
ATOM 2465 N N . VAL B 1 61 ? -19.746 -7.941 -8.408 1.000 13.809 41 VAL B N 1
ATOM 2466 C CA . VAL B 1 61 ? -19.374 -7.879 -7.004 1.000 14.609 41 VAL B CA 1
ATOM 2467 C C . VAL B 1 61 ? -20.513 -7.272 -6.169 1.000 14.465 41 VAL B C 1
ATOM 2468 O O . VAL B 1 61 ? -20.846 -7.780 -5.105 1.000 14.395 41 VAL B O 1
ATOM 2472 N N . LYS B 1 62 ? -21.085 -6.186 -6.650 1.000 15.245 42 LYS B N 1
ATOM 2473 C CA . LYS B 1 62 ? -22.215 -5.517 -6.010 1.000 17.190 42 LYS B CA 1
ATOM 2474 C C . LYS B 1 62 ? -23.477 -6.378 -6.023 1.000 17.125 42 LYS B C 1
ATOM 2475 O O . LYS B 1 62 ? -24.155 -6.504 -5.022 1.000 17.355 42 LYS B O 1
ATOM 2481 N N . ASP B 1 63 ? -23.724 -7.060 -7.141 1.000 18.311 43 ASP B N 1
ATOM 2482 C CA . ASP B 1 63 ? -24.926 -7.854 -7.317 1.000 18.718 43 ASP B CA 1
ATOM 2483 C C . ASP B 1 63 ? -25.084 -8.878 -6.201 1.000 19.215 43 ASP B C 1
ATOM 2484 O O . ASP B 1 63 ? -26.195 -9.089 -5.711 1.000 18.156 43 ASP B O 1
ATOM 2489 N N . VAL B 1 64 ? -23.996 -9.582 -5.844 1.000 19.035 44 VAL B N 1
ATOM 2490 C CA . VAL B 1 64 ? -24.133 -10.721 -4.951 1.000 19.514 44 VAL B CA 1
ATOM 2491 C C . VAL B 1 64 ? -23.439 -10.442 -3.617 1.000 18.878 44 VAL B C 1
ATOM 2492 O O . VAL B 1 64 ? -23.452 -11.285 -2.737 1.000 19.605 44 VAL B O 1
ATOM 2496 N N . GLY B 1 65 ? -22.846 -9.268 -3.472 1.000 17.843 45 GLY B N 1
ATOM 2497 C CA . GLY B 1 65 ? -22.236 -8.871 -2.213 1.000 17.676 45 GLY B CA 1
ATOM 2498 C C . GLY B 1 65 ? -21.065 -9.766 -1.814 1.000 16.332 45 GLY B C 1
ATOM 2499 O O . GLY B 1 65 ? -21.062 -10.356 -0.725 1.000 16.467 45 GLY B O 1
ATOM 2500 N N . ILE B 1 66 ? -20.081 -9.850 -2.721 1.000 15.842 46 ILE B N 1
ATOM 2501 C CA . ILE B 1 66 ? -18.887 -10.632 -2.462 1.000 15.486 46 ILE B CA 1
ATOM 2502 C C . ILE B 1 66 ? -18.290 -10.244 -1.120 1.000 15.267 46 ILE B C 1
ATOM 2503 O O . ILE B 1 66 ? -18.003 -9.067 -0.906 1.000 15.026 46 ILE B O 1
ATOM 2508 N N . THR B 1 67 ? -18.087 -11.242 -0.254 1.000 15.575 47 THR B N 1
ATOM 2509 C CA . THR B 1 67 ? -17.480 -11.019 1.056 1.000 17.627 47 THR B CA 1
ATOM 2510 C C . THR B 1 67 ? -15.949 -11.024 0.957 1.000 18.390 47 THR B C 1
ATOM 2511 O O . THR B 1 67 ? -15.361 -11.435 -0.043 1.000 16.534 47 THR B O 1
ATOM 2515 N N . GLN B 1 68 ? -15.287 -10.550 2.006 1.000 19.390 48 GLN B N 1
ATOM 2516 C CA . GLN B 1 68 ? -13.836 -10.586 2.027 1.000 21.762 48 GLN B CA 1
ATOM 2517 C C . GLN B 1 68 ? -13.344 -12.034 1.869 1.000 21.552 48 GLN B C 1
ATOM 2518 O O . GLN B 1 68 ? -12.368 -12.293 1.185 1.000 18.799 48 GLN B O 1
ATOM 2524 N N . ALA B 1 69 ? -14.017 -12.975 2.528 1.000 21.026 49 ALA B N 1
ATOM 2525 C CA . ALA B 1 69 ? -13.624 -14.368 2.521 1.000 21.881 49 ALA B CA 1
ATOM 2526 C C . ALA B 1 69 ? -13.783 -14.945 1.118 1.000 20.529 49 ALA B C 1
ATOM 2527 O O . ALA B 1 69 ? -12.935 -15.701 0.677 1.000 20.888 49 ALA B O 1
ATOM 2529 N N . GLU B 1 70 ? -14.896 -14.602 0.447 1.000 19.219 50 GLU B N 1
ATOM 2530 C CA . GLU B 1 70 ? -15.189 -15.091 -0.895 1.000 17.732 50 GLU B CA 1
ATOM 2531 C C . GLU B 1 70 ? -14.136 -14.542 -1.847 1.000 16.933 50 GLU B C 1
ATOM 2532 O O . GLU B 1 70 ? -13.707 -15.236 -2.755 1.000 15.351 50 GLU B O 1
ATOM 2538 N N . TRP B 1 71 ? -13.805 -13.249 -1.691 1.000 14.824 51 TRP B N 1
ATOM 2539 C CA . TRP B 1 71 ? -12.764 -12.635 -2.499 1.000 14.302 51 TRP B CA 1
ATOM 2540 C C . TRP B 1 71 ? -11.450 -13.421 -2.364 1.000 13.803 51 TRP B C 1
ATOM 2541 O O . TRP B 1 71 ? -10.823 -13.775 -3.366 1.000 13.075 51 TRP B O 1
ATOM 2552 N N . GLY B 1 72 ? -11.068 -13.715 -1.124 1.000 15.384 52 GLY B N 1
ATOM 2553 C CA . GLY B 1 72 ? -9.851 -14.448 -0.832 1.000 17.278 52 GLY B CA 1
ATOM 2554 C C . GLY B 1 72 ? -9.884 -15.840 -1.458 1.000 16.960 52 GLY B C 1
ATOM 2555 O O . GLY B 1 72 ? -8.871 -16.299 -1.962 1.000 17.019 52 GLY B O 1
ATOM 2556 N N . LEU B 1 73 ? -11.069 -16.471 -1.457 1.000 17.788 53 LEU B N 1
ATOM 2557 C CA . LEU B 1 73 ? -11.228 -17.796 -2.036 1.000 19.189 53 LEU B CA 1
ATOM 2558 C C . LEU B 1 73 ? -10.998 -17.731 -3.549 1.000 17.568 53 LEU B C 1
ATOM 2559 O O . LEU B 1 73 ? -10.314 -18.584 -4.123 1.000 17.596 53 LEU B O 1
ATOM 2564 N N . ALA B 1 74 ? -11.566 -16.693 -4.179 1.000 15.438 54 ALA B N 1
ATOM 2565 C CA . ALA B 1 74 ? -11.374 -16.453 -5.603 1.000 15.214 54 ALA B CA 1
ATOM 2566 C C . ALA B 1 74 ? -9.900 -16.189 -5.937 1.000 14.595 54 ALA B C 1
ATOM 2567 O O . ALA B 1 74 ? -9.386 -16.698 -6.932 1.000 14.159 54 ALA B O 1
ATOM 2569 N N . ILE B 1 75 ? -9.218 -15.372 -5.150 1.000 15.339 55 ILE B N 1
ATOM 2570 C CA . ILE B 1 75 ? -7.805 -15.105 -5.404 1.000 15.573 55 ILE B CA 1
ATOM 2571 C C . ILE B 1 75 ? -7.054 -16.432 -5.432 1.000 14.796 55 ILE B C 1
ATOM 2572 O O . ILE B 1 75 ? -6.315 -16.711 -6.380 1.000 13.300 55 ILE B O 1
ATOM 2577 N N . ASP B 1 76 ? -7.283 -17.242 -4.398 1.000 15.910 56 ASP B N 1
ATOM 2578 C CA . ASP B 1 76 ? -6.575 -18.500 -4.253 1.000 18.158 56 ASP B CA 1
ATOM 2579 C C . ASP B 1 76 ? -6.902 -19.401 -5.452 1.000 16.912 56 ASP B C 1
ATOM 2580 O O . ASP B 1 76 ? -6.013 -20.028 -6.025 1.000 16.630 56 ASP B O 1
ATOM 2585 N N . PHE B 1 77 ? -8.183 -19.431 -5.855 1.000 16.432 57 PHE B N 1
ATOM 2586 C CA . PHE B 1 77 ? -8.639 -20.306 -6.910 1.000 14.781 57 PHE B CA 1
ATOM 2587 C C . PHE B 1 77 ? -8.010 -19.924 -8.243 1.000 14.878 57 PHE B C 1
ATOM 2588 O O . PHE B 1 77 ? -7.545 -20.779 -8.972 1.000 15.517 57 PHE B O 1
ATOM 2596 N N . LEU B 1 78 ? -8.067 -18.635 -8.595 1.000 13.188 58 LEU B N 1
ATOM 2597 C CA . LEU B 1 78 ? -7.463 -18.139 -9.824 1.000 14.017 58 LEU B CA 1
ATOM 2598 C C . LEU B 1 78 ? -5.951 -18.426 -9.805 1.000 14.031 58 LEU B C 1
ATOM 2599 O O . LEU B 1 78 ? -5.386 -18.780 -10.841 1.000 14.742 58 LEU B O 1
ATOM 2604 N N . THR B 1 79 ? -5.303 -18.229 -8.666 1.000 14.109 59 THR B N 1
ATOM 2605 C CA . THR B 1 79 ? -3.876 -18.484 -8.575 1.000 15.791 59 THR B CA 1
ATOM 2606 C C . THR B 1 79 ? -3.550 -19.953 -8.869 1.000 17.293 59 THR B C 1
ATOM 2607 O O . THR B 1 79 ? -2.698 -20.246 -9.715 1.000 18.243 59 THR B O 1
ATOM 2611 N N . ARG B 1 80 ? -4.263 -20.862 -8.206 1.000 17.142 60 ARG B N 1
ATOM 2612 C CA . ARG B 1 80 ? -4.056 -22.289 -8.385 1.000 17.982 60 ARG B CA 1
ATOM 2613 C C . ARG B 1 80 ? -4.356 -22.712 -9.822 1.000 17.011 60 ARG B C 1
ATOM 2614 O O . ARG B 1 80 ? -3.678 -23.575 -10.344 1.000 16.815 60 ARG B O 1
ATOM 2622 N N . THR B 1 81 ? -5.363 -22.083 -10.452 1.000 15.724 61 THR B N 1
ATOM 2623 C CA . THR B 1 81 ? -5.738 -22.369 -11.819 1.000 14.525 61 THR B CA 1
ATOM 2624 C C . THR B 1 81 ? -4.565 -22.072 -12.754 1.000 15.519 61 THR B C 1
ATOM 2625 O O . THR B 1 81 ? -4.177 -22.889 -13.579 1.000 15.697 61 THR B O 1
ATOM 2629 N N . GLY B 1 82 ? -3.903 -20.944 -12.562 1.000 17.099 62 GLY B N 1
ATOM 2630 C CA . GLY B 1 82 ? -2.774 -20.634 -13.431 1.000 18.212 62 GLY B CA 1
ATOM 2631 C C . GLY B 1 82 ? -1.562 -21.511 -13.107 1.000 19.993 62 GLY B C 1
ATOM 2632 O O . GLY B 1 82 ? -0.804 -21.912 -13.989 1.000 19.087 62 GLY B O 1
ATOM 2633 N N . GLN B 1 83 ? -1.399 -21.839 -11.833 1.000 19.039 63 GLN B N 1
ATOM 2634 C CA . GLN B 1 83 ? -0.202 -22.530 -11.393 1.000 20.536 63 GLN B CA 1
ATOM 2635 C C . GLN B 1 83 ? -0.204 -23.977 -11.865 1.000 21.194 63 GLN B C 1
ATOM 2636 O O . GLN B 1 83 ? 0.874 -24.533 -12.078 1.000 22.265 63 GLN B O 1
ATOM 2642 N N . ILE B 1 84 ? -1.389 -24.571 -12.062 1.000 21.608 64 ILE B N 1
ATOM 2643 C CA . ILE B 1 84 ? -1.446 -25.965 -12.488 1.000 21.859 64 ILE B CA 1
ATOM 2644 C C . ILE B 1 84 ? -1.357 -26.065 -14.007 1.000 23.103 64 ILE B C 1
ATOM 2645 O O . ILE B 1 84 ? -1.273 -27.157 -14.549 1.000 23.522 64 ILE B O 1
ATOM 2650 N N . CYS B 1 85 ? -1.426 -24.941 -14.719 1.000 21.962 65 CYS B N 1
ATOM 2651 C CA . CYS B 1 85 ? -1.229 -24.939 -16.156 1.000 24.163 65 CYS B CA 1
ATOM 2652 C C . CYS B 1 85 ? 0.209 -25.348 -16.474 1.000 28.234 65 CYS B C 1
ATOM 2653 O O . CYS B 1 85 ? 1.129 -25.066 -15.717 1.000 32.379 65 CYS B O 1
ATOM 2656 N N . GLY B 1 86 ? 0.403 -25.980 -17.624 1.000 34.700 66 GLY B N 1
ATOM 2657 C CA . GLY B 1 86 ? 1.721 -26.419 -18.019 1.000 37.663 66 GLY B CA 1
ATOM 2658 C C . GLY B 1 86 ? 1.639 -27.248 -19.292 1.000 45.711 66 GLY B C 1
ATOM 2659 O O . GLY B 1 86 ? 0.557 -27.455 -19.839 1.000 40.462 66 GLY B O 1
ATOM 2660 N N . PRO B 1 87 ? 2.792 -27.774 -19.770 1.000 51.432 67 PRO B N 1
ATOM 2661 C CA . PRO B 1 87 ? 2.865 -28.518 -21.023 1.000 50.026 67 PRO B CA 1
ATOM 2662 C C . PRO B 1 87 ? 1.637 -29.354 -21.345 1.000 49.697 67 PRO B C 1
ATOM 2663 O O . PRO B 1 87 ? 1.243 -29.394 -22.504 1.000 50.540 67 PRO B O 1
ATOM 2667 N N . GLU B 1 88 ? 1.010 -29.968 -20.333 1.000 43.859 68 GLU B N 1
ATOM 2668 C CA . GLU B 1 88 ? 0.002 -30.980 -20.599 1.000 43.983 68 GLU B CA 1
ATOM 2669 C C . GLU B 1 88 ? -1.362 -30.656 -20.000 1.000 42.206 68 GLU B C 1
ATOM 2670 O O . GLU B 1 88 ? -2.230 -31.530 -19.903 1.000 38.494 68 GLU B O 1
ATOM 2676 N N . ARG B 1 89 ? -1.586 -29.387 -19.666 1.000 37.498 69 ARG B N 1
ATOM 2677 C CA . ARG B 1 89 ? -2.852 -29.038 -19.053 1.000 34.253 69 ARG B CA 1
ATOM 2678 C C . ARG B 1 89 ? -3.087 -27.528 -19.118 1.000 26.161 69 ARG B C 1
ATOM 2679 O O . ARG B 1 89 ? -2.207 -26.745 -18.724 1.000 29.032 69 ARG B O 1
ATOM 2687 N N . GLN B 1 90 ? -4.228 -27.113 -19.681 1.000 20.425 70 GLN B N 1
ATOM 2688 C CA . GLN B 1 90 ? -4.562 -25.696 -19.675 1.000 16.986 70 GLN B CA 1
ATOM 2689 C C . GLN B 1 90 ? -5.851 -25.520 -18.868 1.000 15.992 70 GLN B C 1
ATOM 2690 O O . GLN B 1 90 ? -6.966 -25.581 -19.380 1.000 15.030 70 GLN B O 1
ATOM 2696 N N . GLU B 1 91 ? -5.669 -25.294 -17.568 1.000 16.607 71 GLU B N 1
ATOM 2697 C CA . GLU B 1 91 ? -6.773 -25.263 -16.627 1.000 15.646 71 GLU B CA 1
ATOM 2698 C C . GLU B 1 91 ? -7.606 -23.991 -16.824 1.000 15.784 71 GLU B C 1
ATOM 2699 O O . GLU B 1 91 ? -8.826 -24.012 -16.623 1.000 15.815 71 GLU B O 1
ATOM 2705 N N . PHE B 1 92 ? -6.987 -22.888 -17.266 1.000 14.296 72 PHE B N 1
ATOM 2706 C CA . PHE B 1 92 ? -7.796 -21.720 -17.627 1.000 14.849 72 PHE B CA 1
ATOM 2707 C C . PHE B 1 92 ? -8.695 -21.993 -18.838 1.000 14.102 72 PHE B C 1
ATOM 2708 O O . PHE B 1 92 ? -9.821 -21.510 -18.834 1.000 13.968 72 PHE B O 1
ATOM 2716 N N . ILE B 1 93 ? -8.225 -22.740 -19.853 1.000 14.861 73 ILE B N 1
ATOM 2717 C CA . ILE B 1 93 ? -9.102 -23.109 -20.950 1.000 14.308 73 ILE B CA 1
ATOM 2718 C C . ILE B 1 93 ? -10.259 -23.948 -20.423 1.000 14.809 73 ILE B C 1
ATOM 2719 O O . ILE B 1 93 ? -11.403 -23.705 -20.803 1.000 13.356 73 ILE B O 1
ATOM 2724 N N . LEU B 1 94 ? -9.940 -24.927 -19.563 1.000 15.582 74 LEU B N 1
ATOM 2725 C CA . LEU B 1 94 ? -10.981 -25.760 -18.976 1.000 15.848 74 LEU B CA 1
ATOM 2726 C C . LEU B 1 94 ? -12.009 -24.938 -18.212 1.000 15.415 74 LEU B C 1
ATOM 2727 O O . LEU B 1 94 ? -13.206 -25.211 -18.333 1.000 16.210 74 LEU B O 1
ATOM 2732 N N . LEU B 1 95 ? -11.547 -23.885 -17.500 1.000 13.931 75 LEU B N 1
ATOM 2733 C CA . LEU B 1 95 ? -12.464 -23.041 -16.755 1.000 13.497 75 LEU B CA 1
ATOM 2734 C C . LEU B 1 95 ? -13.368 -22.307 -17.739 1.000 14.243 75 LEU B C 1
ATOM 2735 O O . LEU B 1 95 ? -14.593 -22.257 -17.541 1.000 13.633 75 LEU B O 1
ATOM 2740 N N . SER B 1 96 ? -12.753 -21.724 -18.789 1.000 14.147 76 SER B N 1
ATOM 2741 C CA . SER B 1 96 ? -13.510 -21.064 -19.842 1.000 14.314 76 SER B CA 1
ATOM 2742 C C . SER B 1 96 ? -14.519 -22.025 -20.467 1.000 14.320 76 SER B C 1
ATOM 2743 O O . SER B 1 96 ? -15.689 -21.682 -20.689 1.000 13.593 76 SER B O 1
ATOM 2746 N N . ASP B 1 97 ? -14.059 -23.250 -20.729 1.000 13.640 77 ASP B N 1
ATOM 2747 C CA . ASP B 1 97 ? -14.891 -24.216 -21.424 1.000 14.824 77 ASP B CA 1
ATOM 2748 C C . ASP B 1 97 ? -16.115 -24.575 -20.565 1.000 14.875 77 ASP B C 1
ATOM 2749 O O . ASP B 1 97 ? -17.240 -24.571 -21.060 1.000 13.883 77 ASP B O 1
ATOM 2754 N N . THR B 1 98 ? -15.882 -24.855 -19.269 1.000 15.226 78 THR B N 1
ATOM 2755 C CA . THR B 1 98 ? -16.930 -25.353 -18.409 1.000 14.835 78 THR B CA 1
ATOM 2756 C C . THR B 1 98 ? -17.886 -24.259 -17.977 1.000 14.488 78 THR B C 1
ATOM 2757 O O . THR B 1 98 ? -18.960 -24.596 -17.505 1.000 14.774 78 THR B O 1
ATOM 2761 N N . LEU B 1 99 ? -17.521 -22.977 -18.137 1.000 13.262 79 LEU B N 1
ATOM 2762 C CA . LEU B 1 99 ? -18.443 -21.898 -17.845 1.000 14.287 79 LEU B CA 1
ATOM 2763 C C . LEU B 1 99 ? -19.123 -21.398 -19.118 1.000 13.242 79 LEU B C 1
ATOM 2764 O O . LEU B 1 99 ? -19.846 -20.416 -19.095 1.000 12.753 79 LEU B O 1
ATOM 2769 N N . GLY B 1 100 ? -18.904 -22.092 -20.244 1.000 12.308 80 GLY B N 1
ATOM 2770 C CA . GLY B 1 100 ? -19.608 -21.769 -21.469 1.000 12.118 80 GLY B CA 1
ATOM 2771 C C . GLY B 1 100 ? -19.025 -20.575 -22.230 1.000 12.307 80 GLY B C 1
ATOM 2772 O O . GLY B 1 100 ? -19.515 -20.176 -23.283 1.000 11.678 80 GLY B O 1
ATOM 2773 N N . VAL B 1 101 ? -17.915 -20.047 -21.732 1.000 12.836 81 VAL B N 1
ATOM 2774 C CA . VAL B 1 101 ? -17.329 -18.882 -22.344 1.000 13.413 81 VAL B CA 1
ATOM 2775 C C . VAL B 1 101 ? -16.732 -19.257 -23.691 1.000 13.254 81 VAL B C 1
ATOM 2776 O O . VAL B 1 101 ? -16.855 -18.482 -24.660 1.000 12.718 81 VAL B O 1
ATOM 2780 N N . SER B 1 102 ? -16.076 -20.429 -23.750 1.000 13.185 82 SER B N 1
ATOM 2781 C CA . SER B 1 102 ? -15.426 -20.845 -24.974 1.000 13.463 82 SER B CA 1
ATOM 2782 C C . SER B 1 102 ? -16.456 -21.031 -26.065 1.000 12.470 82 SER B C 1
ATOM 2783 O O . SER B 1 102 ? -16.282 -20.533 -27.176 1.000 12.403 82 SER B O 1
ATOM 2786 N N . MET B 1 103 ? -17.523 -21.773 -25.764 1.000 12.611 83 MET B N 1
ATOM 2787 C CA . MET B 1 103 ? -18.567 -21.973 -26.758 1.000 14.242 83 MET B CA 1
ATOM 2788 C C . MET B 1 103 ? -19.146 -20.624 -27.196 1.000 12.948 83 MET B C 1
ATOM 2789 O O . MET B 1 103 ? -19.450 -20.412 -28.365 1.000 14.689 83 MET B O 1
ATOM 2794 N N . LEU B 1 104 ? -19.340 -19.705 -26.250 1.000 13.622 84 LEU B N 1
ATOM 2795 C CA . LEU B 1 104 ? -19.939 -18.402 -26.550 1.000 13.080 84 LEU B CA 1
ATOM 2796 C C . LEU B 1 104 ? -19.052 -17.591 -27.500 1.000 12.402 84 LEU B C 1
ATOM 2797 O O . LEU B 1 104 ? -19.534 -16.984 -28.446 1.000 12.181 84 LEU B O 1
ATOM 2802 N N . VAL B 1 105 ? -17.740 -17.603 -27.270 1.000 12.927 85 VAL B N 1
ATOM 2803 C CA . VAL B 1 105 ? -16.805 -16.868 -28.126 1.000 12.647 85 VAL B CA 1
ATOM 2804 C C . VAL B 1 105 ? -16.812 -17.479 -29.524 1.000 13.066 85 VAL B C 1
ATOM 2805 O O . VAL B 1 105 ? -16.851 -16.763 -30.528 1.000 14.520 85 VAL B O 1
ATOM 2809 N N . ASP B 1 106 ? -16.832 -18.818 -29.596 1.000 12.981 86 ASP B N 1
ATOM 2810 C CA . ASP B 1 106 ? -16.941 -19.437 -30.892 1.000 13.031 86 ASP B CA 1
ATOM 2811 C C . ASP B 1 106 ? -18.252 -19.036 -31.574 1.000 13.996 86 ASP B C 1
ATOM 2812 O O . ASP B 1 106 ? -18.249 -18.721 -32.774 1.000 15.310 86 ASP B O 1
ATOM 2817 N N . ALA B 1 107 ? -19.376 -19.066 -30.855 1.000 13.228 87 ALA B N 1
ATOM 2818 C CA . ALA B 1 107 ? -20.675 -18.749 -31.424 1.000 14.199 87 ALA B CA 1
ATOM 2819 C C . ALA B 1 107 ? -20.688 -17.335 -31.998 1.000 16.075 87 ALA B C 1
ATOM 2820 O O . ALA B 1 107 ? -21.111 -17.123 -33.134 1.000 17.035 87 ALA B O 1
ATOM 2822 N N . ILE B 1 108 ? -20.252 -16.330 -31.231 1.000 15.551 88 ILE B N 1
ATOM 2823 C CA . ILE B 1 108 ? -20.506 -14.971 -31.688 1.000 16.769 88 ILE B CA 1
ATOM 2824 C C . ILE B 1 108 ? -19.537 -14.549 -32.799 1.000 17.216 88 ILE B C 1
ATOM 2825 O O . ILE B 1 108 ? -19.739 -13.491 -33.409 1.000 18.406 88 ILE B O 1
ATOM 2830 N N . ASN B 1 109 ? -18.440 -15.302 -32.976 1.000 16.403 89 ASN B N 1
ATOM 2831 C CA . ASN B 1 109 ? -17.465 -14.990 -33.996 1.000 15.971 89 ASN B CA 1
ATOM 2832 C C . ASN B 1 109 ? -17.690 -15.778 -35.290 1.000 17.022 89 ASN B C 1
ATOM 2833 O O . ASN B 1 109 ? -16.840 -15.711 -36.160 1.000 16.934 89 ASN B O 1
ATOM 2838 N N . HIS B 1 110 ? -18.804 -16.501 -35.443 1.000 18.823 90 HIS B N 1
ATOM 2839 C CA . HIS B 1 110 ? -19.089 -17.212 -36.690 1.000 20.804 90 HIS B CA 1
ATOM 2840 C C . HIS B 1 110 ? -20.550 -17.007 -37.055 1.000 24.068 90 HIS B C 1
ATOM 2841 O O . HIS B 1 110 ? -21.455 -17.062 -36.228 1.000 26.344 90 HIS B O 1
ATOM 2848 N N . ARG B 1 111 ? -20.777 -16.712 -38.330 1.000 29.493 91 ARG B N 1
ATOM 2849 C CA . ARG B 1 111 ? -22.119 -16.603 -38.860 1.000 33.328 91 ARG B CA 1
ATOM 2850 C C . ARG B 1 111 ? -22.028 -17.152 -40.269 1.000 30.707 91 ARG B C 1
ATOM 2851 O O . ARG B 1 111 ? -22.037 -16.396 -41.235 1.000 35.942 91 ARG B O 1
ATOM 2859 N N . ARG B 1 112 ? -21.832 -18.469 -40.351 1.000 28.686 92 ARG B N 1
ATOM 2860 C CA . ARG B 1 112 ? -21.583 -19.130 -41.618 1.000 28.908 92 ARG B CA 1
ATOM 2861 C C . ARG B 1 112 ? -22.878 -19.363 -42.378 1.000 29.055 92 ARG B C 1
ATOM 2862 O O . ARG B 1 112 ? -23.953 -19.459 -41.795 1.000 28.152 92 ARG B O 1
ATOM 2870 N N . PRO B 1 113 ? -22.810 -19.524 -43.710 1.000 31.936 93 PRO B N 1
ATOM 2871 C CA . PRO B 1 113 ? -24.021 -19.789 -44.482 1.000 35.781 93 PRO B CA 1
ATOM 2872 C C . PRO B 1 113 ? -24.584 -21.174 -44.152 1.000 40.635 93 PRO B C 1
ATOM 2873 O O . PRO B 1 113 ? -23.851 -22.060 -43.678 1.000 36.986 93 PRO B O 1
ATOM 2877 N N . THR B 1 114 ? -25.905 -21.308 -44.359 1.000 41.653 94 THR B N 1
ATOM 2878 C CA . THR B 1 114 ? -26.610 -22.581 -44.424 1.000 43.066 94 THR B CA 1
ATOM 2879 C C . THR B 1 114 ? -25.843 -23.562 -45.305 1.000 41.624 94 THR B C 1
ATOM 2880 O O . THR B 1 114 ? -25.447 -23.220 -46.418 1.000 44.381 94 THR B O 1
ATOM 2884 N N . GLY B 1 115 ? -25.677 -24.792 -44.810 1.000 36.758 95 GLY B N 1
ATOM 2885 C CA . GLY B 1 115 ? -24.976 -25.820 -45.549 1.000 34.865 95 GLY B CA 1
ATOM 2886 C C . GLY B 1 115 ? -23.500 -25.964 -45.179 1.000 32.369 95 GLY B C 1
ATOM 2887 O O . GLY B 1 115 ? -22.923 -27.004 -45.451 1.000 32.225 95 GLY B O 1
ATOM 2888 N N . ALA B 1 116 ? -22.863 -24.933 -44.616 1.000 28.924 96 ALA B N 1
ATOM 2889 C CA . ALA B 1 116 ? -21.458 -25.028 -44.225 1.000 26.459 96 ALA B CA 1
ATOM 2890 C C . ALA B 1 116 ? -21.391 -25.727 -42.872 1.000 24.821 96 ALA B C 1
ATOM 2891 O O . ALA B 1 116 ? -22.278 -25.533 -42.054 1.000 24.518 96 ALA B O 1
ATOM 2893 N N . THR B 1 117 ? -20.366 -26.553 -42.673 1.000 22.123 97 THR B N 1
ATOM 2894 C CA . THR B 1 117 ? -20.234 -27.255 -41.415 1.000 21.140 97 THR B CA 1
ATOM 2895 C C . THR B 1 117 ? -20.000 -26.225 -40.315 1.000 20.822 97 THR B C 1
ATOM 2896 O O . THR B 1 117 ? -19.209 -25.310 -40.494 1.000 20.235 97 THR B O 1
ATOM 2900 N N . GLU B 1 118 ? -20.645 -26.456 -39.169 1.000 21.805 98 GLU B N 1
ATOM 2901 C CA . GLU B 1 118 ? -20.557 -25.558 -38.021 1.000 20.964 98 GLU B CA 1
ATOM 2902 C C . GLU B 1 118 ? -19.254 -25.763 -37.252 1.000 19.647 98 GLU B C 1
ATOM 2903 O O . GLU B 1 118 ? -18.778 -26.879 -37.083 1.000 18.307 98 GLU B O 1
ATOM 2909 N N . ASN B 1 119 ? -18.723 -24.656 -36.748 1.000 20.043 99 ASN B N 1
ATOM 2910 C CA . ASN B 1 119 ? -17.683 -24.672 -35.734 1.000 19.822 99 ASN B CA 1
ATOM 2911 C C . ASN B 1 119 ? -18.239 -25.169 -34.393 1.000 18.302 99 ASN B C 1
ATOM 2912 O O . ASN B 1 119 ? -19.461 -25.204 -34.168 1.000 17.780 99 ASN B O 1
ATOM 2917 N N . THR B 1 120 ? -17.333 -25.568 -33.499 1.000 17.570 100 THR B N 1
ATOM 2918 C CA . THR B 1 120 ? -17.677 -25.653 -32.079 1.000 17.351 100 THR B CA 1
ATOM 2919 C C . THR B 1 120 ? -16.428 -25.397 -31.238 1.000 17.645 100 THR B C 1
ATOM 2920 O O . THR B 1 120 ? -15.381 -25.067 -31.773 1.000 18.376 100 THR B O 1
ATOM 2924 N N . VAL B 1 121 ? -16.558 -25.575 -29.914 1.000 20.444 101 VAL B N 1
ATOM 2925 C CA . VAL B 1 121 ? -15.497 -25.288 -28.963 1.000 22.708 101 VAL B CA 1
ATOM 2926 C C . VAL B 1 121 ? -14.255 -26.019 -29.405 1.000 20.636 101 VAL B C 1
ATOM 2927 O O . VAL B 1 121 ? -14.337 -27.143 -29.870 1.000 23.500 101 VAL B O 1
ATOM 2931 N N . PHE B 1 122 ? -13.103 -25.384 -29.248 1.000 18.617 102 PHE B N 1
ATOM 2932 C CA . PHE B 1 122 ? -11.833 -25.959 -29.637 1.000 18.886 102 PHE B CA 1
ATOM 2933 C C . PHE B 1 122 ? -11.402 -26.971 -28.585 1.000 19.508 102 PHE B C 1
ATOM 2934 O O . PHE B 1 122 ? -10.866 -28.044 -28.897 1.000 20.652 102 PHE B O 1
ATOM 2942 N N . GLY B 1 123 ? -11.552 -26.594 -27.319 1.000 17.052 103 GLY B N 1
ATOM 2943 C CA . GLY B 1 123 ? -10.996 -27.405 -26.248 1.000 18.161 103 GLY B CA 1
ATOM 2944 C C . GLY B 1 123 ? -9.486 -27.215 -26.173 1.000 18.153 103 GLY B C 1
ATOM 2945 O O . GLY B 1 123 ? -8.898 -26.503 -26.979 1.000 18.154 103 GLY B O 1
ATOM 2946 N N . PRO B 1 124 ? -8.807 -27.774 -25.160 1.000 17.505 104 PRO B N 1
ATOM 2947 C CA . PRO B 1 124 ? -7.398 -27.459 -24.982 1.000 18.884 104 PRO B CA 1
ATOM 2948 C C . PRO B 1 124 ? -6.379 -28.453 -25.514 1.000 20.757 104 PRO B C 1
ATOM 2949 O O . PRO B 1 124 ? -5.190 -28.287 -25.274 1.000 21.715 104 PRO B O 1
ATOM 2953 N N . PHE B 1 125 ? -6.823 -29.442 -26.299 1.000 20.722 105 PHE B N 1
ATOM 2954 C CA . PHE B 1 125 ? -5.963 -30.592 -26.560 1.000 20.269 105 PHE B CA 1
ATOM 2955 C C . PHE B 1 125 ? -5.479 -30.698 -28.005 1.000 20.016 105 PHE B C 1
ATOM 2956 O O . PHE B 1 125 ? -4.889 -31.718 -28.354 1.000 19.779 105 PHE B O 1
ATOM 2964 N N . HIS B 1 126 ? -5.678 -29.653 -28.808 1.000 20.290 106 HIS B N 1
ATOM 2965 C CA . HIS B 1 126 ? -5.069 -29.618 -30.126 1.000 21.079 106 HIS B CA 1
ATOM 2966 C C . HIS B 1 126 ? -3.566 -29.416 -29.963 1.000 23.828 106 HIS B C 1
ATOM 2967 O O . HIS B 1 126 ? -3.110 -28.678 -29.085 1.000 23.435 106 HIS B O 1
ATOM 2974 N N . VAL B 1 127 ? -2.799 -30.075 -30.825 1.000 23.831 107 VAL B N 1
ATOM 2975 C CA . VAL B 1 127 ? -1.362 -29.924 -30.804 1.000 25.536 107 VAL B CA 1
ATOM 2976 C C . VAL B 1 127 ? -0.921 -29.693 -32.241 1.000 29.031 107 VAL B C 1
ATOM 2977 O O . VAL B 1 127 ? -1.210 -30.523 -33.102 1.000 27.334 107 VAL B O 1
ATOM 2981 N N . GLU B 1 128 ? -0.196 -28.593 -32.465 1.000 30.247 108 GLU B N 1
ATOM 2982 C CA . GLU B 1 128 ? 0.227 -28.226 -33.800 1.000 35.058 108 GLU B CA 1
ATOM 2983 C C . GLU B 1 128 ? 1.312 -29.177 -34.283 1.000 33.548 108 GLU B C 1
ATOM 2984 O O . GLU B 1 128 ? 2.071 -29.733 -33.493 1.000 29.903 108 GLU B O 1
ATOM 2990 N N . GLY B 1 129 ? 1.382 -29.329 -35.607 1.000 33.464 109 GLY B N 1
ATOM 2991 C CA . GLY B 1 129 ? 2.480 -30.050 -36.228 1.000 33.576 109 GLY B CA 1
ATOM 2992 C C . GLY B 1 129 ? 2.333 -31.564 -36.109 1.000 31.323 109 GLY B C 1
ATOM 2993 O O . GLY B 1 129 ? 3.348 -32.262 -36.075 1.000 33.830 109 GLY B O 1
ATOM 2994 N N . ALA B 1 130 ? 1.091 -32.088 -36.081 1.000 28.361 110 ALA B N 1
ATOM 2995 C CA . ALA B 1 130 ? 0.930 -33.539 -36.039 1.000 26.790 110 ALA B CA 1
ATOM 2996 C C . ALA B 1 130 ? 1.431 -34.138 -37.352 1.000 29.589 110 ALA B C 1
ATOM 2997 O O . ALA B 1 130 ? 1.343 -33.502 -38.406 1.000 29.670 110 ALA B O 1
ATOM 2999 N N . PRO B 1 131 ? 1.963 -35.380 -37.335 1.000 29.651 111 PRO B N 1
ATOM 3000 C CA . PRO B 1 131 ? 2.452 -36.018 -38.549 1.000 30.321 111 PRO B CA 1
ATOM 3001 C C . PRO B 1 131 ? 1.409 -35.977 -39.660 1.000 30.938 111 PRO B C 1
ATOM 3002 O O . PRO B 1 131 ? 0.209 -36.235 -39.470 1.000 26.611 111 PRO B O 1
ATOM 3006 N N . ILE B 1 132 ? 1.927 -35.683 -40.852 1.000 32.391 112 ILE B N 1
ATOM 3007 C CA . ILE B 1 132 ? 1.164 -35.795 -42.079 1.000 32.332 112 ILE B CA 1
ATOM 3008 C C . ILE B 1 132 ? 1.207 -37.256 -42.502 1.000 30.904 112 ILE B C 1
ATOM 3009 O O . ILE B 1 132 ? 2.256 -37.791 -42.800 1.000 30.954 112 ILE B O 1
ATOM 3014 N N . ARG B 1 133 ? 0.045 -37.896 -42.480 1.000 28.770 113 ARG B N 1
ATOM 3015 C CA . ARG B 1 133 ? -0.075 -39.327 -42.690 1.000 28.883 113 ARG B CA 1
ATOM 3016 C C . ARG B 1 133 ? -0.683 -39.578 -44.072 1.000 28.213 113 ARG B C 1
ATOM 3017 O O . ARG B 1 133 ? -1.289 -38.685 -44.663 1.000 25.705 113 ARG B O 1
ATOM 3025 N N . GLN B 1 134 ? -0.598 -40.834 -44.542 1.000 28.709 114 GLN B N 1
ATOM 3026 C CA . GLN B 1 134 ? -1.229 -41.230 -45.788 1.000 28.896 114 GLN B CA 1
ATOM 3027 C C . GLN B 1 134 ? -2.687 -41.562 -45.501 1.000 29.165 114 GLN B C 1
ATOM 3028 O O . GLN B 1 134 ? -2.995 -42.030 -44.402 1.000 27.053 114 GLN B O 1
ATOM 3034 N N . MET B 1 135 ? -3.574 -41.342 -46.490 1.000 28.290 115 MET B N 1
ATOM 3035 C CA . MET B 1 135 ? -4.954 -41.781 -46.372 1.000 27.610 115 MET B CA 1
ATOM 3036 C C . MET B 1 135 ? -4.951 -43.288 -46.092 1.000 27.147 115 MET B C 1
ATOM 3037 O O . MET B 1 135 ? -4.188 -44.023 -46.709 1.000 28.958 115 MET B O 1
ATOM 3042 N N . GLY B 1 136 ? -5.794 -43.732 -45.158 1.000 24.950 116 GLY B N 1
ATOM 3043 C CA . GLY B 1 136 ? -5.834 -45.127 -44.761 1.000 23.995 116 GLY B CA 1
ATOM 3044 C C . GLY B 1 136 ? -4.891 -45.492 -43.610 1.000 23.437 116 GLY B C 1
ATOM 3045 O O . GLY B 1 136 ? -4.990 -46.603 -43.087 1.000 22.512 116 GLY B O 1
ATOM 3046 N N . ASP B 1 137 ? -3.956 -44.604 -43.254 1.000 23.063 117 ASP B N 1
ATOM 3047 C CA . ASP B 1 137 ? -3.109 -44.844 -42.105 1.000 23.596 117 ASP B CA 1
ATOM 3048 C C . ASP B 1 137 ? -3.947 -44.888 -40.836 1.000 23.737 117 ASP B C 1
ATOM 3049 O O . ASP B 1 137 ? -4.996 -44.267 -40.739 1.000 22.850 117 ASP B O 1
ATOM 3054 N N . ASP B 1 138 ? -3.356 -45.562 -39.846 1.000 25.155 118 ASP B N 1
ATOM 3055 C CA . ASP B 1 138 ? -3.947 -45.784 -38.540 1.000 25.915 118 ASP B CA 1
ATOM 3056 C C . ASP B 1 138 ? -3.340 -44.788 -37.560 1.000 26.393 118 ASP B C 1
ATOM 3057 O O . ASP B 1 138 ? -2.127 -44.790 -37.342 1.000 27.571 118 ASP B O 1
ATOM 3062 N N . ILE B 1 139 ? -4.181 -43.938 -36.978 1.000 24.509 119 ILE B N 1
ATOM 3063 C CA . ILE B 1 139 ? -3.696 -42.951 -36.019 1.000 24.239 119 ILE B CA 1
ATOM 3064 C C . ILE B 1 139 ? -3.636 -43.551 -34.607 1.000 24.508 119 ILE B C 1
ATOM 3065 O O . ILE B 1 139 ? -3.098 -42.913 -33.698 1.000 23.040 119 ILE B O 1
ATOM 3070 N N . SER B 1 140 ? -4.253 -44.725 -34.405 1.000 24.072 120 SER B N 1
ATOM 3071 C CA . SER B 1 140 ? -4.245 -45.364 -33.094 1.000 24.948 120 SER B CA 1
ATOM 3072 C C . SER B 1 140 ? -2.952 -46.142 -32.915 1.000 25.066 120 SER B C 1
ATOM 3073 O O . SER B 1 140 ? -2.871 -47.253 -33.371 1.000 28.206 120 SER B O 1
ATOM 3076 N N . LEU B 1 141 ? -1.967 -45.575 -32.233 1.000 26.005 121 LEU B N 1
ATOM 3077 C CA . LEU B 1 141 ? -0.654 -46.200 -32.114 1.000 27.900 121 LEU B CA 1
ATOM 3078 C C . LEU B 1 141 ? -0.563 -47.187 -30.944 1.000 30.391 121 LEU B C 1
ATOM 3079 O O . LEU B 1 141 ? 0.388 -47.931 -30.874 1.000 31.555 121 LEU B O 1
ATOM 3084 N N . ASP B 1 142 ? -1.454 -47.134 -29.957 1.000 31.050 122 ASP B N 1
ATOM 3085 C CA . ASP B 1 142 ? -1.345 -48.037 -28.816 1.000 32.928 122 ASP B CA 1
ATOM 3086 C C . ASP B 1 142 ? -2.388 -49.149 -28.929 1.000 34.212 122 ASP B C 1
ATOM 3087 O O . ASP B 1 142 ? -2.440 -50.014 -28.075 1.000 35.425 122 ASP B O 1
ATOM 3092 N N . GLY B 1 143 ? -3.260 -49.086 -29.940 1.000 36.522 123 GLY B N 1
ATOM 3093 C CA . GLY B 1 143 ? -4.229 -50.136 -30.183 1.000 38.854 123 GLY B CA 1
ATOM 3094 C C . GLY B 1 143 ? -5.231 -50.311 -29.040 1.000 41.073 123 GLY B C 1
ATOM 3095 O O . GLY B 1 143 ? -5.782 -51.391 -28.874 1.000 44.878 123 GLY B O 1
ATOM 3096 N N . LYS B 1 144 ? -5.466 -49.242 -28.273 1.000 38.497 124 LYS B N 1
ATOM 3097 C CA . LYS B 1 144 ? -6.469 -49.214 -27.221 1.000 36.426 124 LYS B CA 1
ATOM 3098 C C . LYS B 1 144 ? -7.744 -48.535 -27.728 1.000 32.516 124 LYS B C 1
ATOM 3099 O O . LYS B 1 144 ? -7.820 -47.283 -27.799 1.000 30.394 124 LYS B O 1
ATOM 3105 N N . GLY B 1 145 ? -8.770 -49.372 -27.920 1.000 28.814 125 GLY B N 1
ATOM 3106 C CA . GLY B 1 145 ? -10.118 -48.978 -28.311 1.000 28.119 125 GLY B CA 1
ATOM 3107 C C . GLY B 1 145 ? -10.630 -49.913 -29.402 1.000 28.371 125 GLY B C 1
ATOM 3108 O O . GLY B 1 145 ? -9.926 -50.832 -29.781 1.000 28.655 125 GLY B O 1
ATOM 3109 N N . GLU B 1 146 ? -11.870 -49.716 -29.858 1.000 26.936 126 GLU B N 1
ATOM 3110 C CA . GLU B 1 146 ? -12.417 -50.471 -30.963 1.000 26.146 126 GLU B CA 1
ATOM 3111 C C . GLU B 1 146 ? -12.050 -49.722 -32.244 1.000 25.185 126 GLU B C 1
ATOM 3112 O O . GLU B 1 146 ? -12.330 -48.540 -32.373 1.000 24.019 126 GLU B O 1
ATOM 3118 N N . SER B 1 147 ? -11.425 -50.428 -33.189 1.000 25.654 127 SER B N 1
ATOM 3119 C CA . SER B 1 147 ? -10.972 -49.848 -34.440 1.000 26.721 127 SER B CA 1
ATOM 3120 C C . SER B 1 147 ? -12.169 -49.278 -35.197 1.000 24.259 127 SER B C 1
ATOM 3121 O O . SER B 1 147 ? -13.287 -49.807 -35.166 1.000 24.401 127 SER B O 1
ATOM 3124 N N . CYS B 1 148 ? -11.910 -48.165 -35.872 1.000 24.027 128 CYS B N 1
ATOM 3125 C CA . CYS B 1 148 ? -12.951 -47.474 -36.611 1.000 23.983 128 CYS B CA 1
ATOM 3126 C C . CYS B 1 148 ? -12.335 -46.868 -37.864 1.000 23.922 128 CYS B C 1
ATOM 3127 O O . CYS B 1 148 ? -11.205 -46.357 -37.831 1.000 24.771 128 CYS B O 1
ATOM 3130 N N . LEU B 1 149 ? -13.083 -46.975 -38.966 1.000 25.003 129 LEU B N 1
ATOM 3131 C CA . LEU B 1 149 ? -12.671 -46.365 -40.215 1.000 25.351 129 LEU B CA 1
ATOM 3132 C C . LEU B 1 149 ? -13.411 -45.042 -40.367 1.000 24.432 129 LEU B C 1
ATOM 3133 O O . LEU B 1 149 ? -14.641 -45.012 -40.285 1.000 25.984 129 LEU B O 1
ATOM 3138 N N . PHE B 1 150 ? -12.653 -43.945 -40.527 1.000 22.864 130 PHE B N 1
ATOM 3139 C CA . PHE B 1 150 ? -13.254 -42.620 -40.663 1.000 21.536 130 PHE B CA 1
ATOM 3140 C C . PHE B 1 150 ? -13.045 -42.152 -42.097 1.000 21.228 130 PHE B C 1
ATOM 3141 O O . PHE B 1 150 ? -11.922 -42.200 -42.604 1.000 21.064 130 PHE B O 1
ATOM 3149 N N . ALA B 1 151 ? -14.122 -41.682 -42.707 1.000 19.666 131 ALA B N 1
ATOM 3150 C CA . ALA B 1 151 ? -14.035 -41.316 -44.109 1.000 21.359 131 ALA B CA 1
ATOM 3151 C C . ALA B 1 151 ? -15.036 -40.217 -44.410 1.000 20.753 131 ALA B C 1
ATOM 3152 O O . ALA B 1 151 ? -16.047 -40.100 -43.733 1.000 21.577 131 ALA B O 1
ATOM 3154 N N . GLY B 1 152 ? -14.773 -39.462 -45.478 1.000 21.175 132 GLY B N 1
ATOM 3155 C CA . GLY B 1 152 ? -15.731 -38.472 -45.945 1.000 21.726 132 GLY B CA 1
ATOM 3156 C C . GLY B 1 152 ? -15.093 -37.591 -47.017 1.000 21.546 132 GLY B C 1
ATOM 3157 O O . GLY B 1 152 ? -13.964 -37.875 -47.468 1.000 20.146 132 GLY B O 1
ATOM 3158 N N . GLN B 1 153 ? -15.796 -36.500 -47.342 1.000 22.462 133 GLN B N 1
ATOM 3159 C CA . GLN B 1 153 ? -15.345 -35.622 -48.406 1.000 23.519 133 GLN B CA 1
ATOM 3160 C C . GLN B 1 153 ? -15.372 -34.169 -47.917 1.000 22.808 133 GLN B C 1
ATOM 3161 O O . GLN B 1 153 ? -16.305 -33.763 -47.221 1.000 23.321 133 GLN B O 1
ATOM 3167 N N . VAL B 1 154 ? -14.344 -33.403 -48.290 1.000 21.928 134 VAL B N 1
ATOM 3168 C CA . VAL B 1 154 ? -14.348 -31.963 -48.098 1.000 23.543 134 VAL B CA 1
ATOM 3169 C C . VAL B 1 154 ? -14.813 -31.283 -49.385 1.000 25.285 134 VAL B C 1
ATOM 3170 O O . VAL B 1 154 ? -14.282 -31.546 -50.469 1.000 25.982 134 VAL B O 1
ATOM 3174 N N . ARG B 1 155 ? -15.819 -30.413 -49.274 1.000 25.075 135 ARG B N 1
ATOM 3175 C CA . ARG B 1 155 ? -16.345 -29.715 -50.438 1.000 27.378 135 ARG B CA 1
ATOM 3176 C C . ARG B 1 155 ? -16.580 -28.242 -50.110 1.000 28.444 135 ARG B C 1
ATOM 3177 O O . ARG B 1 155 ? -16.621 -27.881 -48.928 1.000 26.356 135 ARG B O 1
ATOM 3185 N N . ASP B 1 156 ? -16.847 -27.430 -51.143 1.000 29.071 136 ASP B N 1
ATOM 3186 C CA . ASP B 1 156 ? -17.330 -26.077 -50.930 1.000 29.446 136 ASP B CA 1
ATOM 3187 C C . ASP B 1 156 ? -18.854 -26.065 -50.940 1.000 31.583 136 ASP B C 1
ATOM 3188 O O . ASP B 1 156 ? -19.509 -27.094 -51.127 1.000 30.063 136 ASP B O 1
ATOM 3193 N N . LEU B 1 157 ? -19.399 -24.860 -50.737 1.000 34.891 137 LEU B N 1
ATOM 3194 C CA . LEU B 1 157 ? -20.824 -24.653 -50.552 1.000 38.334 137 LEU B CA 1
ATOM 3195 C C . LEU B 1 157 ? -21.561 -24.967 -51.850 1.000 39.674 137 LEU B C 1
ATOM 3196 O O . LEU B 1 157 ? -22.704 -25.413 -51.828 1.000 40.078 137 LEU B O 1
ATOM 3201 N N . ASP B 1 158 ? -20.866 -24.809 -52.975 1.000 40.238 138 ASP B N 1
ATOM 3202 C CA . ASP B 1 158 ? -21.447 -25.118 -54.265 1.000 43.156 138 ASP B CA 1
ATOM 3203 C C . ASP B 1 158 ? -21.388 -26.609 -54.564 1.000 41.402 138 ASP B C 1
ATOM 3204 O O . ASP B 1 158 ? -21.935 -27.023 -55.576 1.000 44.665 138 ASP B O 1
ATOM 3209 N N . GLY B 1 159 ? -20.705 -27.411 -53.744 1.000 38.269 139 GLY B N 1
ATOM 3210 C CA . GLY B 1 159 ? -20.740 -28.852 -53.938 1.000 38.436 139 GLY B CA 1
ATOM 3211 C C . GLY B 1 159 ? -19.494 -29.405 -54.626 1.000 36.991 139 GLY B C 1
ATOM 3212 O O . GLY B 1 159 ? -19.409 -30.606 -54.854 1.000 37.625 139 GLY B O 1
ATOM 3213 N N . HIS B 1 160 ? -18.486 -28.566 -54.860 1.000 37.662 140 HIS B N 1
ATOM 3214 C CA . HIS B 1 160 ? -17.269 -29.027 -55.498 1.000 40.549 140 HIS B CA 1
ATOM 3215 C C . HIS B 1 160 ? -16.277 -29.550 -54.469 1.000 36.802 140 HIS B C 1
ATOM 3216 O O . HIS B 1 160 ? -15.980 -28.872 -53.487 1.000 37.063 140 HIS B O 1
ATOM 3223 N N . PRO B 1 161 ? -15.682 -30.735 -54.705 1.000 34.621 141 PRO B N 1
ATOM 3224 C CA . PRO B 1 161 ? -14.633 -31.219 -53.821 1.000 31.850 141 PRO B CA 1
ATOM 3225 C C . PRO B 1 161 ? -13.511 -30.190 -53.757 1.000 30.882 141 PRO B C 1
ATOM 3226 O O . PRO B 1 161 ? -13.221 -29.507 -54.718 1.000 28.594 141 PRO B O 1
ATOM 3230 N N . ILE B 1 162 ? -12.876 -30.102 -52.596 1.000 28.490 142 ILE B N 1
ATOM 3231 C CA . ILE B 1 162 ? -11.737 -29.230 -52.382 1.000 29.707 142 ILE B CA 1
ATOM 3232 C C . ILE B 1 162 ? -10.486 -30.094 -52.335 1.000 30.086 142 ILE B C 1
ATOM 3233 O O . ILE B 1 162 ? -10.349 -30.960 -51.473 1.000 31.348 142 ILE B O 1
ATOM 3238 N N . GLU B 1 163 ? -9.545 -29.753 -53.197 1.000 30.320 143 GLU B N 1
ATOM 3239 C CA . GLU B 1 163 ? -8.283 -30.437 -53.314 1.000 32.737 143 GLU B CA 1
ATOM 3240 C C . GLU B 1 163 ? -7.276 -29.715 -52.446 1.000 31.918 143 GLU B C 1
ATOM 3241 O O . GLU B 1 163 ? -7.224 -28.494 -52.462 1.000 32.982 143 GLU B O 1
ATOM 3247 N N . GLY B 1 164 ? -6.484 -30.465 -51.683 1.000 32.437 144 GLY B N 1
ATOM 3248 C CA . GLY B 1 164 ? -5.442 -29.855 -50.872 1.000 31.548 144 GLY B CA 1
ATOM 3249 C C . GLY B 1 164 ? -5.962 -29.241 -49.567 1.000 29.241 144 GLY B C 1
ATOM 3250 O O . GLY B 1 164 ? -5.255 -28.470 -48.937 1.000 28.274 144 GLY B O 1
ATOM 3251 N N . ALA B 1 165 ? -7.180 -29.591 -49.133 1.000 28.981 145 ALA B N 1
ATOM 3252 C CA . ALA B 1 165 ? -7.572 -29.327 -47.752 1.000 26.942 145 ALA B CA 1
ATOM 3253 C C . ALA B 1 165 ? -6.750 -30.184 -46.798 1.000 27.698 145 ALA B C 1
ATOM 3254 O O . ALA B 1 165 ? -6.382 -31.324 -47.115 1.000 27.897 145 ALA B O 1
ATOM 3256 N N . CYS B 1 166 ? -6.468 -29.618 -45.616 1.000 27.351 146 CYS B N 1
ATOM 3257 C CA . CYS B 1 166 ? -5.778 -30.343 -44.566 1.000 26.364 146 CYS B CA 1
ATOM 3258 C C . CYS B 1 166 ? -6.813 -30.694 -43.509 1.000 25.755 146 CYS B C 1
ATOM 3259 O O . CYS B 1 166 ? -7.570 -29.823 -43.073 1.000 23.154 146 CYS B O 1
ATOM 3262 N N . VAL B 1 167 ? -6.907 -31.995 -43.217 1.000 24.702 147 VAL B N 1
ATOM 3263 C CA . VAL B 1 167 ? -7.784 -32.542 -42.187 1.000 24.734 147 VAL B CA 1
ATOM 3264 C C . VAL B 1 167 ? -6.901 -32.989 -41.024 1.000 23.756 147 VAL B C 1
ATOM 3265 O O . VAL B 1 167 ? -6.136 -33.953 -41.150 1.000 23.443 147 VAL B O 1
ATOM 3269 N N . ASP B 1 168 ? -6.996 -32.213 -39.933 1.000 21.567 148 ASP B N 1
ATOM 3270 C CA . ASP B 1 168 ? -6.165 -32.317 -38.750 1.000 22.143 148 ASP B CA 1
ATOM 3271 C C . ASP B 1 168 ? -7.066 -32.867 -37.651 1.000 20.902 148 ASP B C 1
ATOM 3272 O O . ASP B 1 168 ? -8.006 -32.190 -37.259 1.000 18.818 148 ASP B O 1
ATOM 3277 N N . VAL B 1 169 ? -6.800 -34.109 -37.203 1.000 20.545 149 VAL B N 1
ATOM 3278 C CA . VAL B 1 169 ? -7.726 -34.840 -36.358 1.000 19.358 149 VAL B CA 1
ATOM 3279 C C . VAL B 1 169 ? -7.062 -35.244 -35.046 1.000 19.558 149 VAL B C 1
ATOM 3280 O O . VAL B 1 169 ? -5.862 -35.550 -34.982 1.000 19.683 149 VAL B O 1
ATOM 3284 N N . TRP B 1 170 ? -7.882 -35.291 -33.994 1.000 17.600 150 TRP B N 1
ATOM 3285 C CA . TRP B 1 170 ? -7.374 -35.735 -32.706 1.000 17.423 150 TRP B CA 1
ATOM 3286 C C . TRP B 1 170 ? -8.543 -36.238 -31.872 1.000 17.231 150 TRP B C 1
ATOM 3287 O O . TRP B 1 170 ? -9.645 -35.686 -31.949 1.000 16.324 150 TRP B O 1
ATOM 3298 N N . SER B 1 171 ? -8.271 -37.310 -31.104 1.000 17.018 151 SER B N 1
ATOM 3299 C CA . SER B 1 171 ? -9.230 -37.893 -30.200 1.000 19.298 151 SER B CA 1
ATOM 3300 C C . SER B 1 171 ? -8.491 -38.452 -28.986 1.000 20.378 151 SER B C 1
ATOM 3301 O O . SER B 1 171 ? -7.255 -38.548 -28.965 1.000 19.511 151 SER B O 1
ATOM 3304 N N . ASP B 1 172 ? -9.273 -38.802 -27.964 1.000 22.049 152 ASP B N 1
ATOM 3305 C CA . ASP B 1 172 ? -8.743 -39.517 -26.800 1.000 22.533 152 ASP B CA 1
ATOM 3306 C C . ASP B 1 172 ? -8.549 -40.981 -27.177 1.000 22.638 152 ASP B C 1
ATOM 3307 O O . ASP B 1 172 ? -9.073 -41.425 -28.209 1.000 23.326 152 ASP B O 1
ATOM 3312 N N . ASN B 1 173 ? -7.846 -41.743 -26.324 1.000 22.684 153 ASN B N 1
ATOM 3313 C CA . ASN B 1 173 ? -7.809 -43.186 -26.457 1.000 22.964 153 ASN B CA 1
ATOM 3314 C C . ASN B 1 173 ? -8.875 -43.804 -25.546 1.000 24.649 153 ASN B C 1
ATOM 3315 O O . ASN B 1 173 ? -9.691 -43.089 -24.947 1.000 25.414 153 ASN B O 1
ATOM 3320 N N . ALA B 1 174 ? -8.875 -45.142 -25.438 1.000 26.206 154 ALA B N 1
ATOM 3321 C CA . ALA B 1 174 ? -9.954 -45.832 -24.736 1.000 26.918 154 ALA B CA 1
ATOM 3322 C C . ALA B 1 174 ? -9.894 -45.571 -23.221 1.000 27.162 154 ALA B C 1
ATOM 3323 O O . ALA B 1 174 ? -10.896 -45.760 -22.536 1.000 28.505 154 ALA B O 1
ATOM 3325 N N . ASP B 1 175 ? -8.716 -45.174 -22.705 1.000 25.725 155 ASP B N 1
ATOM 3326 C CA . ASP B 1 175 ? -8.542 -44.853 -21.289 1.000 25.666 155 ASP B CA 1
ATOM 3327 C C . ASP B 1 175 ? -9.109 -43.464 -20.953 1.000 24.131 155 ASP B C 1
ATOM 3328 O O . ASP B 1 175 ? -9.075 -43.055 -19.793 1.000 25.227 155 ASP B O 1
ATOM 3333 N N . GLY B 1 176 ? -9.574 -42.714 -21.968 1.000 22.934 156 GLY B N 1
ATOM 3334 C CA . GLY B 1 176 ? -10.206 -41.402 -21.779 1.000 23.024 156 GLY B CA 1
ATOM 3335 C C . GLY B 1 176 ? -9.195 -40.258 -21.695 1.000 23.941 156 GLY B C 1
ATOM 3336 O O . GLY B 1 176 ? -9.506 -39.189 -21.169 1.000 25.829 156 GLY B O 1
ATOM 3337 N N . TYR B 1 177 ? -7.988 -40.455 -22.247 1.000 22.764 157 TYR B N 1
ATOM 3338 C CA . TYR B 1 177 ? -6.937 -39.445 -22.205 1.000 24.316 157 TYR B CA 1
ATOM 3339 C C . TYR B 1 177 ? -6.399 -39.148 -23.609 1.000 24.146 157 TYR B C 1
ATOM 3340 O O . TYR B 1 177 ? -6.199 -40.078 -24.399 1.000 23.124 157 TYR B O 1
ATOM 3349 N N . TYR B 1 178 ? -6.073 -37.860 -23.840 1.000 22.443 158 TYR B N 1
ATOM 3350 C CA . TYR B 1 178 ? -5.253 -37.452 -24.969 1.000 22.858 158 TYR B CA 1
ATOM 3351 C C . TYR B 1 178 ? -3.796 -37.815 -24.694 1.000 23.881 158 TYR B C 1
ATOM 3352 O O . TYR B 1 178 ? -3.384 -37.866 -23.534 1.000 23.008 158 TYR B O 1
ATOM 3361 N N . ASP B 1 179 ? -3.014 -38.043 -25.764 1.000 24.925 159 ASP B N 1
ATOM 3362 C CA . ASP B 1 179 ? -1.606 -38.429 -25.649 1.000 27.899 159 ASP B CA 1
ATOM 3363 C C . ASP B 1 179 ? -0.842 -37.557 -24.654 1.000 27.734 159 ASP B C 1
ATOM 3364 O O . ASP B 1 179 ? -0.077 -38.075 -23.835 1.000 28.964 159 ASP B O 1
ATOM 3369 N N . VAL B 1 180 ? -1.071 -36.239 -24.722 1.000 27.815 160 VAL B N 1
ATOM 3370 C CA . VAL B 1 180 ? -0.307 -35.259 -23.958 1.000 27.490 160 VAL B CA 1
ATOM 3371 C C . VAL B 1 180 ? -0.642 -35.364 -22.470 1.000 29.291 160 VAL B C 1
ATOM 3372 O O . VAL B 1 180 ? 0.106 -34.842 -21.652 1.000 30.247 160 VAL B O 1
ATOM 3376 N N . GLN B 1 181 ? -1.777 -35.988 -22.110 1.000 28.255 161 GLN B N 1
ATOM 3377 C CA . GLN B 1 181 ? -2.115 -36.141 -20.707 1.000 25.991 161 GLN B CA 1
ATOM 3378 C C . GLN B 1 181 ? -1.338 -37.296 -20.094 1.000 27.879 161 GLN B C 1
ATOM 3379 O O . GLN B 1 181 ? -1.269 -37.374 -18.876 1.000 27.370 161 GLN B O 1
ATOM 3385 N N . GLN B 1 182 ? -0.810 -38.219 -20.911 1.000 29.700 162 GLN B N 1
ATOM 3386 C CA . GLN B 1 182 ? -0.019 -39.334 -20.412 1.000 32.742 162 GLN B CA 1
ATOM 3387 C C . GLN B 1 182 ? 1.266 -39.434 -21.215 1.000 32.817 162 GLN B C 1
ATOM 3388 O O . GLN B 1 182 ? 1.515 -40.447 -21.862 1.000 35.047 162 GLN B O 1
ATOM 3394 N N . PRO B 1 183 ? 2.147 -38.422 -21.112 1.000 36.064 163 PRO B N 1
ATOM 3395 C CA . PRO B 1 183 ? 3.414 -38.405 -21.850 1.000 38.519 163 PRO B CA 1
ATOM 3396 C C . PRO B 1 183 ? 4.315 -39.626 -21.644 1.000 39.835 163 PRO B C 1
ATOM 3397 O O . PRO B 1 183 ? 5.026 -40.016 -22.555 1.000 41.462 163 PRO B O 1
ATOM 3401 N N . ASP B 1 184 ? 4.286 -40.260 -20.475 1.000 42.900 164 ASP B N 1
ATOM 3402 C CA . ASP B 1 184 ? 5.186 -41.386 -20.257 1.000 47.175 164 ASP B CA 1
ATOM 3403 C C . ASP B 1 184 ? 4.512 -42.715 -20.601 1.000 47.192 164 ASP B C 1
ATOM 3404 O O . ASP B 1 184 ? 5.154 -43.756 -20.513 1.000 51.241 164 ASP B O 1
ATOM 3409 N N . ILE B 1 185 ? 3.240 -42.681 -21.021 1.000 42.785 165 ILE B N 1
ATOM 3410 C CA . ILE B 1 185 ? 2.477 -43.901 -21.228 1.000 42.604 165 ILE B CA 1
ATOM 3411 C C . ILE B 1 185 ? 2.054 -44.016 -22.694 1.000 39.737 165 ILE B C 1
ATOM 3412 O O . ILE B 1 185 ? 2.301 -45.038 -23.321 1.000 40.618 165 ILE B O 1
ATOM 3417 N N . GLN B 1 186 ? 1.339 -43.012 -23.207 1.000 36.944 166 GLN B N 1
ATOM 3418 C CA . GLN B 1 186 ? 0.834 -43.057 -24.572 1.000 34.526 166 GLN B CA 1
ATOM 3419 C C . GLN B 1 186 ? 1.976 -42.694 -25.512 1.000 33.806 166 GLN B C 1
ATOM 3420 O O . GLN B 1 186 ? 2.770 -41.822 -25.174 1.000 32.177 166 GLN B O 1
ATOM 3426 N N . PRO B 1 187 ? 2.088 -43.335 -26.702 1.000 35.307 167 PRO B N 1
ATOM 3427 C CA . PRO B 1 187 ? 3.031 -42.880 -27.720 1.000 34.469 167 PRO B CA 1
ATOM 3428 C C . PRO B 1 187 ? 2.683 -41.453 -28.126 1.000 33.223 167 PRO B C 1
ATOM 3429 O O . PRO B 1 187 ? 1.522 -41.036 -28.084 1.000 30.027 167 PRO B O 1
ATOM 3433 N N . GLN B 1 188 ? 3.724 -40.705 -28.489 1.000 32.984 168 GLN B N 1
ATOM 3434 C CA . GLN B 1 188 ? 3.533 -39.371 -29.016 1.000 35.285 168 GLN B CA 1
ATOM 3435 C C . GLN B 1 188 ? 2.687 -39.462 -30.289 1.000 32.520 168 GLN B C 1
ATOM 3436 O O . GLN B 1 188 ? 2.829 -40.374 -31.086 1.000 35.875 168 GLN B O 1
ATOM 3442 N N . TRP B 1 189 ? 1.725 -38.557 -30.427 1.000 29.177 169 TRP B N 1
ATOM 3443 C CA . TRP B 1 189 ? 0.920 -38.443 -31.634 1.000 28.404 169 TRP B CA 1
ATOM 3444 C C . TRP B 1 189 ? -0.128 -39.540 -31.705 1.000 25.894 169 TRP B C 1
ATOM 3445 O O . TRP B 1 189 ? -0.803 -39.670 -32.713 1.000 26.067 169 TRP B O 1
ATOM 3456 N N . ASN B 1 190 ? -0.344 -40.242 -30.585 1.000 24.134 170 ASN B N 1
ATOM 3457 C CA . ASN B 1 190 ? -1.436 -41.190 -30.497 1.000 23.233 170 ASN B CA 1
ATOM 3458 C C . ASN B 1 190 ? -2.766 -40.480 -30.786 1.000 20.566 170 ASN B C 1
ATOM 3459 O O . ASN B 1 190 ? -3.068 -39.418 -30.235 1.000 19.679 170 ASN B O 1
ATOM 3464 N N . ASN B 1 191 ? -3.541 -41.067 -31.693 1.000 18.954 171 ASN B N 1
ATOM 3465 C CA . ASN B 1 191 ? -4.839 -40.566 -32.124 1.000 19.175 171 ASN B CA 1
ATOM 3466 C C . ASN B 1 191 ? -4.745 -39.136 -32.642 1.000 18.730 171 ASN B C 1
ATOM 3467 O O . ASN B 1 191 ? -5.641 -38.314 -32.405 1.000 18.958 171 ASN B O 1
ATOM 3472 N N . ARG B 1 192 ? -3.651 -38.857 -33.351 1.000 19.689 172 ARG B N 1
ATOM 3473 C CA . ARG B 1 192 ? -3.461 -37.574 -34.021 1.000 20.200 172 ARG B CA 1
ATOM 3474 C C . ARG B 1 192 ? -2.923 -37.815 -35.431 1.000 21.314 172 ARG B C 1
ATOM 3475 O O . ARG B 1 192 ? -2.172 -38.780 -35.654 1.000 21.545 172 ARG B O 1
ATOM 3483 N N . GLY B 1 193 ? -3.292 -36.934 -36.361 1.000 21.906 173 GLY B N 1
ATOM 3484 C CA . GLY B 1 193 ? -2.732 -36.958 -37.696 1.000 21.880 173 GLY B CA 1
ATOM 3485 C C . GLY B 1 193 ? -3.292 -35.842 -38.562 1.000 23.191 173 GLY B C 1
ATOM 3486 O O . GLY B 1 193 ? -4.389 -35.356 -38.310 1.000 23.461 173 GLY B O 1
ATOM 3487 N N . ARG B 1 194 ? -2.535 -35.492 -39.613 1.000 24.222 174 ARG B N 1
ATOM 3488 C CA . ARG B 1 194 ? -2.955 -34.547 -40.633 1.000 24.322 174 ARG B CA 1
ATOM 3489 C C . ARG B 1 194 ? -3.000 -35.263 -41.975 1.000 24.061 174 ARG B C 1
ATOM 3490 O O . ARG B 1 194 ? -2.093 -36.019 -42.301 1.000 25.828 174 ARG B O 1
ATOM 3498 N N . PHE B 1 195 ? -4.098 -35.045 -42.699 1.000 23.319 175 PHE B N 1
ATOM 3499 C CA . PHE B 1 195 ? -4.332 -35.687 -43.984 1.000 23.785 175 PHE B CA 1
ATOM 3500 C C . PHE B 1 195 ? -4.628 -34.612 -45.020 1.000 24.427 175 PHE B C 1
ATOM 3501 O O . PHE B 1 195 ? -5.410 -33.700 -44.754 1.000 26.606 175 PHE B O 1
ATOM 3509 N N . LEU B 1 196 ? -4.043 -34.743 -46.214 1.000 25.222 176 LEU B N 1
ATOM 3510 C CA . LEU B 1 196 ? -4.228 -33.758 -47.276 1.000 27.637 176 LEU B CA 1
ATOM 3511 C C . LEU B 1 196 ? -5.118 -34.341 -48.361 1.000 26.739 176 LEU B C 1
ATOM 3512 O O . LEU B 1 196 ? -4.774 -35.382 -48.902 1.000 27.744 176 LEU B O 1
ATOM 3517 N N . THR B 1 197 ? -6.246 -33.688 -48.671 1.000 25.092 177 THR B N 1
ATOM 3518 C CA . THR B 1 197 ? -7.162 -34.246 -49.654 1.000 25.984 177 THR B CA 1
ATOM 3519 C C . THR B 1 197 ? -6.561 -34.163 -51.059 1.000 27.905 177 THR B C 1
ATOM 3520 O O . THR B 1 197 ? -5.842 -33.217 -51.379 1.000 27.742 177 THR B O 1
ATOM 3524 N N . GLY B 1 198 ? -6.874 -35.191 -51.860 1.000 29.662 178 GLY B N 1
ATOM 3525 C CA . GLY B 1 198 ? -6.633 -35.182 -53.289 1.000 31.638 178 GLY B CA 1
ATOM 3526 C C . GLY B 1 198 ? -7.764 -34.475 -54.018 1.000 32.388 178 GLY B C 1
ATOM 3527 O O . GLY B 1 198 ? -8.531 -33.734 -53.399 1.000 32.885 178 GLY B O 1
ATOM 3528 N N . ALA B 1 199 ? -7.808 -34.670 -55.349 1.000 32.156 179 ALA B N 1
ATOM 3529 C CA . ALA B 1 199 ? -8.692 -33.930 -56.230 1.000 33.577 179 ALA B CA 1
ATOM 3530 C C . ALA B 1 199 ? -10.152 -34.264 -55.958 1.000 32.599 179 ALA B C 1
ATOM 3531 O O . ALA B 1 199 ? -11.017 -33.417 -56.147 1.000 34.522 179 ALA B O 1
ATOM 3533 N N . ASP B 1 200 ? -10.426 -35.477 -55.479 1.000 31.372 180 ASP B N 1
ATOM 3534 C CA . ASP B 1 200 ? -11.784 -35.883 -55.122 1.000 31.591 180 ASP B CA 1
ATOM 3535 C C . ASP B 1 200 ? -12.210 -35.336 -53.743 1.000 28.499 180 ASP B C 1
ATOM 3536 O O . ASP B 1 200 ? -13.348 -35.524 -53.346 1.000 25.571 180 ASP B O 1
ATOM 3541 N N . GLY B 1 201 ? -11.332 -34.610 -53.042 1.000 29.376 181 GLY B N 1
ATOM 3542 C CA . GLY B 1 201 ? -11.685 -33.999 -51.757 1.000 29.062 181 GLY B CA 1
ATOM 3543 C C . GLY B 1 201 ? -11.838 -35.007 -50.604 1.000 29.496 181 GLY B C 1
ATOM 3544 O O . GLY B 1 201 ? -12.226 -34.640 -49.494 1.000 30.006 181 GLY B O 1
ATOM 3545 N N . ARG B 1 202 ? -11.503 -36.282 -50.833 1.000 28.714 182 ARG B N 1
ATOM 3546 C CA . ARG B 1 202 ? -11.838 -37.322 -49.866 1.000 28.178 182 ARG B CA 1
ATOM 3547 C C . ARG B 1 202 ? -10.733 -37.497 -48.828 1.000 27.035 182 ARG B C 1
ATOM 3548 O O . ARG B 1 202 ? -9.542 -37.329 -49.092 1.000 26.377 182 ARG B O 1
ATOM 3556 N N . TYR B 1 203 ? -11.169 -37.847 -47.612 1.000 25.869 183 TYR B N 1
ATOM 3557 C CA . TYR B 1 203 ? -10.269 -38.300 -46.569 1.000 24.838 183 TYR B CA 1
ATOM 3558 C C . TYR B 1 203 ? -10.684 -39.693 -46.113 1.000 24.280 183 TYR B C 1
ATOM 3559 O O . TYR B 1 203 ? -11.849 -40.099 -46.188 1.000 23.339 183 TYR B O 1
ATOM 3568 N N . LEU B 1 204 ? -9.685 -40.403 -45.600 1.000 24.130 184 LEU B N 1
ATOM 3569 C CA . LEU B 1 204 ? -9.869 -41.726 -45.029 1.000 24.246 184 LEU B CA 1
ATOM 3570 C C . LEU B 1 204 ? -8.753 -41.974 -44.023 1.000 22.442 184 LEU B C 1
ATOM 3571 O O . LEU B 1 204 ? -7.574 -41.767 -44.340 1.000 22.803 184 LEU B O 1
ATOM 3576 N N . PHE B 1 205 ? -9.105 -42.377 -42.798 1.000 22.103 185 PHE B N 1
ATOM 3577 C CA . PHE B 1 205 ? -8.087 -42.874 -41.896 1.000 21.548 185 PHE B CA 1
ATOM 3578 C C . PHE B 1 205 ? -8.691 -43.902 -40.943 1.000 22.195 185 PHE B C 1
ATOM 3579 O O . PHE B 1 205 ? -9.914 -43.967 -40.771 1.000 20.103 185 PHE B O 1
ATOM 3587 N N . ARG B 1 206 ? -7.794 -44.677 -40.324 1.000 24.076 186 ARG B N 1
ATOM 3588 C CA . ARG B 1 206 ? -8.189 -45.601 -39.266 1.000 27.603 186 ARG B CA 1
ATOM 3589 C C . ARG B 1 206 ? -7.850 -44.969 -37.913 1.000 24.728 186 ARG B C 1
ATOM 3590 O O . ARG B 1 206 ? -6.803 -44.346 -37.723 1.000 21.923 186 ARG B O 1
ATOM 3598 N N . GLY B 1 207 ? -8.770 -45.152 -36.974 1.000 24.715 187 GLY B N 1
ATOM 3599 C CA . GLY B 1 207 ? -8.537 -44.767 -35.594 1.000 24.640 187 GLY B CA 1
ATOM 3600 C C . GLY B 1 207 ? -9.297 -45.699 -34.663 1.000 24.573 187 GLY B C 1
ATOM 3601 O O . GLY B 1 207 ? -9.476 -46.880 -34.970 1.000 27.106 187 GLY B O 1
ATOM 3602 N N . ILE B 1 208 ? -9.756 -45.141 -33.536 1.000 24.747 188 ILE B N 1
ATOM 3603 C CA . ILE B 1 208 ? -10.620 -45.902 -32.656 1.000 23.697 188 ILE B CA 1
ATOM 3604 C C . ILE B 1 208 ? -11.924 -45.143 -32.521 1.000 20.363 188 ILE B C 1
ATOM 3605 O O . ILE B 1 208 ? -12.018 -43.956 -32.849 1.000 19.911 188 ILE B O 1
ATOM 3610 N N . LYS B 1 209 ? -12.964 -45.875 -32.165 1.000 19.510 189 LYS B N 1
ATOM 3611 C CA . LYS B 1 209 ? -14.232 -45.239 -31.871 1.000 19.752 189 LYS B CA 1
ATOM 3612 C C . LYS B 1 209 ? -14.024 -44.425 -30.592 1.000 18.719 189 LYS B C 1
ATOM 3613 O O . LYS B 1 209 ? -13.542 -44.951 -29.588 1.000 21.207 189 LYS B O 1
ATOM 3619 N N . PRO B 1 210 ? -14.278 -43.100 -30.567 1.000 19.314 190 PRO B N 1
ATOM 3620 C CA . PRO B 1 210 ? -13.958 -42.321 -29.367 1.000 18.824 190 PRO B CA 1
ATOM 3621 C C . PRO B 1 210 ? -14.823 -42.714 -28.173 1.000 19.467 190 PRO B C 1
ATOM 3622 O O . PRO B 1 210 ? -15.938 -43.222 -28.323 1.000 18.284 190 PRO B O 1
ATOM 3626 N N . THR B 1 211 ? -14.280 -42.437 -26.982 1.000 19.588 191 THR B N 1
ATOM 3627 C CA . THR B 1 211 ? -14.914 -42.761 -25.715 1.000 21.373 191 THR B CA 1
ATOM 3628 C C . THR B 1 211 ? -15.229 -41.460 -24.969 1.000 18.541 191 THR B C 1
ATOM 3629 O O . THR B 1 211 ? -14.426 -40.541 -25.039 1.000 18.742 191 THR B O 1
ATOM 3633 N N . ALA B 1 212 ? -16.404 -41.397 -24.308 1.000 18.280 192 ALA B N 1
ATOM 3634 C CA . ALA B 1 212 ? -16.764 -40.291 -23.429 1.000 19.850 192 ALA B CA 1
ATOM 3635 C C . ALA B 1 212 ? -15.644 -40.074 -22.428 1.000 20.548 192 ALA B C 1
ATOM 3636 O O . ALA B 1 212 ? -15.090 -41.028 -21.926 1.000 20.034 192 ALA B O 1
ATOM 3638 N N . TYR B 1 213 ? -15.299 -38.836 -22.086 1.000 23.572 193 TYR B N 1
ATOM 3639 C CA . TYR B 1 213 ? -14.218 -38.691 -21.114 1.000 27.184 193 TYR B CA 1
ATOM 3640 C C . TYR B 1 213 ? -14.522 -37.533 -20.170 1.000 24.265 193 TYR B C 1
ATOM 3641 O O . TYR B 1 213 ? -15.125 -36.538 -20.598 1.000 19.959 193 TYR B O 1
ATOM 3650 N N . PRO B 1 214 ? -14.065 -37.631 -18.892 1.000 25.786 194 PRO B N 1
ATOM 3651 C CA . PRO B 1 214 ? -14.116 -36.512 -17.972 1.000 23.133 194 PRO B CA 1
ATOM 3652 C C . PRO B 1 214 ? -12.976 -35.570 -18.319 1.000 21.225 194 PRO B C 1
ATOM 3653 O O . PRO B 1 214 ? -11.843 -36.018 -18.499 1.000 17.073 194 PRO B O 1
ATOM 3657 N N . ILE B 1 215 ? -13.252 -34.268 -18.265 1.000 19.955 195 ILE B N 1
ATOM 3658 C CA . ILE B 1 215 ? -12.159 -33.322 -18.282 1.000 21.047 195 ILE B CA 1
ATOM 3659 C C . ILE B 1 215 ? -11.347 -33.545 -17.014 1.000 19.460 195 ILE B C 1
ATOM 3660 O O . ILE B 1 215 ? -11.874 -34.039 -16.020 1.000 19.120 195 ILE B O 1
ATOM 3665 N N . PRO B 1 216 ? -10.059 -33.153 -16.983 1.000 21.062 196 PRO B N 1
ATOM 3666 C CA . PRO B 1 216 ? -9.256 -33.317 -15.773 1.000 23.413 196 PRO B CA 1
ATOM 3667 C C . PRO B 1 216 ? -9.940 -32.600 -14.616 1.000 24.594 196 PRO B C 1
ATOM 3668 O O . PRO B 1 216 ? -10.331 -31.421 -14.725 1.000 22.461 196 PRO B O 1
ATOM 3672 N N . ASP B 1 217 ? -10.129 -33.363 -13.535 1.000 22.786 197 ASP B N 1
ATOM 3673 C CA . ASP B 1 217 ? -11.012 -32.946 -12.472 1.000 23.454 197 ASP B CA 1
ATOM 3674 C C . ASP B 1 217 ? -10.254 -32.878 -11.145 1.000 21.658 197 ASP B C 1
ATOM 3675 O O . ASP B 1 217 ? -10.881 -32.736 -10.095 1.000 21.330 197 ASP B O 1
ATOM 3680 N N . ASP B 1 218 ? -8.918 -32.914 -11.180 1.000 21.129 198 ASP B N 1
ATOM 3681 C CA . ASP B 1 218 ? -8.172 -32.918 -9.939 1.000 23.005 198 ASP B CA 1
ATOM 3682 C C . ASP B 1 218 ? -7.704 -31.518 -9.555 1.000 22.495 198 ASP B C 1
ATOM 3683 O O . ASP B 1 218 ? -7.055 -31.348 -8.534 1.000 22.493 198 ASP B O 1
ATOM 3688 N N . GLY B 1 219 ? -8.028 -30.498 -10.346 1.000 22.100 199 GLY B N 1
ATOM 3689 C CA . GLY B 1 219 ? -7.612 -29.152 -10.017 1.000 19.956 199 GLY B CA 1
ATOM 3690 C C . GLY B 1 219 ? -8.830 -28.288 -9.733 1.000 19.949 199 GLY B C 1
ATOM 3691 O O . GLY B 1 219 ? -9.909 -28.806 -9.394 1.000 18.164 199 GLY B O 1
ATOM 3692 N N . PRO B 1 220 ? -8.655 -26.945 -9.787 1.000 17.585 200 PRO B N 1
ATOM 3693 C CA . PRO B 1 220 ? -9.742 -26.030 -9.473 1.000 17.201 200 PRO B CA 1
ATOM 3694 C C . PRO B 1 220 ? -11.043 -26.267 -10.226 1.000 16.356 200 PRO B C 1
ATOM 3695 O O . PRO B 1 220 ? -12.115 -26.152 -9.635 1.000 15.836 200 PRO B O 1
ATOM 3699 N N . VAL B 1 221 ? -10.947 -26.548 -11.534 1.000 16.703 201 VAL B N 1
ATOM 3700 C CA . VAL B 1 221 ? -12.136 -26.693 -12.359 1.000 16.129 201 VAL B CA 1
ATOM 3701 C C . VAL B 1 221 ? -12.955 -27.895 -11.859 1.000 16.990 201 VAL B C 1
ATOM 3702 O O . VAL B 1 221 ? -14.161 -27.793 -11.634 1.000 16.683 201 VAL B O 1
ATOM 3706 N N . GLY B 1 222 ? -12.280 -29.020 -11.605 1.000 17.058 202 GLY B N 1
ATOM 3707 C CA . GLY B 1 222 ? -12.949 -30.166 -11.004 1.000 18.464 202 GLY B CA 1
ATOM 3708 C C . GLY B 1 222 ? -13.568 -29.844 -9.646 1.000 19.442 202 GLY B C 1
ATOM 3709 O O . GLY B 1 222 ? -14.674 -30.289 -9.331 1.000 19.978 202 GLY B O 1
ATOM 3710 N N . GLN B 1 223 ? -12.850 -29.071 -8.838 1.000 19.489 203 GLN B N 1
ATOM 3711 C CA . GLN B 1 223 ? -13.370 -28.673 -7.536 1.000 21.789 203 GLN B CA 1
ATOM 3712 C C . GLN B 1 223 ? -14.647 -27.853 -7.717 1.000 19.679 203 GLN B C 1
ATOM 3713 O O . GLN B 1 223 ? -15.612 -28.047 -6.976 1.000 19.559 203 GLN B O 1
ATOM 3719 N N . LEU B 1 224 ? -14.637 -26.927 -8.681 1.000 17.578 204 LEU B N 1
ATOM 3720 C CA . LEU B 1 224 ? -15.777 -26.065 -8.880 1.000 18.847 204 LEU B CA 1
ATOM 3721 C C . LEU B 1 224 ? -17.003 -26.861 -9.346 1.000 18.625 204 LEU B C 1
ATOM 3722 O O . LEU B 1 224 ? -18.099 -26.654 -8.847 1.000 17.383 204 LEU B O 1
ATOM 3727 N N . LEU B 1 225 ? -16.806 -27.745 -10.327 1.000 18.789 205 LEU B N 1
ATOM 3728 C CA . LEU B 1 225 ? -17.899 -28.544 -10.855 1.000 19.832 205 LEU B CA 1
ATOM 3729 C C . LEU B 1 225 ? -18.518 -29.384 -9.752 1.000 19.466 205 LEU B C 1
ATOM 3730 O O . LEU B 1 225 ? -19.739 -29.433 -9.602 1.000 21.119 205 LEU B O 1
ATOM 3735 N N . ASP B 1 226 ? -17.659 -30.011 -8.959 1.000 20.458 206 ASP B N 1
ATOM 3736 C CA . ASP B 1 226 ? -18.111 -30.777 -7.806 1.000 22.990 206 ASP B CA 1
ATOM 3737 C C . ASP B 1 226 ? -18.938 -29.889 -6.890 1.000 22.324 206 ASP B C 1
ATOM 3738 O O . ASP B 1 226 ? -20.036 -30.271 -6.521 1.000 23.081 206 ASP B O 1
ATOM 3743 N N . ARG B 1 227 ? -18.472 -28.672 -6.587 1.000 20.614 207 ARG B N 1
ATOM 3744 C CA . ARG B 1 227 ? -19.207 -27.815 -5.672 1.000 19.364 207 ARG B CA 1
ATOM 3745 C C . ARG B 1 227 ? -20.564 -27.391 -6.235 1.000 18.772 207 ARG B C 1
ATOM 3746 O O . ARG B 1 227 ? -21.501 -27.142 -5.479 1.000 19.364 207 ARG B O 1
ATOM 3754 N N . LEU B 1 228 ? -20.666 -27.288 -7.571 1.000 17.908 208 LEU B N 1
ATOM 3755 C CA . LEU B 1 228 ? -21.919 -26.914 -8.215 1.000 18.168 208 LEU B CA 1
ATOM 3756 C C . LEU B 1 228 ? -22.808 -28.131 -8.545 1.000 19.108 208 LEU B C 1
ATOM 3757 O O . LEU B 1 228 ? -23.834 -27.966 -9.201 1.000 19.265 208 LEU B O 1
ATOM 3762 N N . GLY B 1 229 ? -22.363 -29.337 -8.163 1.000 19.507 209 GLY B N 1
ATOM 3763 C CA . GLY B 1 229 ? -23.084 -30.574 -8.418 1.000 19.859 209 GLY B CA 1
ATOM 3764 C C . GLY B 1 229 ? -23.213 -30.824 -9.921 1.000 20.059 209 GLY B C 1
ATOM 3765 O O . GLY B 1 229 ? -24.280 -31.211 -10.408 1.000 20.855 209 GLY B O 1
ATOM 3766 N N . ARG B 1 230 ? -22.125 -30.553 -10.648 1.000 19.099 210 ARG B N 1
ATOM 3767 C CA . ARG B 1 230 ? -22.036 -30.846 -12.065 1.000 17.565 210 ARG B CA 1
ATOM 3768 C C . ARG B 1 230 ? -20.992 -31.929 -12.302 1.000 18.771 210 ARG B C 1
ATOM 3769 O O . ARG B 1 230 ? -20.007 -32.038 -11.574 1.000 20.119 210 ARG B O 1
ATOM 3777 N N . HIS B 1 231 ? -21.207 -32.732 -13.353 1.000 18.855 211 HIS B N 1
ATOM 3778 C CA . HIS B 1 231 ? -20.265 -33.780 -13.732 1.000 18.493 211 HIS B CA 1
ATOM 3779 C C . HIS B 1 231 ? -19.190 -33.185 -14.631 1.000 17.061 211 HIS B C 1
ATOM 3780 O O . HIS B 1 231 ? -19.375 -32.107 -15.229 1.000 16.876 211 HIS B O 1
ATOM 3787 N N . PRO B 1 232 ? -18.021 -33.831 -14.768 1.000 15.619 212 PRO B N 1
ATOM 3788 C CA . PRO B 1 232 ? -16.970 -33.339 -15.667 1.000 15.370 212 PRO B CA 1
ATOM 3789 C C . PRO B 1 232 ? -16.924 -33.920 -17.087 1.000 15.562 212 PRO B C 1
ATOM 3790 O O . PRO B 1 232 ? -15.925 -33.763 -17.795 1.000 15.000 212 PRO B O 1
ATOM 3794 N N . TYR B 1 233 ? -18.013 -34.561 -17.526 1.000 14.689 213 TYR B N 1
ATOM 3795 C CA . TYR B 1 233 ? -17.953 -35.407 -18.708 1.000 15.998 213 TYR B CA 1
ATOM 3796 C C . TYR B 1 233 ? -18.310 -34.683 -20.007 1.000 15.740 213 TYR B C 1
ATOM 3797 O O . TYR B 1 233 ? -19.162 -33.783 -20.052 1.000 16.683 213 TYR B O 1
ATOM 3806 N N . ARG B 1 234 ? -17.645 -35.147 -21.067 1.000 15.154 214 ARG B N 1
ATOM 3807 C CA . ARG B 1 234 ? -17.985 -34.838 -22.431 1.000 15.850 214 ARG B CA 1
ATOM 3808 C C . ARG B 1 234 ? -18.434 -36.119 -23.134 1.000 16.724 214 ARG B C 1
ATOM 3809 O O . ARG B 1 234 ? -17.861 -37.176 -22.927 1.000 15.206 214 ARG B O 1
ATOM 3817 N N . PRO B 1 235 ? -19.430 -36.025 -24.038 1.000 17.585 215 PRO B N 1
ATOM 3818 C CA . PRO B 1 235 ? -19.774 -37.136 -24.927 1.000 17.257 215 PRO B CA 1
ATOM 3819 C C . PRO B 1 235 ? -18.602 -37.425 -25.858 1.000 17.218 215 PRO B C 1
ATOM 3820 O O . PRO B 1 235 ? -17.815 -36.534 -26.157 1.000 17.063 215 PRO B O 1
ATOM 3824 N N . ALA B 1 236 ? -18.498 -38.688 -26.295 1.000 18.089 216 ALA B N 1
ATOM 3825 C CA . ALA B 1 236 ? -17.438 -39.139 -27.183 1.000 17.590 216 ALA B CA 1
ATOM 3826 C C . ALA B 1 236 ? -17.415 -38.298 -28.462 1.000 16.997 216 ALA B C 1
ATOM 3827 O O . ALA B 1 236 ? -18.450 -38.034 -29.061 1.000 16.733 216 ALA B O 1
ATOM 3829 N N . HIS B 1 237 ? -16.214 -37.915 -28.910 1.000 17.158 217 HIS B N 1
ATOM 3830 C CA . HIS B 1 237 ? -16.102 -37.064 -30.088 1.000 16.405 217 HIS B CA 1
ATOM 3831 C C . HIS B 1 237 ? -14.724 -37.236 -30.714 1.000 18.316 217 HIS B C 1
ATOM 3832 O O . HIS B 1 237 ? -13.757 -37.607 -30.047 1.000 18.536 217 HIS B O 1
ATOM 3839 N N . MET B 1 238 ? -14.686 -36.966 -32.037 1.000 19.271 218 MET B N 1
ATOM 3840 C CA . MET B 1 238 ? -13.456 -36.874 -32.799 1.000 19.405 218 MET B CA 1
ATOM 3841 C C . MET B 1 238 ? -13.322 -35.409 -33.205 1.000 20.036 218 MET B C 1
ATOM 3842 O O . MET B 1 238 ? -14.277 -34.836 -33.738 1.000 19.882 218 MET B O 1
ATOM 3847 N N . HIS B 1 239 ? -12.144 -34.831 -32.974 1.000 19.963 219 HIS B N 1
ATOM 3848 C CA . HIS B 1 239 ? -11.879 -33.460 -33.387 1.000 20.449 219 HIS B CA 1
ATOM 3849 C C . HIS B 1 239 ? -11.391 -33.425 -34.834 1.000 20.417 219 HIS B C 1
ATOM 3850 O O . HIS B 1 239 ? -10.589 -34.256 -35.241 1.000 18.738 219 HIS B O 1
ATOM 3857 N N . PHE B 1 240 ? -11.884 -32.414 -35.580 1.000 20.490 220 PHE B N 1
ATOM 3858 C CA . PHE B 1 240 ? -11.422 -32.115 -36.925 1.000 20.526 220 PHE B CA 1
ATOM 3859 C C . PHE B 1 240 ? -11.170 -30.625 -37.061 1.000 19.633 220 PHE B C 1
ATOM 3860 O O . PHE B 1 240 ? -12.085 -29.827 -36.852 1.000 18.974 220 PHE B O 1
ATOM 3868 N N . LEU B 1 241 ? -9.925 -30.305 -37.413 1.000 20.487 221 LEU B N 1
ATOM 3869 C CA . LEU B 1 241 ? -9.542 -28.967 -37.832 1.000 21.940 221 LEU B CA 1
ATOM 3870 C C . LEU B 1 241 ? -9.270 -29.048 -39.333 1.000 22.109 221 LEU B C 1
ATOM 3871 O O . LEU B 1 241 ? -8.298 -29.674 -39.743 1.000 20.215 221 LEU B O 1
ATOM 3876 N N . VAL B 1 242 ? -10.161 -28.452 -40.132 1.000 20.850 222 VAL B N 1
ATOM 3877 C CA . VAL B 1 242 ? -10.061 -28.536 -41.586 1.000 20.313 222 VAL B CA 1
ATOM 3878 C C . VAL B 1 242 ? -9.758 -27.161 -42.163 1.000 22.805 222 VAL B C 1
ATOM 3879 O O . VAL B 1 242 ? -10.544 -26.231 -41.975 1.000 23.830 222 VAL B O 1
ATOM 3883 N N . THR B 1 243 ? -8.636 -27.065 -42.889 1.000 24.022 223 THR B N 1
ATOM 3884 C CA . THR B 1 243 ? -8.165 -25.818 -43.458 1.000 25.975 223 THR B CA 1
ATOM 3885 C C . THR B 1 243 ? -7.982 -25.945 -44.970 1.000 26.301 223 THR B C 1
ATOM 3886 O O . THR B 1 243 ? -7.600 -26.994 -45.462 1.000 25.850 223 THR B O 1
ATOM 3890 N N . ALA B 1 244 ? -8.272 -24.867 -45.709 1.000 27.029 224 ALA B N 1
ATOM 3891 C CA . ALA B 1 244 ? -7.953 -24.836 -47.128 1.000 28.958 224 ALA B CA 1
ATOM 3892 C C . ALA B 1 244 ? -7.776 -23.389 -47.564 1.000 31.187 224 ALA B C 1
ATOM 3893 O O . ALA B 1 244 ? -8.453 -22.517 -47.030 1.000 28.449 224 ALA B O 1
ATOM 3895 N N . GLU B 1 245 ? -6.917 -23.197 -48.567 1.000 35.140 225 GLU B N 1
ATOM 3896 C CA . GLU B 1 245 ? -6.707 -21.919 -49.233 1.000 38.501 225 GLU B CA 1
ATOM 3897 C C . GLU B 1 245 ? -8.055 -21.290 -49.545 1.000 34.972 225 GLU B C 1
ATOM 3898 O O . GLU B 1 245 ? -8.900 -21.927 -50.164 1.000 34.784 225 GLU B O 1
ATOM 3904 N N . GLY B 1 246 ? -8.263 -20.058 -49.084 1.000 33.454 226 GLY B N 1
ATOM 3905 C CA . GLY B 1 246 ? -9.431 -19.295 -49.481 1.000 32.614 226 GLY B CA 1
ATOM 3906 C C . GLY B 1 246 ? -10.695 -19.649 -48.705 1.000 32.989 226 GLY B C 1
ATOM 3907 O O . GLY B 1 246 ? -11.780 -19.169 -49.023 1.000 32.126 226 GLY B O 1
ATOM 3908 N N . CYS B 1 247 ? -10.574 -20.505 -47.677 1.000 32.192 227 CYS B N 1
ATOM 3909 C CA . CYS B 1 247 ? -11.743 -20.952 -46.930 1.000 31.188 227 CYS B CA 1
ATOM 3910 C C . CYS B 1 247 ? -11.614 -20.546 -45.477 1.000 28.329 227 CYS B C 1
ATOM 3911 O O . CYS B 1 247 ? -10.510 -20.466 -44.942 1.000 26.817 227 CYS B O 1
ATOM 3914 N N . GLU B 1 248 ? -12.754 -20.329 -44.829 1.000 29.977 228 GLU B N 1
ATOM 3915 C CA . GLU B 1 248 ? -12.733 -20.177 -43.384 1.000 34.580 228 GLU B CA 1
ATOM 3916 C C . GLU B 1 248 ? -12.289 -21.493 -42.738 1.000 31.898 228 GLU B C 1
ATOM 3917 O O . GLU B 1 248 ? -12.777 -22.566 -43.097 1.000 26.991 228 GLU B O 1
ATOM 3923 N N . ARG B 1 249 ? -11.387 -21.349 -41.756 1.000 31.944 229 ARG B N 1
ATOM 3924 C CA . ARG B 1 249 ? -10.910 -22.422 -40.902 1.000 32.517 229 ARG B CA 1
ATOM 3925 C C . ARG B 1 249 ? -12.081 -23.103 -40.205 1.000 27.349 229 ARG B C 1
ATOM 3926 O O . ARG B 1 249 ? -12.839 -22.436 -39.513 1.000 23.809 229 ARG B O 1
ATOM 3934 N N . LEU B 1 250 ? -12.209 -24.434 -40.354 1.000 23.783 230 LEU B N 1
ATOM 3935 C CA . LEU B 1 250 ? -13.264 -25.182 -39.662 1.000 21.757 230 LEU B CA 1
ATOM 3936 C C . LEU B 1 250 ? -12.634 -25.870 -38.451 1.000 19.335 230 LEU B C 1
ATOM 3937 O O . LEU B 1 250 ? -11.696 -26.644 -38.605 1.000 18.283 230 LEU B O 1
ATOM 3942 N N . VAL B 1 251 ? -13.083 -25.475 -37.264 1.000 17.923 231 VAL B N 1
ATOM 3943 C CA . VAL B 1 251 ? -12.630 -26.050 -36.008 1.000 18.739 231 VAL B CA 1
ATOM 3944 C C . VAL B 1 251 ? -13.857 -26.701 -35.394 1.000 18.273 231 VAL B C 1
ATOM 3945 O O . VAL B 1 251 ? -14.782 -26.001 -34.963 1.000 19.117 231 VAL B O 1
ATOM 3949 N N . THR B 1 252 ? -13.900 -28.037 -35.458 1.000 17.592 232 THR B N 1
ATOM 3950 C CA . THR B 1 252 ? -15.138 -28.710 -35.118 1.000 17.431 232 THR B CA 1
ATOM 3951 C C . THR B 1 252 ? -14.845 -30.075 -34.488 1.000 17.277 232 THR B C 1
ATOM 3952 O O . THR B 1 252 ? -13.690 -30.460 -34.293 1.000 16.130 232 THR B O 1
ATOM 3956 N N . HIS B 1 253 ? -15.927 -30.752 -34.114 1.000 17.392 233 HIS B N 1
ATOM 3957 C CA . HIS B 1 253 ? -15.853 -32.150 -33.776 1.000 19.067 233 HIS B CA 1
ATOM 3958 C C . HIS B 1 253 ? -17.107 -32.846 -34.264 1.000 19.019 233 HIS B C 1
ATOM 3959 O O . HIS B 1 253 ? -18.135 -32.202 -34.400 1.000 23.070 233 HIS B O 1
ATOM 3966 N N . THR B 1 254 ? -17.033 -34.170 -34.438 1.000 18.514 234 THR B N 1
ATOM 3967 C CA . THR B 1 254 ? -18.221 -34.966 -34.643 1.000 18.662 234 THR B CA 1
ATOM 3968 C C . THR B 1 254 ? -18.423 -35.779 -33.377 1.000 18.850 234 THR B C 1
ATOM 3969 O O . THR B 1 254 ? -17.447 -36.222 -32.772 1.000 18.755 234 THR B O 1
ATOM 3973 N N . PHE B 1 255 ? -19.705 -35.930 -32.991 1.000 20.198 235 PHE B N 1
ATOM 3974 C CA . PHE B 1 255 ? -20.081 -36.612 -31.769 1.000 21.834 235 PHE B CA 1
ATOM 3975 C C . PHE B 1 255 ? -20.637 -37.999 -32.078 1.000 23.011 235 PHE B C 1
ATOM 3976 O O . PHE B 1 255 ? -21.237 -38.214 -33.131 1.000 23.716 235 PHE B O 1
ATOM 3984 N N . VAL B 1 256 ? -20.450 -38.939 -31.146 1.000 21.818 236 VAL B N 1
ATOM 3985 C CA . VAL B 1 256 ? -20.864 -40.313 -31.385 1.000 22.313 236 VAL B CA 1
ATOM 3986 C C . VAL B 1 256 ? -22.367 -40.393 -31.137 1.000 23.434 236 VAL B C 1
ATOM 3987 O O . VAL B 1 256 ? -22.826 -40.170 -30.023 1.000 22.183 236 VAL B O 1
ATOM 3991 N N . GLU B 1 257 ? -23.139 -40.689 -32.195 1.000 24.193 237 GLU B N 1
ATOM 3992 C CA . GLU B 1 257 ? -24.590 -40.769 -32.084 1.000 26.276 237 GLU B CA 1
ATOM 3993 C C . GLU B 1 257 ? -24.982 -41.590 -30.858 1.000 26.660 237 GLU B C 1
ATOM 3994 O O . GLU B 1 257 ? -24.355 -42.610 -30.603 1.000 26.028 237 GLU B O 1
ATOM 4000 N N . GLY B 1 258 ? -25.975 -41.128 -30.084 1.000 25.704 238 GLY B N 1
ATOM 4001 C CA . GLY B 1 258 ? -26.564 -41.939 -29.016 1.000 26.212 238 GLY B CA 1
ATOM 4002 C C . GLY B 1 258 ? -25.767 -41.894 -27.703 1.000 25.344 238 GLY B C 1
ATOM 4003 O O . GLY B 1 258 ? -26.077 -42.655 -26.799 1.000 24.799 238 GLY B O 1
ATOM 4004 N N . ASP B 1 259 ? -24.683 -41.094 -27.622 1.000 21.670 239 ASP B N 1
ATOM 4005 C CA . ASP B 1 259 ? -23.904 -41.007 -26.397 1.000 21.589 239 ASP B CA 1
ATOM 4006 C C . ASP B 1 259 ? -24.799 -40.414 -25.312 1.000 21.796 239 ASP B C 1
ATOM 4007 O O . ASP B 1 259 ? -25.443 -39.395 -25.519 1.000 21.252 239 ASP B O 1
ATOM 4012 N N . SER B 1 260 ? -24.837 -41.026 -24.141 1.000 22.612 240 SER B N 1
ATOM 4013 C CA . SER B 1 260 ? -25.751 -40.566 -23.102 1.000 25.553 240 SER B CA 1
ATOM 4014 C C . SER B 1 260 ? -25.385 -39.163 -22.563 1.000 25.731 240 SER B C 1
ATOM 4015 O O . SER B 1 260 ? -26.214 -38.504 -21.935 1.000 28.520 240 SER B O 1
ATOM 4018 N N . TYR B 1 261 ? -24.168 -38.668 -22.799 1.000 21.683 241 TYR B N 1
ATOM 4019 C CA . TYR B 1 261 ? -23.788 -37.323 -22.393 1.000 20.659 241 TYR B CA 1
ATOM 4020 C C . TYR B 1 261 ? -24.080 -36.244 -23.446 1.000 20.407 241 TYR B C 1
ATOM 4021 O O . TYR B 1 261 ? -23.740 -35.097 -23.216 1.000 19.957 241 TYR B O 1
ATOM 4030 N N . LEU B 1 262 ? -24.683 -36.591 -24.593 1.000 22.334 242 LEU B N 1
ATOM 4031 C CA . LEU B 1 262 ? -24.983 -35.593 -25.625 1.000 23.128 242 LEU B CA 1
ATOM 4032 C C . LEU B 1 262 ? -25.855 -34.469 -25.081 1.000 23.107 242 LEU B C 1
ATOM 4033 O O . LEU B 1 262 ? -25.782 -33.347 -25.586 1.000 24.250 242 LEU B O 1
ATOM 4038 N N . GLU B 1 263 ? -26.647 -34.727 -24.044 1.000 24.714 243 GLU B N 1
ATOM 4039 C CA . GLU B 1 263 ? -27.519 -33.675 -23.544 1.000 28.803 243 GLU B CA 1
ATOM 4040 C C . GLU B 1 263 ? -26.944 -33.012 -22.303 1.000 25.130 243 GLU B C 1
ATOM 4041 O O . GLU B 1 263 ? -27.601 -32.176 -21.710 1.000 24.655 243 GLU B O 1
ATOM 4047 N N . SER B 1 264 ? -25.710 -33.347 -21.923 1.000 22.384 244 SER B N 1
ATOM 4048 C CA . SER B 1 264 ? -25.139 -32.741 -20.738 1.000 20.772 244 SER B CA 1
ATOM 4049 C C . SER B 1 264 ? -23.623 -32.549 -20.893 1.000 19.185 244 SER B C 1
ATOM 4050 O O . SER B 1 264 ? -22.872 -32.698 -19.943 1.000 18.039 244 SER B O 1
ATOM 4053 N N . ASP B 1 265 ? -23.177 -32.160 -22.079 1.000 16.049 245 ASP B N 1
ATOM 4054 C CA . ASP B 1 265 ? -21.777 -31.865 -22.320 1.000 16.083 245 ASP B CA 1
ATOM 4055 C C . ASP B 1 265 ? -21.276 -30.823 -21.315 1.000 15.746 245 ASP B C 1
ATOM 4056 O O . ASP B 1 265 ? -21.771 -29.711 -21.290 1.000 15.229 245 ASP B O 1
ATOM 4061 N N . ALA B 1 266 ? -20.224 -31.156 -20.555 1.000 15.642 246 ALA B N 1
ATOM 4062 C CA . ALA B 1 266 ? -19.648 -30.230 -19.585 1.000 15.786 246 ALA B CA 1
ATOM 4063 C C . ALA B 1 266 ? -19.158 -28.929 -20.219 1.000 14.998 246 ALA B C 1
ATOM 4064 O O . ALA B 1 266 ? -18.978 -27.946 -19.473 1.000 14.086 246 ALA B O 1
ATOM 4066 N N . VAL B 1 267 ? -18.896 -28.919 -21.523 1.000 14.187 247 VAL B N 1
ATOM 4067 C CA . VAL B 1 267 ? -18.396 -27.733 -22.192 1.000 14.720 247 VAL B CA 1
ATOM 4068 C C . VAL B 1 267 ? -19.360 -27.199 -23.256 1.000 14.235 247 VAL B C 1
ATOM 4069 O O . VAL B 1 267 ? -19.013 -26.242 -23.963 1.000 13.647 247 VAL B O 1
ATOM 4073 N N . PHE B 1 268 ? -20.600 -27.708 -23.293 1.000 15.156 248 PHE B N 1
ATOM 4074 C CA . PHE B 1 268 ? -21.702 -27.120 -24.068 1.000 15.443 248 PHE B CA 1
ATOM 4075 C C . PHE B 1 268 ? -21.455 -27.147 -25.592 1.000 16.262 248 PHE B C 1
ATOM 4076 O O . PHE B 1 268 ? -21.952 -26.287 -26.301 1.000 16.866 248 PHE B O 1
ATOM 4084 N N . GLY B 1 269 ? -20.648 -28.080 -26.088 1.000 16.041 249 GLY B N 1
ATOM 4085 C CA . GLY B 1 269 ? -20.124 -28.037 -27.449 1.000 15.718 249 GLY B CA 1
ATOM 4086 C C . GLY B 1 269 ? -21.015 -28.726 -28.491 1.000 16.558 249 GLY B C 1
ATOM 4087 O O . GLY B 1 269 ? -20.719 -28.670 -29.673 1.000 17.332 249 GLY B O 1
ATOM 4088 N N . VAL B 1 270 ? -22.049 -29.451 -28.070 1.000 18.174 250 VAL B N 1
ATOM 4089 C CA . VAL B 1 270 ? -22.797 -30.301 -28.986 1.000 19.679 250 VAL B CA 1
ATOM 4090 C C . VAL B 1 270 ? -23.659 -29.423 -29.899 1.000 20.391 250 VAL B C 1
ATOM 4091 O O . VAL B 1 270 ? -24.299 -28.470 -29.478 1.000 18.821 250 VAL B O 1
ATOM 4095 N N . LYS B 1 271 ? -23.640 -29.761 -31.188 1.000 22.037 251 LYS B N 1
ATOM 4096 C CA . LYS B 1 271 ? -24.619 -29.276 -32.151 1.000 24.090 251 LYS B CA 1
ATOM 4097 C C . LYS B 1 271 ? -25.160 -30.481 -32.895 1.000 24.850 251 LYS B C 1
ATOM 4098 O O . LYS B 1 271 ? -24.397 -31.408 -33.192 1.000 22.474 251 LYS B O 1
ATOM 4104 N N . GLU B 1 272 ? -26.474 -30.444 -33.138 1.000 27.299 252 GLU B N 1
ATOM 4105 C CA . GLU B 1 272 ? -27.199 -31.542 -33.747 1.000 29.082 252 GLU B CA 1
ATOM 4106 C C . GLU B 1 272 ? -26.517 -32.022 -35.023 1.000 28.317 252 GLU B C 1
ATOM 4107 O O . GLU B 1 272 ? -26.356 -33.227 -35.239 1.000 28.506 252 GLU B O 1
ATOM 4113 N N . ALA B 1 273 ? -26.098 -31.091 -35.868 1.000 27.336 253 ALA B N 1
ATOM 4114 C CA . ALA B 1 273 ? -25.573 -31.469 -37.170 1.000 27.162 253 ALA B CA 1
ATOM 4115 C C . ALA B 1 273 ? -24.195 -32.122 -37.058 1.000 26.570 253 ALA B C 1
ATOM 4116 O O . ALA B 1 273 ? -23.718 -32.714 -38.035 1.000 23.805 253 ALA B O 1
ATOM 4118 N N . LEU B 1 274 ? -23.531 -31.985 -35.891 1.000 25.419 254 LEU B N 1
ATOM 4119 C CA . LEU B 1 274 ? -22.205 -32.552 -35.695 1.000 24.062 254 LEU B CA 1
ATOM 4120 C C . LEU B 1 274 ? -22.281 -33.964 -35.120 1.000 23.118 254 LEU B C 1
ATOM 4121 O O . LEU B 1 274 ? -21.251 -34.602 -34.880 1.000 21.654 254 LEU B O 1
ATOM 4126 N N . ILE B 1 275 ? -23.491 -34.466 -34.884 1.000 21.713 255 ILE B N 1
ATOM 4127 C CA . ILE B 1 275 ? -23.621 -35.824 -34.395 1.000 22.974 255 ILE B CA 1
ATOM 4128 C C . ILE B 1 275 ? -23.458 -36.793 -35.574 1.000 23.826 255 ILE B C 1
ATOM 4129 O O . ILE B 1 275 ? -24.164 -36.704 -36.556 1.000 25.140 255 ILE B O 1
ATOM 4134 N N . ALA B 1 276 ? -22.520 -37.728 -35.474 1.000 24.497 256 ALA B N 1
ATOM 4135 C CA . ALA B 1 276 ? -22.163 -38.609 -36.571 1.000 25.114 256 ALA B CA 1
ATOM 4136 C C . ALA B 1 276 ? -22.716 -39.996 -36.296 1.000 25.604 256 ALA B C 1
ATOM 4137 O O . ALA B 1 276 ? -22.771 -40.433 -35.154 1.000 28.173 256 ALA B O 1
ATOM 4139 N N . THR B 1 277 ? -23.088 -40.684 -37.372 1.000 26.026 257 THR B N 1
ATOM 4140 C CA . THR B 1 277 ? -23.548 -42.061 -37.271 1.000 26.460 257 THR B CA 1
ATOM 4141 C C . THR B 1 277 ? -22.340 -42.980 -37.328 1.000 24.464 257 THR B C 1
ATOM 4142 O O . THR B 1 277 ? -21.393 -42.716 -38.077 1.000 22.260 257 THR B O 1
ATOM 4146 N N . TYR B 1 278 ? -22.394 -44.043 -36.508 1.000 25.408 258 TYR B N 1
ATOM 4147 C CA . TYR B 1 278 ? -21.362 -45.072 -36.499 1.000 25.958 258 TYR B CA 1
ATOM 4148 C C . TYR B 1 278 ? -21.961 -46.431 -36.866 1.000 28.261 258 TYR B C 1
ATOM 4149 O O . TYR B 1 278 ? -22.846 -46.928 -36.172 1.000 29.871 258 TYR B O 1
ATOM 4158 N N . ASP B 1 279 ? -21.415 -47.072 -37.905 1.000 29.616 259 ASP B N 1
ATOM 4159 C CA . ASP B 1 279 ? -21.945 -48.326 -38.402 1.000 29.726 259 ASP B CA 1
ATOM 4160 C C . ASP B 1 279 ? -21.008 -49.457 -38.051 1.000 29.200 259 ASP B C 1
ATOM 4161 O O . ASP B 1 279 ? -19.788 -49.288 -38.076 1.000 27.915 259 ASP B O 1
ATOM 4166 N N . ARG B 1 280 ? -21.598 -50.572 -37.635 1.000 29.743 260 ARG B N 1
ATOM 4167 C CA . ARG B 1 280 ? -20.822 -51.704 -37.165 1.000 32.004 260 ARG B CA 1
ATOM 4168 C C . ARG B 1 280 ? -20.442 -52.527 -38.380 1.000 38.641 260 ARG B C 1
ATOM 4169 O O . ARG B 1 280 ? -21.245 -52.661 -39.309 1.000 38.678 260 ARG B O 1
ATOM 4177 N N . ASN B 1 281 ? -19.204 -53.039 -38.365 1.000 42.078 261 ASN B N 1
ATOM 4178 C CA . ASN B 1 281 ? -18.664 -53.849 -39.446 1.000 50.010 261 ASN B CA 1
ATOM 4179 C C . ASN B 1 281 ? -18.301 -55.228 -38.899 1.000 53.389 261 ASN B C 1
ATOM 4180 O O . ASN B 1 281 ? -17.147 -55.468 -38.536 1.000 65.175 261 ASN B O 1
ATOM 4185 N N . SER B 1 282 ? -19.297 -56.120 -38.827 1.000 54.882 262 SER B N 1
ATOM 4186 C CA . SER B 1 282 ? -19.062 -57.549 -38.592 1.000 55.328 262 SER B CA 1
ATOM 4187 C C . SER B 1 282 ? -18.309 -58.138 -39.782 1.000 59.987 262 SER B C 1
ATOM 4188 O O . SER B 1 282 ? -17.464 -59.013 -39.637 1.000 53.336 262 SER B O 1
ATOM 4191 N N . ASP B 1 283 ? -18.637 -57.588 -40.955 1.000 74.733 263 ASP B N 1
ATOM 4192 C CA . ASP B 1 283 ? -18.464 -58.221 -42.252 1.000 83.519 263 ASP B CA 1
ATOM 4193 C C . ASP B 1 283 ? -17.044 -57.977 -42.755 1.000 93.334 263 ASP B C 1
ATOM 4194 O O . ASP B 1 283 ? -16.384 -58.902 -43.224 1.000 94.471 263 ASP B O 1
ATOM 4199 N N . ASP B 1 284 ? -16.599 -56.720 -42.654 1.000 96.490 264 ASP B N 1
ATOM 4200 C CA . ASP B 1 284 ? -15.205 -56.359 -42.865 1.000 92.203 264 ASP B CA 1
ATOM 4201 C C . ASP B 1 284 ? -14.565 -56.120 -41.493 1.000 95.406 264 ASP B C 1
ATOM 4202 O O . ASP B 1 284 ? -14.442 -54.972 -41.068 1.000 100.656 264 ASP B O 1
ATOM 4207 N N . PRO B 1 285 ? -14.139 -57.173 -40.739 1.000 87.156 265 PRO B N 1
ATOM 4208 C CA . PRO B 1 285 ? -13.479 -56.980 -39.444 1.000 81.792 265 PRO B CA 1
ATOM 4209 C C . PRO B 1 285 ? -12.011 -56.552 -39.540 1.000 77.281 265 PRO B C 1
ATOM 4210 O O . PRO B 1 285 ? -11.218 -56.873 -38.656 1.000 76.788 265 PRO B O 1
ATOM 4214 N N . ALA B 1 286 ? -11.648 -55.831 -40.614 1.000 72.317 266 ALA B N 1
ATOM 4215 C CA . ALA B 1 286 ? -10.516 -54.911 -40.588 1.000 71.641 266 ALA B CA 1
ATOM 4216 C C . ALA B 1 286 ? -10.740 -53.856 -39.488 1.000 68.709 266 ALA B C 1
ATOM 4217 O O . ALA B 1 286 ? -9.913 -53.691 -38.586 1.000 71.068 266 ALA B O 1
ATOM 4219 N N . THR B 1 287 ? -11.885 -53.160 -39.547 1.000 56.215 267 THR B N 1
ATOM 4220 C CA . THR B 1 287 ? -12.306 -52.306 -38.450 1.000 49.652 267 THR B CA 1
ATOM 4221 C C . THR B 1 287 ? -13.659 -52.784 -37.922 1.000 42.516 267 THR B C 1
ATOM 4222 O O . THR B 1 287 ? -14.452 -53.373 -38.650 1.000 40.742 267 THR B O 1
ATOM 4226 N N . ALA B 1 288 ? -13.916 -52.521 -36.637 1.000 33.917 268 ALA B N 1
ATOM 4227 C CA . ALA B 1 288 ? -15.187 -52.874 -36.025 1.000 31.478 268 ALA B CA 1
ATOM 4228 C C . ALA B 1 288 ? -16.272 -51.914 -36.502 1.000 28.894 268 ALA B C 1
ATOM 4229 O O . ALA B 1 288 ? -17.443 -52.269 -36.603 1.000 27.938 268 ALA B O 1
ATOM 4231 N N . TRP B 1 289 ? -15.871 -50.667 -36.763 1.000 26.842 269 TRP B N 1
ATOM 4232 C CA . TRP B 1 289 ? -16.800 -49.567 -36.952 1.000 25.710 269 TRP B CA 1
ATOM 4233 C C . TRP B 1 289 ? -16.385 -48.737 -38.161 1.000 24.124 269 TRP B C 1
ATOM 4234 O O . TRP B 1 289 ? -15.207 -48.710 -38.511 1.000 23.203 269 TRP B O 1
ATOM 4245 N N . SER B 1 290 ? -17.344 -48.004 -38.723 1.000 24.053 270 SER B N 1
ATOM 4246 C CA . SER B 1 290 ? -17.014 -46.977 -39.692 1.000 26.701 270 SER B CA 1
ATOM 4247 C C . SER B 1 290 ? -17.869 -45.755 -39.395 1.000 25.703 270 SER B C 1
ATOM 4248 O O . SER B 1 290 ? -18.994 -45.913 -38.924 1.000 27.234 270 SER B O 1
ATOM 4251 N N . SER B 1 291 ? -17.313 -44.552 -39.630 1.000 23.860 271 SER B N 1
ATOM 4252 C CA . SER B 1 291 ? -18.062 -43.313 -39.490 1.000 23.712 271 SER B CA 1
ATOM 4253 C C . SER B 1 291 ? -17.771 -42.395 -40.672 1.000 23.626 271 SER B C 1
ATOM 4254 O O . SER B 1 291 ? -16.616 -42.034 -40.896 1.000 21.124 271 SER B O 1
ATOM 4257 N N . GLN B 1 292 ? -18.838 -42.059 -41.415 1.000 25.002 272 GLN B N 1
ATOM 4258 C CA . GLN B 1 292 ? -18.714 -41.225 -42.603 1.000 27.080 272 GLN B CA 1
ATOM 4259 C C . GLN B 1 292 ? -19.244 -39.824 -42.299 1.000 23.973 272 GLN B C 1
ATOM 4260 O O . GLN B 1 292 ? -20.330 -39.675 -41.728 1.000 22.983 272 GLN B O 1
ATOM 4266 N N . TYR B 1 293 ? -18.445 -38.801 -42.645 1.000 21.965 273 TYR B N 1
ATOM 4267 C CA . TYR B 1 293 ? -18.793 -37.429 -42.328 1.000 21.941 273 TYR B CA 1
ATOM 4268 C C . TYR B 1 293 ? -18.109 -36.475 -43.304 1.000 21.434 273 TYR B C 1
ATOM 4269 O O . TYR B 1 293 ? -16.883 -36.454 -43.433 1.000 20.047 273 TYR B O 1
ATOM 4278 N N . ASP B 1 294 ? -18.938 -35.691 -44.000 1.000 22.014 274 ASP B N 1
ATOM 4279 C CA . ASP B 1 294 ? -18.451 -34.734 -44.988 1.000 23.422 274 ASP B CA 1
ATOM 4280 C C . ASP B 1 294 ? -18.353 -33.327 -44.380 1.000 22.787 274 ASP B C 1
ATOM 4281 O O . ASP B 1 294 ? -19.190 -32.952 -43.562 1.000 22.488 274 ASP B O 1
ATOM 4286 N N . PHE B 1 295 ? -17.303 -32.579 -44.754 1.000 21.925 275 PHE B N 1
ATOM 4287 C CA . PHE B 1 295 ? -17.103 -31.222 -44.301 1.000 22.602 275 PHE B CA 1
ATOM 4288 C C . PHE B 1 295 ? -17.294 -30.261 -45.463 1.000 25.612 275 PHE B C 1
ATOM 4289 O O . PHE B 1 295 ? -16.807 -30.503 -46.562 1.000 24.733 275 PHE B O 1
ATOM 4297 N N . VAL B 1 296 ? -18.059 -29.199 -45.208 1.000 24.965 276 VAL B N 1
ATOM 4298 C CA . VAL B 1 296 ? -18.372 -28.213 -46.236 1.000 28.000 276 VAL B CA 1
ATOM 4299 C C . VAL B 1 296 ? -17.834 -26.880 -45.741 1.000 27.078 276 VAL B C 1
ATOM 4300 O O . VAL B 1 296 ? -18.286 -26.401 -44.702 1.000 26.631 276 VAL B O 1
ATOM 4304 N N . LEU B 1 297 ? -16.819 -26.378 -46.439 1.000 27.085 277 LEU B N 1
ATOM 4305 C CA . LEU B 1 297 ? -16.122 -25.160 -46.066 1.000 26.939 277 LEU B CA 1
ATOM 4306 C C . LEU B 1 297 ? -16.754 -23.960 -46.787 1.000 30.114 277 LEU B C 1
ATOM 4307 O O . LEU B 1 297 ? -17.394 -24.109 -47.823 1.000 27.513 277 LEU B O 1
ATOM 4312 N N . THR B 1 298 ? -16.541 -22.755 -46.246 1.000 34.090 278 THR B N 1
ATOM 4313 C CA . THR B 1 298 ? -17.025 -21.531 -46.885 1.000 38.437 278 THR B CA 1
ATOM 4314 C C . THR B 1 298 ? -15.877 -20.534 -47.016 1.000 34.309 278 THR B C 1
ATOM 4315 O O . THR B 1 298 ? -14.836 -20.699 -46.392 1.000 33.387 278 THR B O 1
ATOM 4319 N N . ARG B 1 299 ? -16.048 -19.533 -47.899 1.000 38.584 279 ARG B N 1
ATOM 4320 C CA . ARG B 1 299 ? -15.497 -18.188 -47.692 1.000 40.103 279 ARG B CA 1
ATOM 4321 C C . ARG B 1 299 ? -13.977 -18.214 -47.469 1.000 35.364 279 ARG B C 1
ATOM 4322 O O . ARG B 1 299 ? -13.461 -17.309 -46.790 1.000 35.403 279 ARG B O 1
#

Solvent-accessible surface area: 23337 Å² total; per-residue (Å²): 179,60,20,56,71,129,86,0,28,96,30,3,19,62,64,36,60,41,109,84,61,38,93,20,1,59,21,18,56,0,50,2,92,19,55,0,48,21,5,66,79,18,30,14,52,68,80,48,48,28,134,48,16,70,33,50,11,85,0,0,88,61,12,33,154,80,37,41,0,4,26,2,20,11,2,0,11,0,13,10,1,0,7,13,22,31,51,49,151,45,71,138,52,9,14,71,4,1,1,68,14,34,11,39,41,147,45,1,44,100,40,132,71,18,52,74,0,13,78,46,60,91,36,84,44,0,38,3,14,0,21,0,57,16,73,121,41,112,59,17,124,44,0,22,0,12,1,2,2,1,1,47,70,9,90,1,10,42,35,27,78,144,130,8,53,134,55,1,0,4,0,63,0,88,7,39,80,78,0,109,4,60,0,77,2,5,43,6,41,36,11,51,4,23,79,116,8,3,0,8,94,25,4,112,113,4,44,20,65,22,76,7,0,3,1,0,4,2,7,0,45,16,173,56,21,72,107,2,12,1,0,2,0,10,95,69,25,99,54,20,131,32,2,2,4,4,0,4,39,117,67,0,36,2,81,22,84,141,16,98,115,78,112,68,4,26,39,27,5,108,36,50,0,24,3,12,170,144,54,19,68,44,120,95,0,31,99,24,3,21,63,65,37,59,41,107,88,58,41,92,17,3,57,23,18,60,0,47,2,90,18,55,0,49,21,4,72,76,17,33,14,53,79,72,38,49,29,126,47,17,67,37,52,11,83,0,0,89,62,12,34,148,81,36,41,0,4,26,2,21,11,2,0,10,0,12,11,2,0,5,8,28,46,50,48,222,40,44,137,54,11,14,69,4,1,2,78,12,33,10,35,43,146,47,1,46,103,42,134,71,16,53,58,0,12,79,44,62,94,37,95,41,0,55,3,17,1,20,0,56,44,82,124,39,111,60,22,114,45,0,22,0,11,0,2,2,1,1,44,70,9,90,0,8,42,34,27,81,145,129,11,51,133,55,1,0,4,0,61,0,91,7,36,72,84,0,116,4,64,0,101,2,4,41,6,43,32,10,51,3,24,83,106,3,4,0,7,88,26,3,113,117,4,45,20,66,28,66,7,0,3,2,0,4,2,14,0,46,16,173,69,34,52,124,2,9,0,0,3,0,10,98,70,25,97,61,12,126,32,2,2,2,5,0,3,39,132,64,0,40,2,71,24,85,171,26,86,132,83,107,90,6,36,37,23,5,121,36,55,0,21,4,9,150

Organism: Rhodococcus jostii (strain RHA1) (NCBI:txid101510)

Sequence (554 aa):
TYFTEEDQSVDTVNGRMGIDAGDRAAVVMESLVRHLHSFVKDVGITQAEWGLAIDFLTRTGQICGPERQEFILLSDTLGVSMLVDAINHRRPTGATENTVFGPFHVEGAPIRQMGDDISLDGKGESCLFAGQVRDLDGHPIEGACVDVWSDNADGYYDVQQPDIQPQWNNRGRFLTGADGRYLFRGIKPTAYPIPDDGPVGQLLDRLGRHPYRPAHMHFLVTAEGCERLVTHTFVEGDSYLESDAVFGVKEALIATYDRNSDDPATAWSSQYDFVLTRTYFTEDQSVDTVNGRMGIDAGDRAAVVMESLVRHLHSSFVKDVGITQAEWGLAIDFLTRTGQICGPERQEFILLSDTLGVSMLVDAINHRRPTGATENTVFGPFHVEGAPIRQMGDDISLDGKGESCLFAGQVRDLDGHPIEGACVDVWSDNADGYYDVQQPDIQPQWNNRGRFLTGADGRYLFRGIKPTAYPIPDDGPVGQLLDRLGRHPYRPAHMHFLVTAEGCERLVTHTFVEGDSYLESDAVFGVKEALIATYDRNSDDPATAWSSQYDFVLTR

Radius of gyration: 29.33 Å; Cα contacts (8 Å, |Δi|>4): 1198; chains: 2; bounding box: 51×79×86 Å

Foldseek 3Di:
DDDDLVCNLVRVLVVDPDDCPDVVSVVVSVVSVVVSCVCVVVVQDPVNVVVVVVQVVQQVVPDDQQDNSVLVVCQLVQNQQVVQVVPPDDDPQADGAFRQGDQDDPDAAADEFAEELAPVPAAFKEKEKEFEAASVGATDFFKKKWKAAAGPVQDGCSNPVVPGDPSHRTHIYTHHRRRMGIYMYHFFAKHFDPQPGSSVVVCVVVVHGRIAAGWMWIFIDDPPWDTHTHIAGAPPTPCLPPGSRPTHDPLSHWYWDAPPPPVVGRIYTYDYGYTYD/DDDDLVCNLVRVLVVDPDDCPDVVSVVVSVVSVVVSCVCVVVVQDPVNVVVVVVQVVQQPVPDDQQDNSVLVLCLLVQNQQVVQVVPDDDDPPADGAFRQGDQDDPDQAADEFAEELAPVPAAFKEKEKEFEAASVGAGDFFKKKWKAAAGNVQHGCSNPVPPGPPSHRTHIYGHHRRRMGIYMYHQFAKHFDDLPGSSVVVCVVVVHGRIAAGWMWIFIDDPPWPTHTHIAGAPPGPCLVPGSRPTDDPLRHWYKDACPPPVVGRIYTYDYGYTYD

Nearest PDB structures (foldseek):
  8r2x-assembly1_B  TM=1.001E+00  e=8.628E-61  Rhodococcus jostii RHA1
  2xsu-assembly1_A-2  TM=8.938E-01  e=1.264E-27  Acinetobacter radioresistens
  2azq-assembly1_A-2  TM=8.763E-01  e=3.175E-27  Pseudomonas putida
  2boy-assembly1_A  TM=8.917E-01  e=1.303E-26  Rhodococcus opacus
  2boy-assembly4_D  TM=9.003E-01  e=1.343E-25  Rhodococcus opacus

InterPro domains:
  IPR000627 Intradiol ring-cleavage dioxygenase, C-terminal [PF00775] (103-278)
  IPR000627 Intradiol ring-cleavage dioxygenase, C-terminal [PS00083] (130-158)
  IPR007535 Catechol dioxygenase, N-terminal [PF04444] (24-97)
  IPR015889 Intradiol ring-cleavage dioxygenase, core [G3DSA:2.60.130.10] (2-279)
  IPR015889 Intradiol ring-cleavage dioxygenase, core [SSF49482] (3-279)
  IPR050770 Intradiol Ring-Cleavage Dioxygenase [PTHR33711] (13-279)

Secondary structure (DSSP, 8-state):
----STTHHHHHHTT--S-TTSHHHHHHHHHHHHHHHHHHHHT--HHHHHHHHHHHHHHHHH-BTTB-HHHHHHHHTTHHHHHHHHH----TTSPPP----S---TT--B--TT-B--SS--S-EEEEEEEEEETTSPBPTT-EEEEE---TTS--GGGSTTTSPTTTTEEEEE--TT-EEEEEEE----EEPP-SSHHHHHHHHTT---EE--EEEEEEE-TTSPPEEEEEEETT-TTTT--TT----GGGEE--EE-SSSTTSSEEEE--EEE--/----GGGHHHHHHTT--S-TTSHHHHHHHHHHHHHHHHHHHHT--HHHHHHHHHHHHHHHHT-BTTB-HHHHHHHHTTHHHHHHHHT----TTSPPP----S---SS--B--TT-B--SS--S-EEEEEEEEEETTS-B-TT-EEEEE---TTS--GGG-TTTSPTTTTEEEEE--TT-EEEEEEE----EEPP-SSHHHHHHHHTT---EE--EEEEEEE-TTSPPEEEEEEETT-TTTT--TT----GGGEE--EE-SSSTTSSEEEE--EEE--

B-factor: mean 25.09, std 13.78, range [9.61, 132.29]